Protein 3DPI (pdb70)

Foldseek 3Di:
DVDDDDLLRVLVPLLVVQQQDLDDDLLVLLVVLLVVLLVVCVVVVFAEEEEEQQLALLRLLLLLSRQVSQVVNVVVVHHHFYEYEHEDQPDDDSRVVSCVLSVGPYYYYHHLNVVLVVVLVVVCVVPPHPQDPQQSVLSSLLSSLQSVVVVRVVVCVVRRHWYEDRDESLNVLLCLQAVRDNPDTDHYSRGSHALVSSLVNVVSSPDDPVSNPDDGPNNVSRSHHNGPVGDDDDSVLSRCSNNSHDDDPVSSVVSVVSVVVVVVVVVPD/DVLVVLQVLLVVLQADLDDDLVVLLVVLLVLLLCVCVVVVFAEEEEEQALDLLRLLLLLSNQSSQVVVVVVVHHHFYEYEHEAQPPPDVSSVLSCVLSVGPYYYYHHQNVVLVVVLVVCVVVPDDDPDVVVSVVVSVVSSVVSVVVVRVVVCVVRRHWYEDRDESLCVLAPTDHYSRGSDADVSSVVSSVVSPRDDGHPPHDSVLSCCSSNVPDDDDVSNVVSVVSRVVD

Secondary structure (DSSP, 8-state):
------HHHHHHHHHHHTT--SS--HHHHHHHHHHHHHHHHHHHT--EEEEE--SSHHHHHHHHHHHHHHHHHHHTT---EEEEEE--S---HHHHHHHHHH--SEEEE---HHHHHHHHHHHHHTT-----HHHHHHHHHHHHHHHHHHHHHHHHHHTTEEEB----HHHHHHHHHH-------SB-TTTT--HHHHHHHHHHTT--HHHHT---HHHHGGGS-S--------HHHHHHHHHT-S--HHHHHHHHHHHHHHHHHHH--/-THHHHHHHHHHTT--S---HHHHHHHHHHHHHHHHHHTT--EEEEE--SSHHHHHHHHHHHHHHHHHHHHT---EEEEEE--SS---HHHHHHHHHH--SEEEE---HHHHHHHHHHHHHTT---SSHHHHHHHHHHHHHHHHHHHHHHHHHHTTEEEB----HHHHHH---B-TTTT--HHHHHHHHHHHT-----TT--HHHHHHHHHT----HHHHHHHHHHHHT-

Nearest PDB structures (foldseek):
  3dpi-assembly1_A  TM=1.004E+00  e=3.872E-47  Burkholderia pseudomallei 1710b
  6c8q-assembly4_H  TM=8.684E-01  e=7.681E-24  Enterococcus faecalis V583
  6c8q-assembly4_E  TM=8.797E-01  e=1.449E-23  Enterococcus faecalis V583
  2pzb-assembly1_A  TM=9.388E-01  e=4.061E-22  Bacillus anthracis
  2pzb-assembly1_B  TM=8.799E-01  e=4.514E-22  Bacillus anthracis

Solvent-accessible surface area: 22995 Å² total; per-residue (Å²): 137,194,75,220,79,94,34,56,41,51,20,180,55,8,10,68,93,31,142,11,45,128,111,50,73,14,154,71,17,7,86,138,28,12,13,92,0,2,82,82,0,89,124,57,40,26,110,6,0,0,5,12,2,28,0,1,8,24,8,0,0,0,0,25,0,0,4,48,0,0,76,92,0,79,93,56,60,39,80,4,112,0,1,0,0,25,9,16,58,21,139,121,85,32,0,175,109,0,30,73,21,0,130,23,40,40,63,14,74,0,52,0,80,61,0,0,45,20,0,30,62,12,2,43,93,15,49,20,32,219,42,78,176,45,74,83,58,31,12,27,1,28,1,21,15,25,0,37,21,6,0,10,46,8,0,3,37,18,74,92,13,11,0,2,5,38,44,4,3,0,59,40,1,10,24,29,22,8,112,47,26,56,69,24,24,62,4,60,1,0,46,7,3,0,32,50,23,0,63,32,0,0,108,79,29,54,10,61,74,58,2,6,122,72,83,14,94,26,44,85,14,42,66,63,50,70,110,88,242,66,92,61,18,65,35,94,48,0,1,28,0,6,41,52,92,133,46,79,95,72,20,0,86,11,1,4,140,51,18,30,64,34,109,81,64,81,71,43,122,145,61,65,64,36,39,169,61,12,13,71,122,39,129,11,55,106,110,58,81,19,188,62,24,6,88,134,28,13,16,33,0,8,76,14,0,114,74,38,41,18,86,2,0,0,6,12,4,86,25,34,33,21,9,8,0,0,0,24,0,0,2,44,0,0,69,95,2,73,94,63,71,32,76,0,99,0,0,0,0,47,15,26,45,14,114,145,129,57,78,14,128,122,8,28,77,26,0,133,26,40,48,58,26,58,1,52,0,78,59,0,0,48,20,0,29,62,12,0,61,95,17,46,6,74,42,166,87,158,72,46,66,93,121,3,27,33,58,2,52,52,80,0,71,65,5,0,10,37,7,0,2,8,26,79,41,3,18,0,2,6,41,66,4,3,0,53,72,9,31,88,57,66,1,51,0,0,39,9,3,0,22,61,18,0,90,28,0,1,124,71,30,50,18,120,127,106,81,204,66,10,63,54,109,49,0,2,35,4,2,8,50,96,131,38,90,106,60,31,20,116,42,0,33,174,27,60,99,78,134

Radius of gyration: 23.53 Å; Cα contacts (8 Å, |Δi|>4): 849; chains: 2; bounding box: 63×61×59 Å

Sequence (499 aa):
SMSRPDQAARRRAIAAELHVSPTFDARDEAERRIGFVADYLRTAGLRACVLGISGGIDSSTAGRLAQLAVERLRASGYDARFVAMRLPYGAEADARRALAFVRADETLTVDVKPAADAMLAALAAGGLAYLDHAQQDFVLGNIKARERMIAQYAVAGARNGVVIGTDHAAESVMGFFTKFGDGGADVLPLAGLTKRRVRALARMLGADEPLVLKTPTADLETLRPQRPHAYGITYEQIDDFLEGKPMDDAVAETVLRFYDATRHKRALPDQAARRRAIAAELHVSPTFDARDEAERRIGFVADYLRTAGLRACVLGISGGIDSSTAGRLAQLAVERLRASGYDARFVAMRLPYGAQEADARRALAFVRADETLTVDVKPAADAMLAALAAGGLAYLDHAQQDFVLGNIKARERMIAQYAVAGARNGVVIGTDHAAESVMGADVLPLAGLTKRRVRALARMLGADEPAYGITYEQIDDFLEGKPMDDAVAETVLRFYDAT

InterPro domains:
  IPR003694 NAD(+) synthetase [PTHR23090] (25-250)
  IPR003694 NAD(+) synthetase [TIGR00552] (34-278)
  IPR003694 NAD(+) synthetase [cd00553] (23-270)
  IPR014729 Rossmann-like alpha/beta/alpha sandwich fold [G3DSA:3.40.50.620] (1-266)
  IPR022310 NAD/GMP synthase [PF02540] (30-273)
  IPR022926 NH(3)-dependent NAD(+) synthetase [MF_00193] (24-276)

B-factor: mean 42.93, std 12.7, range [20.0, 80.44]

Organism: Burkholderia pseudomallei (strain 1710b) (NCBI:txid320372)

CATH classification: 3.40.50.620

Structure (mmCIF, N/CA/C/O backbone):
data_3DPI
#
_entry.id   3DPI
#
_cell.length_a   76.315
_cell.length_b   76.315
_cell.length_c   183.772
_cell.angle_alpha   90.000
_cell.angle_beta   90.000
_cell.angle_gamma   90.000
#
_symmetry.space_group_name_H-M   'P 41 21 2'
#
loop_
_entity.id
_entity.type
_entity.pdbx_description
1 polymer 'NAD+ synthetase'
2 non-polymer 'ACETATE ION'
3 water water
#
loop_
_atom_site.group_PDB
_atom_site.id
_atom_site.type_symbol
_atom_site.label_atom_id
_atom_site.label_alt_id
_atom_site.label_comp_id
_atom_site.label_asym_id
_atom_site.label_entity_id
_atom_site.label_seq_id
_atom_site.pdbx_PDB_ins_code
_atom_site.Cartn_x
_atom_site.Cartn_y
_atom_site.Cartn_z
_atom_site.occupancy
_atom_site.B_iso_or_equiv
_atom_site.auth_seq_id
_atom_site.auth_comp_id
_atom_site.auth_asym_id
_atom_site.auth_atom_id
_atom_site.pdbx_PDB_model_num
ATOM 1 N N . SER A 1 1 ? 12.555 -21.609 54.875 1.00 65.98 0 SER A N 1
ATOM 2 C CA . SER A 1 1 ? 13.382 -22.748 54.391 1.00 65.99 0 SER A CA 1
ATOM 3 C C . SER A 1 1 ? 14.024 -23.469 55.548 1.00 65.79 0 SER A C 1
ATOM 4 O O . SER A 1 1 ? 14.636 -24.519 55.371 1.00 66.00 0 SER A O 1
ATOM 7 N N . MET A 1 2 ? 13.939 -22.855 56.722 1.00 65.37 1 MET A N 1
ATOM 8 C CA . MET A 1 2 ? 13.832 -23.621 57.942 1.00 64.78 1 MET A CA 1
ATOM 9 C C . MET A 1 2 ? 12.325 -23.761 58.001 1.00 64.22 1 MET A C 1
ATOM 10 O O . MET A 1 2 ? 11.759 -24.230 58.986 1.00 64.35 1 MET A O 1
ATOM 15 N N . SER A 1 3 ? 11.680 -23.318 56.922 1.00 63.47 2 SER A N 1
ATOM 16 C CA . SER A 1 3 ? 10.231 -23.434 56.795 1.00 63.07 2 SER A CA 1
ATOM 17 C C . SER A 1 3 ? 9.837 -24.484 55.769 1.00 62.61 2 SER A C 1
ATOM 18 O O . SER A 1 3 ? 10.238 -24.402 54.609 1.00 62.93 2 SER A O 1
ATOM 21 N N . ARG A 1 4 ? 9.035 -25.459 56.191 1.00 61.76 3 ARG A N 1
ATOM 22 C CA . ARG A 1 4 ? 8.656 -26.562 55.320 1.00 60.92 3 ARG A CA 1
ATOM 23 C C . ARG A 1 4 ? 7.147 -26.756 55.313 1.00 59.65 3 ARG A C 1
ATOM 24 O O . ARG A 1 4 ? 6.642 -27.731 55.859 1.00 59.56 3 ARG A O 1
ATOM 32 N N . PRO A 1 5 ? 6.421 -25.825 54.674 1.00 58.56 4 PRO A N 1
ATOM 33 C CA . PRO A 1 5 ? 4.962 -25.855 54.623 1.00 57.33 4 PRO A CA 1
ATOM 34 C C . PRO A 1 5 ? 4.401 -27.182 54.113 1.00 55.93 4 PRO A C 1
ATOM 35 O O . PRO A 1 5 ? 4.942 -27.794 53.189 1.00 55.47 4 PRO A O 1
ATOM 39 N N . ASP A 1 6 ? 3.313 -27.612 54.735 1.00 54.35 5 ASP A N 1
ATOM 40 C CA . ASP A 1 6 ? 2.655 -28.846 54.358 1.00 52.86 5 ASP A CA 1
ATOM 41 C C . ASP A 1 6 ? 1.951 -28.681 53.013 1.00 51.29 5 ASP A C 1
ATOM 42 O O . ASP A 1 6 ? 1.436 -27.607 52.702 1.00 50.73 5 ASP A O 1
ATOM 47 N N . GLN A 1 7 ? 1.920 -29.765 52.245 1.00 49.62 6 GLN A N 1
ATOM 48 C CA . GLN A 1 7 ? 1.235 -29.801 50.963 1.00 48.22 6 GLN A CA 1
ATOM 49 C C . GLN A 1 7 ? -0.182 -29.247 51.066 1.00 46.82 6 GLN A C 1
ATOM 50 O O . GLN A 1 7 ? -0.629 -28.485 50.189 1.00 45.95 6 GLN A O 1
ATOM 56 N N . ALA A 1 8 ? -0.878 -29.614 52.143 1.00 45.11 7 ALA A N 1
ATOM 57 C CA . ALA A 1 8 ? -2.234 -29.130 52.370 1.00 44.48 7 ALA A CA 1
ATOM 58 C C . ALA A 1 8 ? -2.214 -27.638 52.548 1.00 44.12 7 ALA A C 1
ATOM 59 O O . ALA A 1 8 ? -3.155 -26.945 52.152 1.00 44.03 7 ALA A O 1
ATOM 61 N N . ALA A 1 9 ? -1.145 -27.156 53.173 1.00 43.86 8 ALA A N 1
ATOM 62 C CA . ALA A 1 9 ? -0.974 -25.725 53.416 1.00 43.97 8 ALA A CA 1
ATOM 63 C C . ALA A 1 9 ? -0.707 -25.039 52.102 1.00 43.47 8 ALA A C 1
ATOM 64 O O . ALA A 1 9 ? -1.317 -24.033 51.790 1.00 42.88 8 ALA A O 1
ATOM 66 N N . ARG A 1 10 ? 0.216 -25.598 51.336 1.00 43.34 9 ARG A N 1
ATOM 67 C CA . ARG A 1 10 ? 0.529 -25.050 50.024 1.00 43.82 9 ARG A CA 1
ATOM 68 C C . ARG A 1 10 ? -0.697 -25.004 49.106 1.00 43.49 9 ARG A C 1
ATOM 69 O O . ARG A 1 10 ? -0.963 -23.985 48.482 1.00 43.25 9 ARG A O 1
ATOM 77 N N . ARG A 1 11 ? -1.465 -26.093 49.051 1.00 43.39 10 ARG A N 1
ATOM 78 C CA . ARG A 1 11 ? -2.759 -26.066 48.350 1.00 42.87 10 ARG A CA 1
ATOM 79 C C . ARG A 1 11 ? -3.705 -24.957 48.820 1.00 43.64 10 ARG A C 1
ATOM 80 O O . ARG A 1 11 ? -4.450 -24.396 47.987 1.00 43.37 10 ARG A O 1
ATOM 88 N N . ARG A 1 12 ? -3.711 -24.652 50.131 1.00 44.59 11 ARG A N 1
ATOM 89 C CA . ARG A 1 12 ? -4.680 -23.667 50.685 1.00 45.45 11 ARG A CA 1
ATOM 90 C C . ARG A 1 12 ? -4.747 -22.379 49.836 1.00 45.54 11 ARG A C 1
ATOM 91 O O . ARG A 1 12 ? -5.730 -21.663 49.844 1.00 45.87 11 ARG A O 1
ATOM 99 N N . ALA A 1 13 ? -3.680 -21.975 49.187 1.00 45.68 12 ALA A N 1
ATOM 100 C CA . ALA A 1 13 ? -2.872 -20.827 49.536 1.00 46.11 12 ALA A CA 1
ATOM 101 C C . ALA A 1 13 ? -2.720 -20.462 48.024 1.00 45.91 12 ALA A C 1
ATOM 102 O O . ALA A 1 13 ? -3.181 -19.420 47.574 1.00 46.22 12 ALA A O 1
ATOM 104 N N . ILE A 1 14 ? -2.174 -21.391 47.235 1.00 45.77 13 ILE A N 1
ATOM 105 C CA . ILE A 1 14 ? -2.427 -21.418 45.796 1.00 45.42 13 ILE A CA 1
ATOM 106 C C . ILE A 1 14 ? -3.911 -21.197 45.470 1.00 45.55 13 ILE A C 1
ATOM 107 O O . ILE A 1 14 ? -4.251 -20.420 44.569 1.00 45.85 13 ILE A O 1
ATOM 112 N N . ALA A 1 15 ? -4.797 -21.891 46.181 1.00 45.09 14 ALA A N 1
ATOM 113 C CA . ALA A 1 15 ? -6.223 -21.781 45.908 1.00 44.53 14 ALA A CA 1
ATOM 114 C C . ALA A 1 15 ? -6.733 -20.349 46.106 1.00 44.82 14 ALA A C 1
ATOM 115 O O . ALA A 1 15 ? -7.595 -19.867 45.362 1.00 44.84 14 ALA A O 1
ATOM 117 N N . ALA A 1 16 ? -6.229 -19.676 47.135 1.00 45.02 15 ALA A N 1
ATOM 118 C CA . ALA A 1 16 ? -6.659 -18.304 47.405 1.00 44.83 15 ALA A CA 1
ATOM 119 C C . ALA A 1 16 ? -6.049 -17.400 46.346 1.00 44.59 15 ALA A C 1
ATOM 120 O O . ALA A 1 16 ? -6.651 -16.426 45.919 1.00 45.05 15 ALA A O 1
ATOM 122 N N . GLU A 1 17 ? -4.844 -17.742 45.925 1.00 44.43 16 GLU A N 1
ATOM 123 C CA . GLU A 1 17 ? -4.149 -16.980 44.912 1.00 44.83 16 GLU A CA 1
ATOM 124 C C . GLU A 1 17 ? -4.967 -16.964 43.633 1.00 44.94 16 GLU A C 1
ATOM 125 O O . GLU A 1 17 ? -4.991 -15.969 42.895 1.00 45.04 16 GLU A O 1
ATOM 131 N N . LEU A 1 18 ? -5.612 -18.084 43.359 1.00 44.12 17 LEU A N 1
ATOM 132 C CA . LEU A 1 18 ? -6.358 -18.254 42.165 1.00 42.73 17 LEU A CA 1
ATOM 133 C C . LEU A 1 18 ? -7.791 -17.967 42.372 1.00 42.04 17 LEU A C 1
ATOM 134 O O . LEU A 1 18 ? -8.546 -18.070 41.482 1.00 41.83 17 LEU A O 1
ATOM 139 N N . HIS A 1 19 ? -8.180 -17.612 43.563 1.00 41.44 18 HIS A N 1
ATOM 140 C CA . HIS A 1 19 ? -9.562 -17.274 43.797 1.00 41.42 18 HIS A CA 1
ATOM 141 C C . HIS A 1 19 ? -10.588 -18.402 43.819 1.00 40.63 18 HIS A C 1
ATOM 142 O O . HIS A 1 19 ? -11.731 -18.190 43.612 1.00 39.33 18 HIS A O 1
ATOM 149 N N . VAL A 1 20 ? -10.146 -19.597 44.115 1.00 40.78 19 VAL A N 1
ATOM 150 C CA . VAL A 1 20 ? -11.019 -20.714 44.392 1.00 40.98 19 VAL A CA 1
ATOM 151 C C . VAL A 1 20 ? -11.529 -20.539 45.794 1.00 41.49 19 VAL A C 1
ATOM 152 O O . VAL A 1 20 ? -10.775 -20.612 46.690 1.00 41.88 19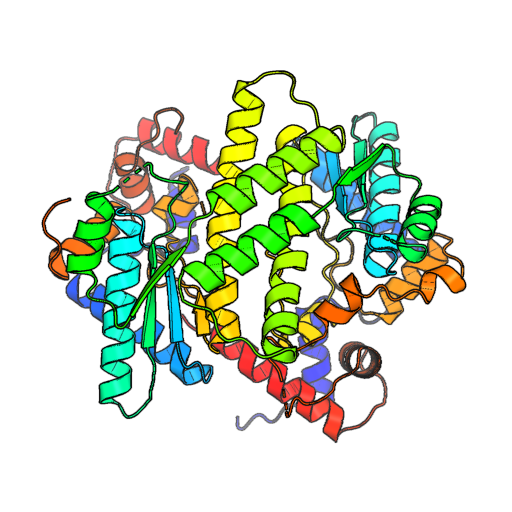 VAL A O 1
ATOM 156 N N . SER A 1 21 ? -12.813 -20.314 45.985 1.00 42.58 20 SER A N 1
ATOM 157 C CA . SER A 1 21 ? -13.347 -20.134 47.326 1.00 44.03 20 SER A CA 1
ATOM 158 C C . SER A 1 21 ? -13.520 -21.444 48.039 1.00 44.87 20 SER A C 1
ATOM 159 O O . SER A 1 21 ? -13.551 -22.451 47.415 1.00 44.65 20 SER A O 1
ATOM 162 N N . PRO A 1 22 ? -13.608 -21.421 49.358 1.00 45.95 21 PRO A N 1
ATOM 163 C CA . PRO A 1 22 ? -13.638 -22.652 50.138 1.00 46.23 21 PRO A CA 1
ATOM 164 C C . PRO A 1 22 ? -14.955 -23.364 49.993 1.00 46.44 21 PRO A C 1
ATOM 165 O O . PRO A 1 22 ? -14.996 -24.561 49.827 1.00 46.22 21 PRO A O 1
ATOM 169 N N . THR A 1 23 ? -16.020 -22.598 50.016 1.00 46.47 22 THR A N 1
ATOM 170 C CA . THR A 1 23 ? -17.302 -23.128 49.685 1.00 46.87 22 THR A CA 1
ATOM 171 C C . THR A 1 23 ? -17.799 -22.584 48.358 1.00 46.93 22 THR A C 1
ATOM 172 O O . THR A 1 23 ? -17.432 -21.524 47.937 1.00 46.61 22 THR A O 1
ATOM 176 N N . PHE A 1 24 ? -18.676 -23.332 47.730 1.00 46.85 23 PHE A N 1
ATOM 177 C CA . PHE A 1 24 ? -19.247 -22.949 46.502 1.00 46.89 23 PHE A CA 1
ATOM 178 C C . PHE A 1 24 ? -20.736 -23.169 46.522 1.00 47.49 23 PHE A C 1
ATOM 179 O O . PHE A 1 24 ? -21.194 -24.216 46.779 1.00 47.44 23 PHE A O 1
ATOM 187 N N . ASP A 1 25 ? -21.492 -22.144 46.240 1.00 48.39 24 ASP A N 1
ATOM 188 C CA . ASP A 1 25 ? -22.889 -22.299 46.025 1.00 49.58 24 ASP A CA 1
ATOM 189 C C . ASP A 1 25 ? -23.140 -21.839 44.624 1.00 50.03 24 ASP A C 1
ATOM 190 O O . ASP A 1 25 ? -22.833 -20.746 44.294 1.00 50.47 24 ASP A O 1
ATOM 195 N N . ALA A 1 26 ? -23.692 -22.695 43.799 1.00 50.92 25 ALA A N 1
ATOM 196 C CA . ALA A 1 26 ? -23.894 -22.414 42.405 1.00 51.66 25 ALA A CA 1
ATOM 197 C C . ALA A 1 26 ? -24.946 -21.396 42.128 1.00 52.50 25 ALA A C 1
ATOM 198 O O . ALA A 1 26 ? -24.838 -20.661 41.174 1.00 52.68 25 ALA A O 1
ATOM 200 N N . ARG A 1 27 ? -25.992 -21.384 42.944 1.00 53.25 26 ARG A N 1
ATOM 201 C CA . ARG A 1 27 ? -27.130 -20.513 42.713 1.00 53.93 26 ARG A CA 1
ATOM 202 C C . ARG A 1 27 ? -26.741 -19.086 42.749 1.00 53.95 26 ARG A C 1
ATOM 203 O O . ARG A 1 27 ? -27.128 -18.325 41.925 1.00 54.33 26 ARG A O 1
ATOM 211 N N . ASP A 1 28 ? -25.922 -18.701 43.683 1.00 54.03 27 ASP A N 1
ATOM 212 C CA . ASP A 1 28 ? -25.549 -17.335 43.671 1.00 54.43 27 ASP A CA 1
ATOM 213 C C . ASP A 1 28 ? -24.199 -16.980 43.120 1.00 54.28 27 ASP A C 1
ATOM 214 O O . ASP A 1 28 ? -23.829 -15.838 43.106 1.00 54.33 27 ASP A O 1
ATOM 219 N N . GLU A 1 29 ? -23.453 -17.957 42.665 1.00 53.98 28 GLU A N 1
ATOM 220 C CA . GLU A 1 29 ? -22.256 -17.638 41.974 1.00 53.63 28 GLU A CA 1
ATOM 221 C C . GLU A 1 29 ? -22.742 -17.256 40.615 1.00 53.59 28 GLU A C 1
ATOM 222 O O . GLU A 1 29 ? -22.189 -16.423 39.963 1.00 53.82 28 GLU A O 1
ATOM 228 N N . ALA A 1 30 ? -23.841 -17.849 40.220 1.00 53.67 29 ALA A N 1
ATOM 229 C CA . ALA A 1 30 ? -24.418 -17.548 38.957 1.00 53.65 29 ALA A CA 1
ATOM 230 C C . ALA A 1 30 ? -24.862 -16.120 38.960 1.00 53.90 29 ALA A C 1
ATOM 231 O O . ALA A 1 30 ? -24.508 -15.363 38.089 1.00 53.69 29 ALA A O 1
ATOM 233 N N . GLU A 1 31 ? -25.655 -15.774 39.961 1.00 53.73 30 GLU A N 1
ATOM 234 C CA . GLU A 1 31 ? -26.210 -14.460 40.103 1.00 53.59 30 GLU A CA 1
ATOM 235 C C . GLU A 1 31 ? -25.133 -13.428 40.087 1.00 52.81 30 GLU A C 1
ATOM 236 O O . GLU A 1 31 ? -25.271 -12.425 39.466 1.00 52.77 30 GLU A O 1
ATOM 242 N N . ARG A 1 32 ? -24.030 -13.687 40.744 1.00 52.06 31 ARG A N 1
ATOM 243 C CA . ARG A 1 32 ? -22.978 -12.724 40.845 1.00 51.63 31 ARG A CA 1
ATOM 244 C C . ARG A 1 32 ? -22.004 -12.623 39.682 1.00 51.22 31 ARG A C 1
ATOM 245 O O . ARG A 1 32 ? -21.216 -11.707 39.611 1.00 50.63 31 ARG A O 1
ATOM 253 N N . ARG A 1 33 ? -22.020 -13.597 38.799 1.00 50.44 32 ARG A N 1
ATOM 254 C CA . ARG A 1 33 ? -21.080 -13.622 37.710 1.00 49.34 32 ARG A CA 1
ATOM 255 C C . ARG A 1 33 ? -21.748 -12.917 36.583 1.00 49.44 32 ARG A C 1
ATOM 256 O O . ARG A 1 33 ? -21.155 -12.166 35.859 1.00 49.51 32 ARG A O 1
ATOM 264 N N . ILE A 1 34 ? -23.026 -13.136 36.481 1.00 49.74 33 ILE A N 1
ATOM 265 C CA . ILE A 1 34 ? -23.847 -12.320 35.660 1.00 50.60 33 ILE A CA 1
ATOM 266 C C . ILE A 1 34 ? -23.634 -10.826 35.946 1.00 51.44 33 ILE A C 1
ATOM 267 O O . ILE A 1 34 ? -23.009 -10.120 35.171 1.00 51.40 33 ILE A O 1
ATOM 272 N N . GLY A 1 35 ? -24.102 -10.355 37.087 1.00 51.42 34 GLY A N 1
ATOM 273 C CA . GLY A 1 35 ? -23.960 -8.964 37.398 1.00 51.47 34 GLY A CA 1
ATOM 274 C C . GLY A 1 35 ? -22.585 -8.446 37.078 1.00 51.97 34 GLY A C 1
ATOM 275 O O . GLY A 1 35 ? -22.454 -7.338 36.635 1.00 51.81 34 GLY A O 1
ATOM 276 N N . PHE A 1 36 ? -21.553 -9.244 37.303 1.00 51.97 35 PHE A N 1
ATOM 277 C CA . PHE A 1 36 ? -20.197 -8.785 37.078 1.00 52.07 35 PHE A CA 1
ATOM 278 C C . PHE A 1 36 ? -19.967 -8.410 35.645 1.00 52.55 35 PHE A C 1
ATOM 279 O O . PHE A 1 36 ? -19.327 -7.436 35.358 1.00 52.62 35 PHE A O 1
ATOM 287 N N . VAL A 1 37 ? -20.498 -9.218 34.752 1.00 52.82 36 VAL A N 1
ATOM 288 C CA . VAL A 1 37 ? -20.316 -9.023 33.342 1.00 53.32 36 VAL A CA 1
ATOM 289 C C . VAL A 1 37 ? -21.023 -7.759 32.967 1.00 53.58 36 VAL A C 1
ATOM 290 O O . VAL A 1 37 ? -20.443 -6.907 32.374 1.00 53.44 36 VAL A O 1
ATOM 294 N N . ALA A 1 38 ? -22.281 -7.651 33.336 1.00 54.06 37 ALA A N 1
ATOM 295 C CA . ALA A 1 38 ? -23.041 -6.430 33.159 1.00 54.89 37 ALA A CA 1
ATOM 296 C C . ALA A 1 38 ? -22.306 -5.194 33.645 1.00 55.14 37 ALA A C 1
ATOM 297 O O . ALA A 1 38 ? -21.979 -4.337 32.886 1.00 55.48 37 ALA A O 1
ATOM 299 N N . ASP A 1 39 ? -22.036 -5.113 34.926 1.00 55.65 38 ASP A N 1
ATOM 300 C CA . ASP A 1 39 ? -21.411 -3.940 35.445 1.00 55.88 38 ASP A CA 1
ATOM 301 C C . ASP A 1 39 ? -20.143 -3.600 34.731 1.00 55.58 38 ASP A C 1
ATOM 302 O O . ASP A 1 39 ? -19.784 -2.467 34.652 1.00 55.28 38 ASP A O 1
ATOM 307 N N . TYR A 1 40 ? -19.442 -4.579 34.201 1.00 55.22 39 TYR A N 1
ATOM 308 C CA . TYR A 1 40 ? -18.213 -4.254 33.517 1.00 54.81 39 TYR A CA 1
ATOM 309 C C . TYR A 1 40 ? -18.492 -3.548 32.219 1.00 54.45 39 TYR A C 1
ATOM 310 O O . TYR A 1 40 ? -17.790 -2.662 31.826 1.00 53.90 39 TYR A O 1
ATOM 319 N N . LEU A 1 41 ? -19.532 -3.976 31.558 1.00 53.92 40 LEU A N 1
ATOM 320 C CA . LEU A 1 41 ? -19.876 -3.402 30.311 1.00 53.88 40 LEU A CA 1
ATOM 321 C C . LEU A 1 41 ? -20.219 -1.925 30.481 1.00 54.31 40 LEU A C 1
ATOM 322 O O . LEU A 1 41 ? -19.527 -1.097 29.932 1.00 54.50 40 LEU A O 1
ATOM 327 N N . ARG A 1 42 ? -21.251 -1.568 31.242 1.00 54.13 41 ARG A N 1
ATOM 328 C CA . ARG A 1 42 ? -21.524 -0.152 31.501 1.00 54.49 41 ARG A CA 1
ATOM 329 C C . ARG A 1 42 ? -20.280 0.584 31.928 1.00 54.08 41 ARG A C 1
ATOM 330 O O . ARG A 1 42 ? -19.854 1.514 31.322 1.00 53.87 41 ARG A O 1
ATOM 338 N N . THR A 1 43 ? -19.705 0.169 33.016 1.00 53.67 42 THR A N 1
ATOM 339 C CA . THR A 1 43 ? -18.552 0.884 33.483 1.00 53.86 42 THR A CA 1
ATOM 340 C C . THR A 1 43 ? -17.513 1.203 32.422 1.00 53.51 42 THR A C 1
ATOM 341 O O . THR A 1 43 ? -16.744 2.123 32.553 1.00 53.65 42 THR A O 1
ATOM 345 N N . ALA A 1 44 ? -17.510 0.454 31.337 1.00 53.04 43 ALA A N 1
ATOM 346 C CA . ALA A 1 44 ? -16.529 0.699 30.305 1.00 52.10 43 ALA A CA 1
ATOM 347 C C . ALA A 1 44 ? -17.093 1.505 29.166 1.00 51.38 43 ALA A C 1
ATOM 348 O O . ALA A 1 44 ? -16.354 2.102 28.436 1.00 50.90 43 ALA A O 1
ATOM 350 N N . GLY A 1 45 ? -18.407 1.521 29.037 1.00 50.31 44 GLY A N 1
ATOM 351 C CA . GLY A 1 45 ? -19.039 2.150 27.910 1.00 49.72 44 GLY A CA 1
ATOM 352 C C . GLY A 1 45 ? -19.440 1.220 26.780 1.00 49.50 44 GLY A C 1
ATOM 353 O O . GLY A 1 45 ? -20.225 1.596 25.935 1.00 49.88 44 GLY A O 1
ATOM 354 N N . LEU A 1 46 ? -18.937 -0.010 26.802 1.00 48.31 45 LEU A N 1
ATOM 355 C CA . LEU A 1 46 ? -19.194 -1.042 25.789 1.00 46.69 45 LEU A CA 1
ATOM 356 C C . LEU A 1 46 ? -20.631 -1.470 25.566 1.00 45.27 45 LEU A C 1
ATOM 357 O O . LEU A 1 46 ? -21.399 -1.484 26.468 1.00 45.36 45 LEU A O 1
ATOM 362 N N . ARG A 1 47 ? -20.969 -1.859 24.349 1.00 43.74 46 ARG A N 1
ATOM 363 C CA . ARG A 1 47 ? -22.317 -2.266 24.012 1.00 41.94 46 ARG A CA 1
ATOM 364 C C . ARG A 1 47 ? -22.489 -3.699 23.527 1.00 40.46 46 ARG A C 1
ATOM 365 O O . ARG A 1 47 ? -23.555 -4.110 23.196 1.00 40.46 46 ARG A O 1
ATOM 373 N N . ALA A 1 48 ? -21.422 -4.454 23.449 1.00 39.39 47 ALA A N 1
ATOM 374 C CA . ALA A 1 48 ? -21.521 -5.797 22.980 1.00 37.75 47 ALA A CA 1
ATOM 375 C C . ALA A 1 48 ? -20.496 -6.657 23.619 1.00 36.87 47 ALA A C 1
ATOM 376 O O . ALA A 1 48 ? -19.470 -6.190 23.989 1.00 37.39 47 ALA A O 1
ATOM 378 N N . CYS A 1 49 ? -20.759 -7.942 23.723 1.00 35.41 48 CYS A N 1
ATOM 379 C CA . CYS A 1 49 ? -19.683 -8.884 24.034 1.00 33.92 48 CYS A CA 1
ATOM 380 C C . CYS A 1 49 ? -19.766 -10.075 23.070 1.00 32.32 48 CYS A C 1
ATOM 381 O O . CYS A 1 49 ? -20.801 -10.321 22.436 1.00 31.32 48 CYS A O 1
ATOM 384 N N . VAL A 1 50 ? -18.660 -10.791 22.956 1.00 30.71 49 VAL A N 1
ATOM 385 C CA . VAL A 1 50 ? -18.524 -11.817 21.935 1.00 29.87 49 VAL A CA 1
ATOM 386 C C . VAL A 1 50 ? -17.895 -13.066 22.528 1.00 29.02 49 VAL A C 1
ATOM 387 O O . VAL A 1 50 ? -17.027 -12.966 23.390 1.00 28.35 49 VAL A O 1
ATOM 391 N N . LEU A 1 51 ? -18.333 -14.238 22.056 1.00 27.88 50 LEU A N 1
ATOM 392 C CA . LEU A 1 51 ? -17.729 -15.511 22.482 1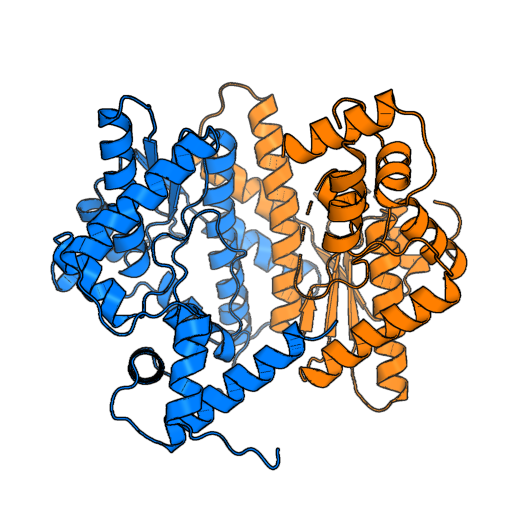.00 26.43 50 LEU A CA 1
ATOM 393 C C . LEU A 1 51 ? -17.863 -16.620 21.429 1.00 25.53 50 LEU A C 1
ATOM 394 O O . LEU A 1 51 ? -18.928 -16.827 20.894 1.00 25.74 50 LEU A O 1
ATOM 399 N N . GLY A 1 52 ? -16.763 -17.319 21.148 1.00 25.55 51 GLY A N 1
ATOM 400 C CA . GLY A 1 52 ? -16.793 -18.559 20.364 1.00 25.20 51 GLY A CA 1
ATOM 401 C C . GLY A 1 52 ? -17.400 -19.701 21.153 1.00 25.08 51 GLY A C 1
ATOM 402 O O . GLY A 1 52 ? -16.976 -19.993 22.277 1.00 24.53 51 GLY A O 1
ATOM 403 N N . ILE A 1 53 ? -18.424 -20.308 20.575 1.00 25.64 52 ILE A N 1
ATOM 404 C CA . ILE A 1 53 ? -19.148 -21.418 21.189 1.00 26.76 52 ILE A CA 1
ATOM 405 C C . ILE A 1 53 ? -18.630 -22.747 20.616 1.00 27.55 52 ILE A C 1
ATOM 406 O O . ILE A 1 53 ? -18.944 -23.103 19.475 1.00 28.62 52 ILE A O 1
ATOM 411 N N . SER A 1 54 ? -17.832 -23.478 21.390 1.00 27.38 53 SER A N 1
ATOM 412 C CA . SER A 1 54 ? -17.139 -24.633 20.818 1.00 27.83 53 SER A CA 1
ATOM 413 C C . SER A 1 54 ? -17.976 -25.921 20.818 1.00 27.80 53 SER A C 1
ATOM 414 O O . SER A 1 54 ? -17.658 -26.856 20.102 1.00 28.11 53 SER A O 1
ATOM 417 N N . GLY A 1 55 ? -19.037 -25.961 21.618 1.00 27.76 54 GLY A N 1
ATOM 418 C CA . GLY A 1 55 ? -19.743 -27.219 21.889 1.00 27.17 54 GLY A CA 1
ATOM 419 C C . GLY A 1 55 ? -19.375 -27.764 23.278 1.00 27.15 54 GLY A C 1
ATOM 420 O O . GLY A 1 55 ? -20.074 -28.646 23.822 1.00 26.76 54 GLY A O 1
ATOM 421 N N . GLY A 1 56 ? -18.267 -27.253 23.831 1.00 26.70 55 GLY A N 1
ATOM 422 C CA . GLY A 1 56 ? -17.708 -27.697 25.133 1.00 26.43 55 GLY A CA 1
ATOM 423 C C . GLY A 1 56 ? -18.232 -26.863 26.297 1.00 26.43 55 GLY A C 1
ATOM 424 O O . GLY A 1 56 ? -18.655 -25.731 26.098 1.00 26.75 55 GLY A O 1
ATOM 425 N N . ILE A 1 57 ? -18.206 -27.415 27.513 1.00 26.18 56 ILE A N 1
ATOM 426 C CA . ILE A 1 57 ? -19.021 -26.881 28.605 1.00 25.29 56 ILE A CA 1
ATOM 427 C C . ILE A 1 57 ? -18.574 -25.488 29.103 1.00 25.35 56 ILE A C 1
ATOM 428 O O . ILE A 1 57 ? -19.394 -24.716 29.538 1.00 25.11 56 ILE A O 1
ATOM 433 N N . ASP A 1 58 ? -17.288 -25.177 29.042 1.00 25.76 57 ASP A N 1
ATOM 434 C CA . ASP A 1 58 ? -16.803 -23.883 29.551 1.00 26.94 57 ASP A CA 1
ATOM 435 C C . ASP A 1 58 ? -17.381 -22.769 28.699 1.00 26.92 57 ASP A C 1
ATOM 436 O O . ASP A 1 58 ? -17.890 -21.784 29.218 1.00 26.71 57 ASP A O 1
ATOM 441 N N . SER A 1 59 ? -17.313 -22.938 27.378 1.00 27.61 58 SER A N 1
ATOM 442 C CA . SER A 1 59 ? -17.910 -21.944 26.465 1.00 27.43 58 SER A CA 1
ATOM 443 C C . SER A 1 59 ? -19.433 -21.925 26.491 1.00 27.62 58 SER A C 1
ATOM 444 O O . SER A 1 59 ? -20.059 -20.870 26.341 1.00 27.85 58 SER A O 1
ATOM 447 N N . SER A 1 60 ? -20.044 -23.082 26.723 1.00 27.59 59 SER A N 1
ATOM 448 C CA . SER A 1 60 ? -21.491 -23.124 26.903 1.00 27.14 59 SER A CA 1
ATOM 449 C C . SER A 1 60 ? -21.920 -22.312 28.115 1.00 27.25 59 SER A C 1
ATOM 450 O O . SER A 1 60 ? -22.948 -21.641 28.093 1.00 27.02 59 SER A O 1
ATOM 453 N N . THR A 1 61 ? -21.125 -22.402 29.177 1.00 27.19 60 THR A N 1
ATOM 454 C CA . THR A 1 61 ? -21.447 -21.775 30.446 1.00 27.83 60 THR A CA 1
ATOM 455 C C . THR A 1 61 ? -21.141 -20.277 30.450 1.00 28.42 60 THR A C 1
ATOM 456 O O . THR A 1 61 ? -21.974 -19.469 30.877 1.00 28.09 60 THR A O 1
ATOM 460 N N . ALA A 1 62 ? -19.945 -19.920 29.989 1.00 28.84 61 ALA A N 1
ATOM 461 C CA . ALA A 1 62 ? -19.549 -18.514 29.876 1.00 30.13 61 ALA A CA 1
ATOM 462 C C . ALA A 1 62 ? -20.502 -17.832 28.918 1.00 30.81 61 ALA A C 1
ATOM 463 O O . ALA A 1 62 ? -20.901 -16.676 29.130 1.00 31.44 61 ALA A O 1
ATOM 465 N N . GLY A 1 63 ? -20.894 -18.577 27.886 1.00 31.64 62 GLY A N 1
ATOM 466 C CA . GLY A 1 63 ? -21.819 -18.094 26.863 1.00 32.75 62 GLY A CA 1
ATOM 467 C C . GLY A 1 63 ? -23.186 -17.741 27.432 1.00 34.26 62 GLY A C 1
ATOM 468 O O . GLY A 1 63 ? -23.670 -16.615 27.275 1.00 34.50 62 GLY A O 1
ATOM 469 N N . ARG A 1 64 ? -23.806 -18.707 28.100 1.00 34.70 63 ARG A N 1
ATOM 470 C CA . ARG A 1 64 ? -25.110 -18.518 28.700 1.00 35.90 63 ARG A CA 1
ATOM 471 C C . ARG A 1 64 ? -25.122 -17.341 29.698 1.00 36.61 63 ARG A C 1
ATOM 472 O O . ARG A 1 64 ? -26.084 -16.576 29.729 1.00 36.46 63 ARG A O 1
ATOM 480 N N . LEU A 1 65 ? -24.067 -17.226 30.497 1.00 36.80 64 LEU A N 1
ATOM 481 C CA . LEU A 1 65 ? -23.865 -16.178 31.458 1.00 38.15 64 LEU A CA 1
ATOM 482 C C . LEU A 1 65 ? -23.804 -14.837 30.800 1.00 39.38 64 LEU A C 1
ATOM 483 O O . LEU A 1 65 ? -24.230 -13.863 31.374 1.00 39.49 64 LEU A O 1
ATOM 488 N N . ALA A 1 66 ? -23.249 -14.792 29.603 1.00 39.74 65 ALA A N 1
ATOM 489 C CA . ALA A 1 66 ? -23.147 -13.560 28.886 1.00 40.09 65 ALA A CA 1
ATOM 490 C C . ALA A 1 66 ? -24.464 -13.158 28.300 1.00 40.22 65 ALA A C 1
ATOM 491 O O . ALA A 1 66 ? -24.774 -12.017 28.264 1.00 40.58 65 ALA A O 1
ATOM 493 N N . GLN A 1 67 ? -25.247 -14.111 27.878 1.00 40.16 66 GLN A N 1
ATOM 494 C CA . GLN A 1 67 ? -26.528 -13.828 27.314 1.00 40.95 66 GLN A CA 1
ATOM 495 C C . GLN A 1 67 ? -27.515 -13.377 28.364 1.00 41.74 66 GLN A C 1
ATOM 496 O O . GLN A 1 67 ? -28.391 -12.614 28.066 1.00 41.56 66 GLN A O 1
ATOM 502 N N . LEU A 1 68 ? -27.357 -13.847 29.587 1.00 42.49 67 LEU A N 1
ATOM 503 C CA . LEU A 1 68 ? -28.186 -13.410 30.682 1.00 43.42 67 LEU A CA 1
ATOM 504 C C . LEU A 1 68 ? -27.751 -12.068 31.189 1.00 43.69 67 LEU A C 1
ATOM 505 O O . LEU A 1 68 ? -28.536 -11.296 31.588 1.00 43.81 67 LEU A O 1
ATOM 510 N N . ALA A 1 69 ? -26.475 -11.805 31.161 1.00 44.47 68 ALA A N 1
ATOM 511 C CA . ALA A 1 69 ? -25.987 -10.505 31.494 1.00 45.66 68 ALA A CA 1
ATOM 512 C C . ALA A 1 69 ? -26.496 -9.368 30.605 1.00 46.71 68 ALA A C 1
ATOM 513 O O . ALA A 1 69 ? -26.866 -8.347 31.114 1.00 47.28 68 ALA A O 1
ATOM 515 N N . VAL A 1 70 ? -26.507 -9.536 29.294 1.00 47.26 69 VAL A N 1
ATOM 516 C CA . VAL A 1 70 ? -27.035 -8.517 28.424 1.00 47.95 69 VAL A CA 1
ATOM 517 C C . VAL A 1 70 ? -28.511 -8.463 28.564 1.00 49.40 69 VAL A C 1
ATOM 518 O O . VAL A 1 70 ? -29.106 -7.432 28.381 1.00 49.31 69 VAL A O 1
ATOM 522 N N . GLU A 1 71 ? -29.131 -9.587 28.841 1.00 50.88 70 GLU A N 1
ATOM 523 C CA . GLU A 1 71 ? -30.567 -9.576 28.941 1.00 52.58 70 GLU A CA 1
ATOM 524 C C . GLU A 1 71 ? -30.943 -8.767 30.169 1.00 53.79 70 GLU A C 1
ATOM 525 O O . GLU A 1 71 ? -32.006 -8.172 30.220 1.00 54.50 70 GLU A O 1
ATOM 531 N N . ARG A 1 72 ? -30.037 -8.728 31.130 1.00 54.49 71 ARG A N 1
ATOM 532 C CA . ARG A 1 72 ? -30.232 -8.016 32.360 1.00 55.47 71 ARG A CA 1
ATOM 533 C C . ARG A 1 72 ? -29.992 -6.564 32.097 1.00 56.15 71 ARG A C 1
ATOM 534 O O . ARG A 1 72 ? -30.768 -5.733 32.488 1.00 56.50 71 ARG A O 1
ATOM 542 N N . LEU A 1 73 ? -28.879 -6.274 31.446 1.00 56.47 72 LEU A N 1
ATOM 543 C CA . LEU A 1 73 ? -28.463 -4.924 31.163 1.00 56.58 72 LEU A CA 1
ATOM 544 C C . LEU A 1 73 ? -29.603 -4.241 30.544 1.00 56.89 72 LEU A C 1
ATOM 545 O O . LEU A 1 73 ? -30.002 -3.178 30.937 1.00 57.06 72 LEU A O 1
ATOM 550 N N . ARG A 1 74 ? -30.160 -4.878 29.558 1.00 57.46 73 ARG A N 1
ATOM 551 C CA . ARG A 1 74 ? -31.256 -4.245 28.947 1.00 57.63 73 ARG A CA 1
ATOM 552 C C . ARG A 1 74 ? -32.198 -3.827 30.056 1.00 58.55 73 ARG A C 1
ATOM 553 O O . ARG A 1 74 ? -32.411 -2.649 30.250 1.00 58.57 73 ARG A O 1
ATOM 561 N N . ALA A 1 75 ? -32.738 -4.765 30.813 1.00 58.52 74 ALA A N 1
ATOM 562 C CA . ALA A 1 75 ? -33.650 -4.410 31.881 1.00 58.70 74 ALA A CA 1
ATOM 563 C C . ALA A 1 75 ? -33.228 -3.173 32.665 1.00 58.71 74 ALA A C 1
ATOM 564 O O . ALA A 1 75 ? -34.041 -2.354 32.967 1.00 58.73 74 ALA A O 1
ATOM 566 N N . SER A 1 76 ? -31.949 -3.052 32.972 1.00 58.74 75 SER A N 1
ATOM 567 C CA . SER A 1 76 ? -31.416 -1.926 33.688 1.00 59.27 75 SER A CA 1
ATOM 568 C C . SER A 1 76 ? -31.553 -0.704 32.799 1.00 59.27 75 SER A C 1
ATOM 569 O O . SER A 1 76 ? -31.246 0.421 33.165 1.00 59.00 75 SER A O 1
ATOM 572 N N . GLY A 1 77 ? -32.037 -0.965 31.603 1.00 59.29 76 GLY A N 1
ATOM 573 C CA . GLY A 1 77 ? -32.230 0.061 30.595 1.00 58.80 76 GLY A CA 1
ATOM 574 C C . GLY A 1 77 ? -31.059 0.155 29.636 1.00 58.26 76 GLY A C 1
ATOM 575 O O . GLY A 1 77 ? -31.223 0.532 28.476 1.00 58.58 76 GLY A O 1
ATOM 576 N N . TYR A 1 78 ? -29.861 -0.249 30.057 1.00 56.87 77 TYR A N 1
ATOM 577 C CA . TYR A 1 78 ? -28.636 -0.046 29.278 1.00 55.55 77 TYR A CA 1
ATOM 578 C C . TYR A 1 78 ? -28.338 -0.994 28.140 1.00 54.84 77 TYR A C 1
ATOM 579 O O . TYR A 1 78 ? -27.822 -2.059 28.364 1.00 54.51 77 TYR A O 1
ATOM 588 N N . ASP A 1 79 ? -28.653 -0.570 26.929 1.00 53.53 78 ASP A N 1
ATOM 589 C CA . ASP A 1 79 ? -28.672 -1.465 25.811 1.00 51.93 78 ASP A CA 1
ATOM 590 C C . ASP A 1 79 ? -27.371 -2.099 25.532 1.00 50.13 78 ASP A C 1
ATOM 591 O O . ASP A 1 79 ? -26.328 -1.509 25.685 1.00 49.55 78 ASP A O 1
ATOM 596 N N . ALA A 1 80 ? -27.464 -3.346 25.127 1.00 48.78 79 ALA A N 1
ATOM 597 C CA . ALA A 1 80 ? -26.280 -4.131 24.821 1.00 46.81 79 ALA A CA 1
ATOM 598 C C . ALA A 1 80 ? -26.720 -5.444 24.232 1.00 45.57 79 ALA A C 1
ATOM 599 O O . ALA A 1 80 ? -27.905 -5.817 24.328 1.00 45.27 79 ALA A O 1
ATOM 601 N N . ARG A 1 81 ? -25.763 -6.127 23.604 1.00 43.07 80 ARG A N 1
ATOM 602 C CA . ARG A 1 81 ? -26.027 -7.378 22.902 1.00 41.11 80 ARG A CA 1
ATOM 603 C C . ARG A 1 81 ? -24.865 -8.377 22.983 1.00 38.65 80 ARG A C 1
ATOM 604 O O . ARG A 1 81 ? -23.717 -8.006 23.209 1.00 37.99 80 ARG A O 1
ATOM 612 N N . PHE A 1 82 ? -25.199 -9.652 22.813 1.00 36.54 81 PHE A N 1
ATOM 613 C CA . PHE A 1 82 ? -24.237 -10.743 22.924 1.00 34.20 81 PHE A CA 1
ATOM 614 C C . PHE A 1 82 ? -24.123 -11.394 21.565 1.00 32.79 81 PHE A C 1
ATOM 615 O O . PHE A 1 82 ? -25.121 -11.777 20.983 1.00 32.37 81 PHE A O 1
ATOM 623 N N . VAL A 1 83 ? -22.913 -11.503 21.044 1.00 31.82 82 VAL A N 1
ATOM 624 C CA . VAL A 1 83 ? -22.737 -12.207 19.769 1.00 30.63 82 VAL A CA 1
ATOM 625 C C . VAL A 1 83 ? -22.028 -13.541 20.015 1.00 29.67 82 VAL A C 1
ATOM 626 O O . VAL A 1 83 ? -20.869 -13.549 20.373 1.00 28.69 82 VAL A O 1
ATOM 630 N N . ALA A 1 84 ? -22.745 -14.654 19.855 1.00 29.46 83 ALA A N 1
ATOM 631 C CA . ALA A 1 84 ? -22.123 -15.983 19.874 1.00 28.57 83 ALA A CA 1
ATOM 632 C C . ALA A 1 84 ? -21.465 -16.255 18.539 1.00 28.58 83 ALA A C 1
ATOM 633 O O . ALA A 1 84 ? -22.019 -15.910 17.489 1.00 28.72 83 ALA A O 1
ATOM 635 N N . MET A 1 85 ? -20.296 -16.890 18.542 1.00 27.65 84 MET A N 1
ATOM 636 C CA . MET A 1 85 ? -19.724 -17.282 17.244 1.00 26.81 84 MET A CA 1
ATOM 637 C C . MET A 1 85 ? -19.517 -18.777 17.149 1.00 26.74 84 MET A C 1
ATOM 638 O O . MET A 1 85 ? -18.960 -19.396 18.053 1.00 25.78 84 MET A O 1
ATOM 643 N N . ARG A 1 86 ? -19.965 -19.344 16.037 1.00 26.89 85 ARG A N 1
ATOM 644 C CA . ARG A 1 86 ? -19.611 -20.697 15.676 1.00 27.65 85 ARG A CA 1
ATOM 645 C C . ARG A 1 86 ? -18.379 -20.630 14.791 1.00 27.07 85 ARG A C 1
ATOM 646 O O . ARG A 1 86 ? -18.370 -19.917 13.798 1.00 27.14 85 ARG A O 1
ATOM 654 N N . LEU A 1 87 ? -17.335 -21.369 15.138 1.00 26.76 86 LEU A N 1
ATOM 655 C CA . LEU A 1 87 ? -16.059 -21.187 14.458 1.00 26.70 86 LEU A CA 1
ATOM 656 C C . LEU A 1 87 ? -15.467 -22.509 13.971 1.00 27.35 86 LEU A C 1
ATOM 657 O O . LEU A 1 87 ? -14.415 -22.939 14.441 1.00 27.66 86 LEU A O 1
ATOM 662 N N . PRO A 1 88 ? -16.118 -23.145 13.033 1.00 28.19 87 PRO A N 1
ATOM 663 C CA . PRO A 1 88 ? -15.664 -24.425 12.534 1.00 28.77 87 PRO A CA 1
ATOM 664 C C . PRO A 1 88 ? -14.325 -24.358 11.803 1.00 29.63 87 PRO A C 1
ATOM 665 O O . PRO A 1 88 ? -13.995 -23.349 11.270 1.00 29.74 87 PRO A O 1
ATOM 669 N N . TYR A 1 89 ? -13.566 -25.428 11.859 1.00 30.60 88 TYR A N 1
ATOM 670 C CA . TYR A 1 89 ? -12.415 -25.620 11.020 1.00 32.40 88 TYR A CA 1
ATOM 671 C C . TYR A 1 89 ? -12.871 -26.524 9.893 1.00 33.85 88 TYR A C 1
ATOM 672 O O . TYR A 1 89 ? -12.823 -27.721 9.989 1.00 33.88 88 TYR A O 1
ATOM 681 N N . GLY A 1 90 ? -13.351 -25.911 8.834 1.00 35.38 89 GLY A N 1
ATOM 682 C CA . GLY A 1 90 ? -13.922 -26.629 7.741 1.00 38.04 89 GLY A CA 1
ATOM 683 C C . GLY A 1 90 ? -15.174 -27.385 8.118 1.00 39.87 89 GLY A C 1
ATOM 684 O O . GLY A 1 90 ? -15.999 -26.880 8.835 1.00 39.95 89 GLY A O 1
ATOM 685 N N . ALA A 1 91 ? -15.274 -28.618 7.628 1.00 41.36 90 ALA A N 1
ATOM 686 C CA . ALA A 1 91 ? -16.498 -29.406 7.661 1.00 42.03 90 ALA A CA 1
ATOM 687 C C . ALA A 1 91 ? -16.479 -30.691 8.446 1.00 42.37 90 ALA A C 1
ATOM 688 O O . ALA A 1 91 ? -17.493 -31.209 8.771 1.00 43.25 90 ALA A O 1
ATOM 690 N N . GLU A 1 95 ? -20.493 -29.669 12.871 1.00 20.00 94 GLU A N 1
ATOM 691 C CA . GLU A 1 95 ? -20.238 -30.310 14.137 1.00 20.00 94 GLU A CA 1
ATOM 692 C C . GLU A 1 95 ? -21.439 -30.233 15.016 1.00 20.00 94 GLU A C 1
ATOM 693 O O . GLU A 1 95 ? -22.019 -29.181 15.239 1.00 20.00 94 GLU A O 1
ATOM 699 N N . ALA A 1 96 ? -21.797 -31.399 15.501 1.00 43.22 95 ALA A N 1
ATOM 700 C CA . ALA A 1 96 ? -22.966 -31.596 16.304 1.00 43.05 95 ALA A CA 1
ATOM 701 C C . ALA A 1 96 ? -22.851 -30.962 17.657 1.00 42.42 95 ALA A C 1
ATOM 702 O O . ALA A 1 96 ? -23.810 -30.432 18.160 1.00 42.75 95 ALA A O 1
ATOM 704 N N . ASP A 1 97 ? -21.680 -31.008 18.250 1.00 41.54 96 ASP A N 1
ATOM 705 C CA . ASP A 1 97 ? -21.543 -30.467 19.589 1.00 41.25 96 ASP A CA 1
ATOM 706 C C . ASP A 1 97 ? -21.878 -28.976 19.613 1.00 40.33 96 ASP A C 1
ATOM 707 O O . ASP A 1 97 ? -22.624 -28.528 20.432 1.00 40.04 96 ASP A O 1
ATOM 712 N N . ALA A 1 98 ? -21.302 -28.212 18.707 1.00 39.46 97 ALA A N 1
ATOM 713 C CA . ALA A 1 98 ? -21.492 -26.777 18.707 1.00 39.34 97 ALA A CA 1
ATOM 714 C C . ALA A 1 98 ? -22.902 -26.293 18.499 1.00 39.01 97 ALA A C 1
ATOM 715 O O . ALA A 1 98 ? -23.311 -25.401 19.149 1.00 38.76 97 ALA A O 1
ATOM 717 N N . ARG A 1 99 ? -23.626 -26.905 17.577 1.00 39.04 98 ARG A N 1
ATOM 718 C CA . ARG A 1 99 ? -25.018 -26.595 17.305 1.00 39.51 98 ARG A CA 1
ATOM 719 C C . ARG A 1 99 ? -25.933 -26.807 18.494 1.00 38.60 98 ARG A C 1
ATOM 720 O O . ARG A 1 99 ? -26.879 -26.099 18.677 1.00 38.76 98 ARG A O 1
ATOM 728 N N . ARG A 1 100 ? -25.616 -27.794 19.301 1.00 38.04 99 ARG A N 1
ATOM 729 C CA . ARG A 1 100 ? -26.381 -28.091 20.477 1.00 37.50 99 ARG A CA 1
ATOM 730 C C . ARG A 1 100 ? -26.095 -27.101 21.560 1.00 36.59 99 ARG A C 1
ATOM 731 O O . ARG A 1 100 ? -26.966 -26.711 22.270 1.00 35.85 99 ARG A O 1
ATOM 739 N N . ALA A 1 101 ? -24.847 -26.718 21.688 1.00 35.33 100 ALA A N 1
ATOM 740 C CA . ALA A 1 101 ? -24.485 -25.718 22.644 1.00 35.05 100 ALA A CA 1
ATOM 741 C C . ALA A 1 101 ? -25.149 -24.411 22.315 1.00 34.89 100 ALA A C 1
ATOM 742 O O . ALA A 1 101 ? -25.582 -23.741 23.169 1.00 35.03 100 ALA A O 1
ATOM 744 N N . LEU A 1 102 ? -25.189 -24.061 21.054 1.00 34.82 101 LEU A N 1
ATOM 745 C CA . LEU A 1 102 ? -25.797 -22.833 20.645 1.00 35.17 101 LEU A CA 1
ATOM 746 C C . LEU A 1 102 ? -27.247 -22.790 21.052 1.00 35.37 101 LEU A C 1
ATOM 747 O O . LEU A 1 102 ? -27.687 -21.813 21.565 1.00 35.67 101 LEU A O 1
ATOM 752 N N . ALA A 1 103 ? -27.947 -23.895 20.871 1.00 35.21 102 ALA A N 1
ATOM 753 C CA . ALA A 1 103 ? -29.336 -24.022 21.252 1.00 35.25 102 ALA A CA 1
ATOM 754 C C . ALA A 1 103 ? -29.601 -23.762 22.719 1.00 34.98 102 ALA A C 1
ATOM 755 O O . ALA A 1 103 ? -30.632 -23.289 23.079 1.00 35.10 102 ALA A O 1
ATOM 757 N N . PHE A 1 104 ? -28.624 -24.054 23.546 1.00 34.56 103 PHE A N 1
ATOM 758 C CA . PHE A 1 104 ? -28.716 -23.829 24.984 1.00 34.07 103 PHE A CA 1
ATOM 759 C C . PHE A 1 104 ? -28.350 -22.388 25.337 1.00 34.50 103 PHE A C 1
ATOM 760 O O . PHE A 1 104 ? -28.879 -21.811 26.286 1.00 34.34 103 PHE A O 1
ATOM 768 N N . VAL A 1 105 ? -27.419 -21.808 24.583 1.00 34.92 104 VAL A N 1
ATOM 769 C CA . VAL A 1 105 ? -26.947 -20.464 24.902 1.00 34.90 104 VAL A CA 1
ATOM 770 C C . VAL A 1 105 ? -28.021 -19.448 24.492 1.00 35.09 104 VAL A C 1
ATOM 771 O O . VAL A 1 105 ? -28.288 -18.492 25.216 1.00 35.50 104 VAL A O 1
ATOM 775 N N . ARG A 1 106 ? -28.649 -19.684 23.344 1.00 35.52 105 ARG A N 1
ATOM 776 C CA . ARG A 1 106 ? -29.706 -18.799 22.847 1.00 36.29 105 ARG A CA 1
ATOM 777 C C . ARG A 1 106 ? -29.213 -17.354 22.780 1.00 35.79 105 ARG A C 1
ATOM 778 O O . ARG A 1 106 ? -29.754 -16.483 23.459 1.00 35.62 105 ARG A O 1
ATOM 786 N N . ALA A 1 107 ? -28.168 -17.122 21.984 1.00 35.34 106 ALA A N 1
ATOM 787 C CA . ALA A 1 107 ? -27.545 -15.813 21.891 1.00 35.48 106 ALA A CA 1
ATOM 788 C C . ALA A 1 107 ? -28.448 -14.837 21.151 1.00 35.29 106 ALA A C 1
ATOM 789 O O . A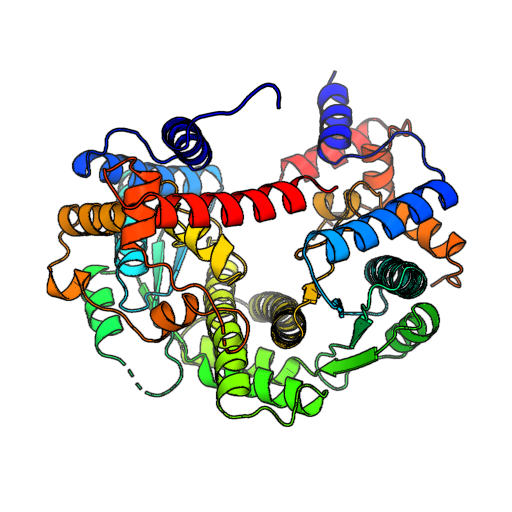LA A 1 107 ? -29.235 -15.240 20.304 1.00 34.97 106 ALA A O 1
ATOM 791 N N . ASP A 1 108 ? -28.337 -13.553 21.478 1.00 36.12 107 ASP A N 1
ATOM 792 C CA . ASP A 1 108 ? -28.958 -12.518 20.634 1.00 36.43 107 ASP A CA 1
ATOM 793 C C . ASP A 1 108 ? -28.628 -12.809 19.180 1.00 36.34 107 ASP A C 1
ATOM 794 O O . ASP A 1 108 ? -29.463 -12.720 18.305 1.00 37.27 107 ASP A O 1
ATOM 799 N N . GLU A 1 109 ? -27.390 -13.182 18.920 1.00 36.66 108 GLU A N 1
ATOM 800 C CA . GLU A 1 109 ? -26.940 -13.247 17.541 1.00 36.08 108 GLU A CA 1
ATOM 801 C C . GLU A 1 109 ? -25.824 -14.263 17.405 1.00 35.84 108 GLU A C 1
ATOM 802 O O . GLU A 1 109 ? -25.001 -14.407 18.315 1.00 35.99 108 GLU A O 1
ATOM 808 N N . THR A 1 110 ? -25.810 -14.965 16.273 1.00 35.72 109 THR A N 1
ATOM 809 C CA . THR A 1 110 ? -24.787 -15.976 15.978 1.00 35.83 109 THR A CA 1
ATOM 810 C C . THR A 1 110 ? -24.126 -15.740 14.629 1.00 34.77 109 THR A C 1
ATOM 811 O O . THR A 1 110 ? -24.799 -15.653 13.611 1.00 34.63 109 THR A O 1
ATOM 815 N N . LEU A 1 111 ? -22.803 -15.675 14.606 1.00 33.76 110 LEU A N 1
ATOM 816 C CA . LEU A 1 111 ? -22.096 -15.649 13.321 1.00 32.68 110 LEU A CA 1
ATOM 817 C C . LEU A 1 111 ? -21.309 -16.933 13.195 1.00 32.01 110 LEU A C 1
ATOM 818 O O . LEU A 1 111 ? -20.693 -17.376 14.164 1.00 31.18 110 LEU A O 1
ATOM 823 N N . THR A 1 112 ? -21.353 -17.533 12.005 1.00 31.35 111 THR A N 1
ATOM 824 C CA . THR A 1 112 ? -20.552 -18.701 11.685 1.00 30.66 111 THR A CA 1
ATOM 825 C C . THR A 1 112 ? -19.419 -18.235 10.802 1.00 30.45 111 THR A C 1
ATOM 826 O O . THR A 1 112 ? -19.654 -17.680 9.724 1.00 30.33 111 THR A O 1
ATOM 830 N N . VAL A 1 113 ? -18.193 -18.439 11.283 1.00 29.43 112 VAL A N 1
ATOM 831 C CA . VAL A 1 113 ? -16.989 -18.030 10.577 1.00 28.77 112 VAL A CA 1
ATOM 832 C C . VAL A 1 113 ? -16.024 -19.219 10.494 1.00 29.16 112 VAL A C 1
ATOM 833 O O . VAL A 1 113 ? -15.635 -19.784 11.524 1.00 28.55 112 VAL A O 1
ATOM 837 N N . ASP A 1 114 ? -15.678 -19.602 9.258 1.00 28.86 113 ASP A N 1
ATOM 838 C CA . ASP A 1 114 ? -14.745 -20.699 8.976 1.00 28.81 113 ASP A CA 1
ATOM 839 C C . ASP A 1 114 ? -13.318 -20.225 9.166 1.00 28.34 113 ASP A C 1
ATOM 840 O O . ASP A 1 114 ? -12.863 -19.312 8.467 1.00 28.48 113 ASP A O 1
ATOM 845 N N . VAL A 1 115 ? -12.607 -20.859 10.092 1.00 27.29 114 VAL A N 1
ATOM 846 C CA . VAL A 1 115 ? -11.208 -20.492 10.380 1.00 26.82 114 VAL A CA 1
ATOM 847 C C . VAL A 1 115 ? -10.207 -21.381 9.635 1.00 26.74 114 VAL A C 1
ATOM 848 O O . VAL A 1 115 ? -9.005 -21.172 9.719 1.00 26.95 114 VAL A O 1
ATOM 852 N N . LYS A 1 116 ? -10.696 -22.384 8.914 1.00 27.31 115 LYS A N 1
ATOM 853 C CA . LYS A 1 116 ? -9.789 -23.279 8.171 1.00 27.17 115 LYS A CA 1
ATOM 854 C C . LYS A 1 116 ? -8.964 -22.544 7.098 1.00 26.73 115 LYS A C 1
ATOM 855 O O . LYS A 1 116 ? -7.768 -22.763 6.991 1.00 26.84 115 LYS A O 1
ATOM 861 N N . PRO A 1 117 ? -9.594 -21.664 6.299 1.00 26.54 116 PRO A N 1
ATOM 862 C CA . PRO A 1 117 ? -8.761 -20.965 5.304 1.00 26.74 116 PRO A CA 1
ATOM 863 C C . PRO A 1 117 ? -7.610 -20.146 5.914 1.00 26.58 116 PRO A C 1
ATOM 864 O O . PRO A 1 117 ? -6.498 -20.095 5.369 1.00 27.60 116 PRO A O 1
ATOM 868 N N . ALA A 1 118 ? -7.872 -19.506 7.033 1.00 25.86 117 ALA A N 1
ATOM 869 C CA . ALA A 1 118 ? -6.880 -18.658 7.633 1.00 25.89 117 ALA A CA 1
ATOM 870 C C . ALA A 1 118 ? -5.821 -19.544 8.275 1.00 25.44 117 ALA A C 1
ATOM 871 O O . ALA A 1 118 ? -4.629 -19.358 8.070 1.00 24.77 117 ALA A O 1
ATOM 873 N N . ALA A 1 119 ? -6.277 -20.511 9.055 1.00 25.11 118 ALA A N 1
ATOM 874 C CA . ALA A 1 119 ? -5.371 -21.464 9.710 1.00 25.29 118 ALA A CA 1
ATOM 875 C C . ALA A 1 119 ? -4.437 -22.115 8.689 1.00 25.10 118 ALA A C 1
ATOM 876 O O . ALA A 1 119 ? -3.226 -22.155 8.875 1.00 25.21 118 ALA A O 1
ATOM 878 N N . ASP A 1 120 ? -5.012 -22.646 7.616 1.00 25.17 119 ASP A N 1
ATOM 879 C CA . ASP A 1 120 ? -4.220 -23.374 6.619 1.00 25.86 119 ASP A CA 1
ATOM 880 C C . ASP A 1 120 ? -3.213 -22.487 5.911 1.00 25.99 119 ASP A C 1
ATOM 881 O O . ASP A 1 120 ? -2.086 -22.921 5.632 1.00 26.13 119 ASP A O 1
ATOM 886 N N . ALA A 1 121 ? -3.617 -21.244 5.663 1.00 26.09 120 ALA A N 1
ATOM 887 C CA . ALA A 1 121 ? -2.747 -20.240 5.062 1.00 27.67 120 ALA A CA 1
ATOM 888 C C . ALA A 1 121 ? -1.576 -19.866 5.953 1.00 28.10 120 ALA A C 1
ATOM 889 O O . ALA A 1 121 ? -0.481 -19.574 5.456 1.00 29.22 120 ALA A O 1
ATOM 891 N N . MET A 1 122 ? -1.808 -19.829 7.266 1.00 27.83 121 MET A N 1
ATOM 892 C CA . MET A 1 122 ? -0.735 -19.507 8.201 1.00 27.32 121 MET A CA 1
ATOM 893 C C . MET A 1 122 ? 0.262 -20.664 8.269 1.00 27.25 121 MET A C 1
ATOM 894 O O . MET A 1 122 ? 1.482 -20.461 8.239 1.00 27.30 121 MET A O 1
ATOM 899 N N . LEU A 1 123 ? -0.254 -21.887 8.386 1.00 28.07 122 LEU A N 1
ATOM 900 C CA . LEU A 1 123 ? 0.612 -23.074 8.395 1.00 28.63 122 LEU A CA 1
ATOM 901 C C . LEU A 1 123 ? 1.498 -23.151 7.121 1.00 28.58 122 LEU A C 1
ATOM 902 O O . LEU A 1 123 ? 2.708 -23.403 7.208 1.00 28.48 122 LEU A O 1
ATOM 907 N N . ALA A 1 124 ? 0.896 -22.918 5.952 1.00 28.61 123 ALA A N 1
ATOM 908 C CA . ALA A 1 124 ? 1.637 -22.969 4.661 1.00 28.75 123 ALA A CA 1
ATOM 909 C C . ALA A 1 124 ? 2.709 -21.908 4.573 1.00 28.79 123 ALA A C 1
ATOM 910 O O . ALA A 1 124 ? 3.842 -22.158 4.103 1.00 28.63 123 ALA A O 1
ATOM 912 N N . ALA A 1 125 ? 2.339 -20.693 4.976 1.00 29.44 124 ALA A N 1
ATOM 913 C CA . ALA A 1 125 ? 3.305 -19.591 4.956 1.00 29.14 124 ALA A CA 1
ATOM 914 C C . ALA A 1 125 ? 4.414 -19.831 5.963 1.00 29.15 124 ALA A C 1
ATOM 915 O O . ALA A 1 125 ? 5.541 -19.404 5.748 1.00 29.15 124 ALA A O 1
ATOM 917 N N . LEU A 1 126 ? 4.104 -20.495 7.071 1.00 29.56 125 LEU A N 1
ATOM 918 C CA . LEU A 1 126 ? 5.156 -20.846 8.035 1.00 29.68 125 LEU A CA 1
ATOM 919 C C . LEU A 1 126 ? 6.120 -21.855 7.428 1.00 30.40 125 LEU A C 1
ATOM 920 O O . LEU A 1 126 ? 7.327 -21.758 7.626 1.00 30.69 125 LEU A O 1
ATOM 925 N N . ALA A 1 127 ? 5.573 -22.831 6.707 1.00 31.14 126 ALA A N 1
ATOM 926 C CA . ALA A 1 127 ? 6.386 -23.830 6.001 1.00 32.37 126 ALA A CA 1
ATOM 927 C C . ALA A 1 127 ? 7.203 -23.177 4.898 1.00 32.91 126 ALA A C 1
ATOM 928 O O . ALA A 1 127 ? 8.386 -23.477 4.724 1.00 33.32 126 ALA A O 1
ATOM 930 N N . ALA A 1 128 ? 6.576 -22.253 4.172 1.00 33.70 127 ALA A N 1
ATOM 931 C CA . ALA A 1 128 ? 7.295 -21.486 3.141 1.00 34.08 127 ALA A CA 1
ATOM 932 C C . ALA A 1 128 ? 8.461 -20.733 3.738 1.00 34.49 127 ALA A C 1
ATOM 933 O O . ALA A 1 128 ? 9.456 -20.498 3.067 1.00 34.80 127 ALA A O 1
ATOM 935 N N . GLY A 1 129 ? 8.335 -20.363 5.013 1.00 35.02 128 GLY A N 1
ATOM 936 C CA . GLY A 1 129 ? 9.306 -19.511 5.667 1.00 35.04 128 GLY A CA 1
ATOM 937 C C . GLY A 1 129 ? 10.355 -20.308 6.391 1.00 35.80 128 GLY A C 1
ATOM 938 O O . GLY A 1 129 ? 11.304 -19.729 6.940 1.00 35.94 128 GLY A O 1
ATOM 939 N N . GLY A 1 130 ? 10.191 -21.634 6.405 1.00 36.10 129 GLY A N 1
ATOM 940 C CA . GLY A 1 130 ? 11.194 -22.518 7.002 1.00 36.35 129 GLY A CA 1
ATOM 941 C C . GLY A 1 130 ? 10.767 -23.386 8.187 1.00 37.37 129 GLY A C 1
ATOM 942 O O . GLY A 1 130 ? 11.562 -24.198 8.663 1.00 37.88 129 GLY A O 1
ATOM 943 N N . LEU A 1 131 ? 9.536 -23.230 8.685 1.00 36.35 130 LEU A N 1
ATOM 944 C CA . LEU A 1 131 ? 9.031 -24.184 9.674 1.00 36.07 130 LEU A CA 1
ATOM 945 C C . LEU A 1 131 ? 8.344 -25.319 8.903 1.00 35.57 130 LEU A C 1
ATOM 946 O O . LEU A 1 131 ? 7.126 -25.334 8.726 1.00 34.69 130 LEU A O 1
ATOM 951 N N . ALA A 1 132 ? 9.153 -26.266 8.450 1.00 35.79 131 ALA A N 1
ATOM 952 C CA . ALA A 1 132 ? 8.776 -27.156 7.365 1.00 35.26 131 ALA A CA 1
ATOM 953 C C . ALA A 1 132 ? 9.294 -28.545 7.658 1.00 35.57 131 ALA A C 1
ATOM 954 O O . ALA A 1 132 ? 9.975 -28.736 8.657 1.00 35.56 131 ALA A O 1
ATOM 956 N N . TYR A 1 133 ? 8.998 -29.494 6.767 1.00 35.40 132 TYR A N 1
ATOM 957 C CA . TYR A 1 133 ? 9.293 -30.916 6.976 1.00 36.19 132 TYR A CA 1
ATOM 958 C C . TYR A 1 133 ? 8.780 -31.377 8.342 1.00 36.85 132 TYR A C 1
ATOM 959 O O . TYR A 1 133 ? 9.494 -32.053 9.092 1.00 37.28 132 TYR A O 1
ATOM 968 N N . LEU A 1 134 ? 7.539 -30.998 8.647 1.00 36.83 133 LEU A N 1
ATOM 969 C CA . LEU A 1 134 ? 6.882 -31.397 9.892 1.00 36.29 133 LEU A CA 1
ATOM 970 C C . LEU A 1 134 ? 6.298 -32.787 9.713 1.00 36.40 133 LEU A C 1
ATOM 971 O O . LEU A 1 134 ? 5.674 -33.080 8.683 1.00 35.27 133 LEU A O 1
ATOM 976 N N . ASP A 1 135 ? 6.525 -33.667 10.685 1.00 37.04 134 ASP A N 1
ATOM 977 C CA . ASP A 1 135 ? 5.898 -34.984 10.597 1.00 37.80 134 ASP A CA 1
ATOM 978 C C . ASP A 1 135 ? 4.433 -34.833 11.017 1.00 37.72 134 ASP A C 1
ATOM 979 O O . ASP A 1 135 ? 4.003 -33.732 11.366 1.00 37.48 134 ASP A O 1
ATOM 984 N N . HIS A 1 136 ? 3.657 -35.907 10.935 1.00 37.79 135 HIS A N 1
ATOM 985 C CA . HIS A 1 136 ? 2.212 -35.798 11.112 1.00 38.46 135 HIS A CA 1
ATOM 986 C C . HIS A 1 136 ? 1.816 -35.219 12.466 1.00 37.88 135 HIS A C 1
ATOM 987 O O . HIS A 1 136 ? 0.805 -34.526 12.580 1.00 37.34 135 HIS A O 1
ATOM 994 N N . ALA A 1 137 ? 2.613 -35.508 13.490 1.00 36.77 136 ALA A N 1
ATOM 995 C CA . ALA A 1 137 ? 2.277 -35.099 14.830 1.00 36.22 136 ALA A CA 1
ATOM 996 C C . ALA A 1 137 ? 2.774 -33.686 15.078 1.00 35.66 136 ALA A C 1
ATOM 997 O O . ALA A 1 137 ? 2.065 -32.888 15.684 1.00 35.15 136 ALA A O 1
ATOM 999 N N . GLN A 1 138 ? 3.972 -33.362 14.583 1.00 35.03 137 GLN A N 1
ATOM 1000 C CA . GLN A 1 138 ? 4.496 -31.991 14.711 1.00 34.82 137 GLN A CA 1
ATOM 1001 C C . GLN A 1 138 ? 3.564 -30.972 14.018 1.00 34.00 137 GLN A C 1
ATOM 1002 O O . GLN A 1 138 ? 3.373 -29.874 14.512 1.00 33.76 137 GLN A O 1
ATOM 1008 N N . GLN A 1 139 ? 3.024 -31.347 12.859 1.00 33.25 138 GLN A N 1
ATOM 1009 C CA . GLN A 1 139 ? 2.099 -30.506 12.092 1.00 33.11 138 GLN A CA 1
ATOM 1010 C C . GLN A 1 139 ? 0.753 -30.368 12.836 1.00 32.54 138 GLN A C 1
ATOM 1011 O O . GLN A 1 139 ? 0.177 -29.283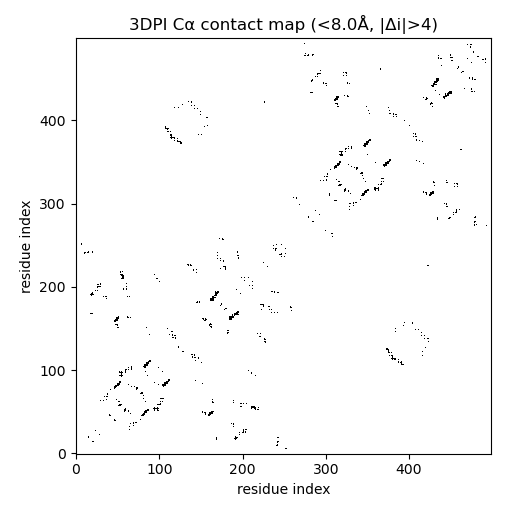 12.941 1.00 32.00 138 GLN A O 1
ATOM 1017 N N . ASP A 1 140 ? 0.243 -31.466 13.341 1.00 32.24 139 ASP A N 1
ATOM 1018 C CA . ASP A 1 140 ? -0.911 -31.504 14.215 1.00 32.72 139 ASP A CA 1
ATOM 1019 C C . ASP A 1 140 ? -0.776 -30.501 15.363 1.00 32.17 139 ASP A C 1
ATOM 1020 O O . ASP A 1 140 ? -1.632 -29.705 15.608 1.00 32.34 139 ASP A O 1
ATOM 1025 N N . PHE A 1 141 ? 0.329 -30.557 16.054 1.00 32.00 140 PHE A N 1
ATOM 1026 C CA . PHE A 1 141 ? 0.539 -29.739 17.207 1.00 32.38 140 PHE A CA 1
ATOM 1027 C C . PHE A 1 141 ? 0.682 -28.288 16.835 1.00 32.04 140 PHE A C 1
ATOM 1028 O O . PHE A 1 141 ? 0.166 -27.442 17.500 1.00 30.87 140 PHE A O 1
ATOM 1036 N N . VAL A 1 142 ? 1.354 -28.014 15.734 1.00 31.38 141 VAL A N 1
ATOM 1037 C CA . VAL A 1 142 ? 1.454 -26.669 15.238 1.00 30.78 141 VAL A CA 1
ATOM 1038 C C . VAL A 1 142 ? 0.109 -26.182 14.792 1.00 30.50 141 VAL A C 1
ATOM 1039 O O . VAL A 1 142 ? -0.259 -25.109 15.081 1.00 31.42 141 VAL A O 1
ATOM 1043 N N . LEU A 1 143 ? -0.624 -26.994 14.084 1.00 30.14 142 LEU A N 1
ATOM 1044 C CA . LEU A 1 143 ? -1.889 -26.585 13.565 1.00 30.04 142 LEU A CA 1
ATOM 1045 C C . LEU A 1 143 ? -2.864 -26.302 14.657 1.00 29.94 142 LEU A C 1
ATOM 1046 O O . LEU A 1 143 ? -3.677 -25.453 14.513 1.00 30.41 142 LEU A O 1
ATOM 1051 N N . GLY A 1 144 ? -2.736 -27.016 15.752 1.00 30.07 143 GLY A N 1
ATOM 1052 C CA . GLY A 1 144 ? -3.566 -26.865 16.908 1.00 29.50 143 GLY A CA 1
ATOM 1053 C C . GLY A 1 144 ? -3.521 -25.513 17.552 1.00 29.73 143 GLY A C 1
ATOM 1054 O O . GLY A 1 144 ? -4.524 -24.947 17.823 1.00 29.35 143 GLY A O 1
ATOM 1055 N N . ASN A 1 145 ? -2.341 -24.999 17.804 1.00 29.97 144 ASN A N 1
ATOM 1056 C CA . ASN A 1 145 ? -2.249 -23.675 18.327 1.00 30.42 144 ASN A CA 1
ATOM 1057 C C . ASN A 1 145 ? -2.765 -22.643 17.390 1.00 29.89 144 ASN A C 1
ATOM 1058 O O . ASN A 1 145 ? -3.457 -21.767 17.794 1.00 30.49 144 ASN A O 1
ATOM 1063 N N . ILE A 1 146 ? -2.445 -22.789 16.125 1.00 28.92 145 ILE A N 1
ATOM 1064 C CA . ILE A 1 146 ? -2.850 -21.794 15.123 1.00 27.78 145 ILE A CA 1
ATOM 1065 C C . ILE A 1 146 ? -4.358 -21.609 15.082 1.00 26.94 145 ILE A C 1
ATOM 1066 O O . ILE A 1 146 ? -4.857 -20.482 15.056 1.00 27.10 145 ILE A O 1
ATOM 1071 N N . LYS A 1 147 ? -5.069 -22.729 15.057 1.00 25.93 146 LYS A N 1
ATOM 1072 C CA . LYS A 1 147 ? -6.523 -22.758 15.037 1.00 25.97 146 LYS A CA 1
ATOM 1073 C C . LYS A 1 147 ? -7.143 -22.072 16.262 1.00 25.56 146 LYS A C 1
ATOM 1074 O O . LYS A 1 147 ? -8.065 -21.269 16.130 1.00 25.86 146 LYS A O 1
ATOM 1080 N N . ALA A 1 148 ? -6.654 -22.412 17.447 1.00 24.52 147 ALA A N 1
ATOM 1081 C CA . ALA A 1 148 ? -7.106 -21.741 18.674 1.00 25.33 147 ALA A CA 1
ATOM 1082 C C . ALA A 1 148 ? -6.889 -20.208 18.585 1.00 24.94 147 ALA A C 1
ATOM 1083 O O . ALA A 1 148 ? -7.704 -19.406 19.046 1.00 24.79 147 ALA A O 1
ATOM 1085 N N . ARG A 1 149 ? -5.777 -19.787 17.999 1.00 25.96 148 ARG A N 1
ATOM 1086 C CA . ARG A 1 149 ? -5.504 -18.347 17.991 1.00 26.31 148 ARG A CA 1
ATOM 1087 C C . ARG A 1 149 ? -6.233 -17.650 16.845 1.00 25.49 148 ARG A C 1
ATOM 1088 O O . ARG A 1 149 ? -6.599 -16.482 16.968 1.00 26.21 148 ARG A O 1
ATOM 1096 N N . GLU A 1 150 ? -6.469 -18.363 15.745 1.00 24.72 149 GLU A N 1
ATOM 1097 C CA . GLU A 1 150 ? -7.285 -17.825 14.666 1.00 24.10 149 GLU A CA 1
ATOM 1098 C C . GLU A 1 150 ? -8.691 -17.634 15.175 1.00 24.63 149 GLU A C 1
ATOM 1099 O O . GLU A 1 150 ? -9.346 -16.684 14.802 1.00 24.29 149 GLU A O 1
ATOM 1105 N N . ARG A 1 151 ? -9.170 -18.548 16.023 1.00 24.98 150 ARG A N 1
ATOM 1106 C CA . ARG A 1 151 ? -10.514 -18.386 16.602 1.00 25.51 150 ARG A CA 1
ATOM 1107 C C . ARG A 1 151 ? -10.583 -17.125 17.464 1.00 25.90 150 ARG A C 1
ATOM 1108 O O . ARG A 1 151 ? -11.580 -16.414 17.460 1.00 26.71 150 ARG A O 1
ATOM 1116 N N . MET A 1 152 ? -9.540 -16.847 18.221 1.00 26.32 151 MET A N 1
ATOM 1117 C CA . MET A 1 152 ? -9.483 -15.630 19.007 1.00 26.69 151 MET A CA 1
ATOM 1118 C C . MET A 1 152 ? -9.478 -14.367 18.161 1.00 26.56 151 MET A C 1
ATOM 1119 O O . MET A 1 152 ? -10.087 -13.404 18.521 1.00 27.38 151 MET A O 1
ATOM 1124 N N . ILE A 1 153 ? -8.795 -14.420 17.028 1.00 26.69 152 ILE A N 1
ATOM 1125 C CA . ILE A 1 153 ? -8.803 -13.329 16.044 1.00 26.46 152 ILE A CA 1
ATOM 1126 C C . ILE A 1 153 ? -10.222 -13.037 15.541 1.00 26.80 152 ILE A C 1
ATOM 1127 O O . ILE A 1 153 ? -10.668 -11.872 15.481 1.00 26.83 152 ILE A O 1
ATOM 1132 N N . ALA A 1 154 ? -10.961 -14.086 15.207 1.00 26.56 153 ALA A N 1
ATOM 1133 C CA . ALA A 1 154 ? -12.333 -13.881 14.727 1.00 27.31 153 ALA A CA 1
ATOM 1134 C C . ALA A 1 154 ? -13.164 -13.123 15.763 1.00 27.25 153 ALA A C 1
ATOM 1135 O O . ALA A 1 154 ? -13.878 -12.180 15.435 1.00 27.88 153 ALA A O 1
ATOM 1137 N N . GLN A 1 155 ? -13.046 -13.511 17.026 1.00 27.19 154 GLN A N 1
ATOM 1138 C CA . GLN A 1 155 ? -13.837 -12.878 18.086 1.00 27.45 154 GLN A CA 1
ATOM 1139 C C . GLN A 1 155 ? -13.416 -11.410 18.314 1.00 27.71 154 GLN A C 1
ATOM 1140 O O . GLN A 1 155 ? -14.245 -10.530 18.438 1.00 27.85 154 GLN A O 1
ATOM 1146 N N . TYR A 1 156 ? -12.119 -11.154 18.347 1.00 28.37 155 TYR A N 1
ATOM 1147 C CA . TYR A 1 156 ? -11.626 -9.780 18.424 1.00 28.69 155 TYR A CA 1
ATOM 1148 C C . TYR A 1 156 ? -12.069 -8.870 17.272 1.00 29.56 155 TYR A C 1
ATOM 1149 O O . TYR A 1 156 ? -12.402 -7.702 17.507 1.00 28.97 155 TYR A O 1
ATOM 1158 N N . ALA A 1 157 ? -12.125 -9.408 16.046 1.00 29.00 156 ALA A N 1
ATOM 1159 C CA . ALA A 1 157 ? -12.584 -8.620 14.909 1.00 29.26 156 ALA A CA 1
ATOM 1160 C C . ALA A 1 157 ? -14.017 -8.185 15.075 1.00 30.10 156 ALA A C 1
ATOM 1161 O O . ALA A 1 157 ? -14.346 -7.031 14.810 1.00 30.04 156 ALA A O 1
ATOM 1163 N N . VAL A 1 158 ? -14.868 -9.098 15.484 1.00 30.44 157 VAL A N 1
ATOM 1164 C CA . VAL A 1 158 ? -16.236 -8.772 15.692 1.00 31.18 157 VAL A CA 1
ATOM 1165 C C . VAL A 1 158 ? -16.350 -7.804 16.816 1.00 32.86 157 VAL A C 1
ATOM 1166 O O . VAL A 1 158 ? -17.154 -6.937 16.777 1.00 33.77 157 VAL A O 1
ATOM 1170 N N . ALA A 1 159 ? -15.543 -7.979 17.838 1.00 33.95 158 ALA A N 1
ATOM 1171 C CA . ALA A 1 159 ? -15.643 -7.166 19.003 1.00 34.46 158 ALA A CA 1
ATOM 1172 C C . ALA A 1 159 ? -15.189 -5.790 18.628 1.00 35.21 158 ALA A C 1
ATOM 1173 O O . ALA A 1 159 ? -15.779 -4.841 19.021 1.00 35.39 158 ALA A O 1
ATOM 1175 N N . GLY A 1 160 ? -14.144 -5.714 17.831 1.00 35.65 159 GLY A N 1
ATOM 1176 C CA . GLY A 1 160 ? -13.671 -4.458 17.323 1.00 35.73 159 GLY A CA 1
ATOM 1177 C C . GLY A 1 160 ? -14.764 -3.768 16.566 1.00 35.98 159 GLY A C 1
ATOM 1178 O O . GLY A 1 160 ? -15.108 -2.673 16.855 1.00 35.96 159 GLY A O 1
ATOM 1179 N N . ALA A 1 161 ? -15.304 -4.453 15.592 1.00 35.99 160 ALA A N 1
ATOM 1180 C CA . ALA A 1 161 ? -16.360 -3.924 14.782 1.00 36.38 160 ALA A CA 1
ATOM 1181 C C . ALA A 1 161 ? -17.550 -3.383 15.537 1.00 36.89 160 ALA A C 1
ATOM 1182 O O . ALA A 1 161 ? -18.211 -2.506 15.077 1.00 37.70 160 ALA A O 1
ATOM 1184 N N . ARG A 1 162 ? -17.833 -3.927 16.687 1.00 37.27 161 ARG A N 1
ATOM 1185 C CA . ARG A 1 162 ? -19.037 -3.591 17.402 1.00 37.12 161 ARG A CA 1
ATOM 1186 C C . ARG A 1 162 ? -18.849 -2.843 18.720 1.00 37.10 161 ARG A C 1
ATOM 1187 O O . ARG A 1 162 ? -19.751 -2.789 19.500 1.00 37.42 161 ARG A O 1
ATOM 1195 N N . ASN A 1 163 ? -17.678 -2.280 18.961 1.00 36.47 162 ASN A N 1
ATOM 1196 C CA . ASN A 1 163 ? -17.406 -1.610 20.221 1.00 37.35 162 ASN A CA 1
ATOM 1197 C C . ASN A 1 163 ? -17.775 -2.519 21.400 1.00 37.32 162 ASN A C 1
ATOM 1198 O O . ASN A 1 163 ? -18.369 -2.086 22.352 1.00 37.53 162 ASN A O 1
ATOM 1203 N N . GLY A 1 164 ? -17.397 -3.792 21.307 1.00 36.88 163 GLY A N 1
ATOM 1204 C CA . GLY A 1 164 ? -17.616 -4.750 22.381 1.00 35.30 163 GLY A CA 1
ATOM 1205 C C . GLY A 1 164 ? -16.324 -5.348 22.919 1.00 35.12 163 GLY A C 1
ATOM 1206 O O . GLY A 1 164 ? -15.218 -4.869 22.618 1.00 34.12 163 GLY A O 1
ATOM 1207 N N . VAL A 1 165 ? -16.469 -6.389 23.736 1.00 33.90 164 VAL A N 1
ATOM 1208 C CA . VAL A 1 165 ? -15.315 -7.069 24.318 1.00 33.53 164 VAL A CA 1
ATOM 1209 C C . VAL A 1 165 ? -15.473 -8.586 24.131 1.00 31.97 164 VAL A C 1
ATOM 1210 O O . VAL A 1 165 ? -16.570 -9.054 23.925 1.00 31.61 164 VAL A O 1
ATOM 1214 N N . VAL A 1 166 ? -14.368 -9.321 24.165 1.00 30.99 165 VAL A N 1
ATOM 1215 C CA . VAL A 1 166 ? -14.368 -10.770 23.988 1.00 31.04 165 VAL A CA 1
ATOM 1216 C C . VAL A 1 166 ? -14.547 -11.420 25.365 1.00 30.97 165 VAL A C 1
ATOM 1217 O O . VAL A 1 166 ? -13.804 -11.137 26.285 1.00 31.44 165 VAL A O 1
ATOM 1221 N N . ILE A 1 167 ? -15.565 -12.223 25.537 1.00 31.92 166 ILE A N 1
ATOM 1222 C CA . ILE A 1 167 ? -15.697 -13.027 26.728 1.00 32.21 166 ILE A CA 1
ATOM 1223 C C . ILE A 1 167 ? -14.703 -14.172 26.694 1.00 32.52 166 ILE A C 1
ATOM 1224 O O . ILE A 1 167 ? -14.544 -14.815 25.708 1.00 33.13 166 ILE A O 1
ATOM 1229 N N . GLY A 1 168 ? -14.013 -14.403 27.779 1.00 32.44 167 GLY A N 1
ATOM 1230 C CA . GLY A 1 168 ? -13.078 -15.501 27.857 1.00 31.91 167 GLY A CA 1
ATOM 1231 C C . GLY A 1 168 ? -13.557 -16.609 28.760 1.00 32.45 167 GLY A C 1
ATOM 1232 O O . GLY A 1 168 ? -14.366 -16.372 29.589 1.00 32.53 167 GLY A O 1
ATOM 1233 N N . THR A 1 169 ? -13.059 -17.821 28.560 1.00 32.90 168 THR A N 1
ATOM 1234 C CA . THR A 1 169 ? -13.435 -19.002 29.320 1.00 32.35 168 THR A CA 1
ATOM 1235 C C . THR A 1 169 ? -12.455 -19.394 30.422 1.00 32.75 168 THR A C 1
ATOM 1236 O O . THR A 1 169 ? -12.659 -20.357 31.077 1.00 32.87 168 THR A O 1
ATOM 1240 N N . ASP A 1 170 ? -11.389 -18.646 30.604 1.00 32.84 169 ASP A N 1
ATOM 1241 C CA . ASP A 1 170 ? -10.397 -18.958 31.602 1.00 33.10 169 ASP A CA 1
ATOM 1242 C C . ASP A 1 170 ? -10.983 -19.232 32.982 1.00 32.67 169 ASP A C 1
ATOM 1243 O O . ASP A 1 170 ? -11.912 -18.614 33.389 1.00 32.84 169 ASP A O 1
ATOM 1248 N N . HIS A 1 171 ? -10.419 -20.196 33.679 1.00 31.86 170 HIS A N 1
ATOM 1249 C CA . HIS A 1 171 ? -10.755 -20.492 35.052 1.00 31.58 170 HIS A CA 1
ATOM 1250 C C . HIS A 1 171 ? -9.542 -20.989 35.789 1.00 31.50 170 HIS A C 1
ATOM 1251 O O . HIS A 1 171 ? -8.527 -21.198 35.205 1.00 31.76 170 HIS A O 1
ATOM 1258 N N . ALA A 1 172 ? -9.646 -21.145 37.086 1.00 31.42 171 ALA A N 1
ATOM 1259 C CA . ALA A 1 172 ? -8.527 -21.585 37.873 1.00 31.48 171 ALA A CA 1
ATOM 1260 C C . ALA A 1 172 ? -7.992 -22.964 37.524 1.00 31.43 171 ALA A C 1
ATOM 1261 O O . ALA A 1 172 ? -6.832 -23.148 37.453 1.00 31.60 171 ALA A O 1
ATOM 1263 N N . ALA A 1 173 ? -8.855 -23.926 37.279 1.00 31.26 172 ALA A N 1
ATOM 1264 C CA . ALA A 1 173 ? -8.396 -25.218 36.853 1.00 31.27 172 ALA A CA 1
ATOM 1265 C C . ALA A 1 173 ? -7.684 -25.177 35.522 1.00 32.26 172 ALA A C 1
ATOM 1266 O O . ALA A 1 173 ? -6.716 -25.847 35.324 1.00 32.78 172 ALA A O 1
ATOM 1268 N N . GLU A 1 174 ? -8.179 -24.362 34.623 1.00 33.27 173 GLU A N 1
ATOM 1269 C CA . GLU A 1 174 ? -7.527 -24.123 33.377 1.00 34.47 173 GLU A CA 1
ATOM 1270 C C . GLU A 1 174 ? -6.169 -23.504 33.552 1.00 33.96 173 GLU A C 1
ATOM 1271 O O . GLU A 1 174 ? -5.277 -23.909 32.916 1.00 33.37 173 GLU A O 1
ATOM 1277 N N . SER A 1 175 ? -6.022 -22.564 34.464 1.00 34.57 174 SER A N 1
ATOM 1278 C CA . SER A 1 175 ? -4.725 -21.976 34.771 1.00 35.38 174 SER A CA 1
ATOM 1279 C C . SER A 1 175 ? -3.719 -23.004 35.178 1.00 35.36 174 SER A C 1
ATOM 1280 O O . SER A 1 175 ? -2.621 -22.961 34.740 1.00 36.26 174 SER A O 1
ATOM 1283 N N . VAL A 1 176 ? -4.108 -23.919 36.042 1.00 35.91 175 VAL A N 1
ATOM 1284 C CA . VAL A 1 176 ? -3.225 -24.979 36.506 1.00 35.90 175 VAL A CA 1
ATOM 1285 C C . VAL A 1 176 ? -2.857 -25.916 35.373 1.00 36.25 175 VAL A C 1
ATOM 1286 O O . VAL A 1 176 ? -1.716 -26.362 35.270 1.00 35.85 175 VAL A O 1
ATOM 1290 N N . MET A 1 177 ? -3.835 -26.214 34.519 1.00 36.83 176 MET A N 1
ATOM 1291 C CA . MET A 1 177 ? -3.581 -27.043 33.339 1.00 37.11 176 MET A CA 1
ATOM 1292 C C . MET A 1 177 ? -2.494 -26.373 32.502 1.00 37.49 176 MET A C 1
ATOM 1293 O O . MET A 1 177 ? -1.572 -27.028 32.018 1.00 37.38 176 MET A O 1
ATOM 1298 N N . GLY A 1 178 ? -2.617 -25.061 32.356 1.00 38.30 177 GLY A N 1
ATOM 1299 C CA . GLY A 1 178 ? -1.636 -24.259 31.629 1.00 39.83 177 GLY A CA 1
ATOM 1300 C C . GLY A 1 178 ? -0.209 -24.374 32.148 1.00 41.07 177 GLY A C 1
ATOM 1301 O O . GLY A 1 178 ? 0.735 -24.174 31.383 1.00 40.65 177 GLY A O 1
ATOM 1302 N N . PHE A 1 179 ? -0.039 -24.690 33.440 1.00 41.98 178 PHE A N 1
ATOM 1303 C CA . PHE A 1 179 ? 1.315 -24.875 33.992 1.00 42.90 178 PHE A CA 1
ATOM 1304 C C . PHE A 1 179 ? 1.909 -26.077 33.303 1.00 43.55 178 PHE A C 1
ATOM 1305 O O . PHE A 1 179 ? 3.110 -26.139 33.056 1.00 43.66 178 PHE A O 1
ATOM 1313 N N . PHE A 1 180 ? 1.066 -27.035 32.979 1.00 44.16 179 PHE A N 1
ATOM 1314 C CA . PHE A 1 180 ? 1.501 -28.255 32.361 1.00 44.61 179 PHE A CA 1
ATOM 1315 C C . PHE A 1 180 ? 1.646 -28.137 30.875 1.00 44.83 179 PHE A C 1
ATOM 1316 O O . PHE A 1 180 ? 2.610 -28.577 30.334 1.00 44.78 179 PHE A O 1
ATOM 1324 N N . THR A 1 181 ? 0.668 -27.548 30.213 1.00 45.20 180 THR A N 1
ATOM 1325 C CA . THR A 1 181 ? 0.615 -27.542 28.765 1.00 45.54 180 THR A CA 1
ATOM 1326 C C . THR A 1 181 ? 1.379 -26.409 28.149 1.00 46.17 180 THR A C 1
ATOM 1327 O O . THR A 1 181 ? 2.069 -26.600 27.195 1.00 46.22 180 THR A O 1
ATOM 1331 N N . LYS A 1 182 ? 1.215 -25.240 28.742 1.00 46.98 181 LYS A N 1
ATOM 1332 C CA . LYS A 1 182 ? 1.705 -23.987 28.235 1.00 48.13 181 LYS A CA 1
ATOM 1333 C C . LYS A 1 182 ? 0.914 -23.506 27.029 1.00 48.28 181 LYS A C 1
ATOM 1334 O O . LYS A 1 182 ? 1.443 -22.791 26.246 1.00 48.65 181 LYS A O 1
ATOM 1340 N N . PHE A 1 183 ? -0.339 -23.914 26.881 1.00 48.73 182 PHE A N 1
ATOM 1341 C CA . PHE A 1 183 ? -1.168 -23.495 25.773 1.00 49.30 182 PHE A CA 1
ATOM 1342 C C . PHE A 1 183 ? -1.596 -22.059 25.942 1.00 49.57 182 PHE A C 1
ATOM 1343 O O . PHE A 1 183 ? -2.191 -21.753 26.925 1.00 49.90 182 PHE A O 1
ATOM 1351 N N . GLY A 1 184 ? -1.307 -21.177 24.993 1.00 49.94 183 GLY A N 1
ATOM 1352 C CA . GLY A 1 184 ? -1.920 -19.876 25.008 1.00 50.47 183 GLY A CA 1
ATOM 1353 C C . GLY A 1 184 ? -2.861 -19.674 23.846 1.00 50.78 183 GLY A C 1
ATOM 1354 O O . GLY A 1 184 ? -2.704 -20.270 22.818 1.00 51.47 183 GLY A O 1
ATOM 1355 N N . ASP A 1 185 ? -3.843 -18.815 24.023 1.00 50.62 184 ASP A N 1
ATOM 1356 C CA . ASP A 1 185 ? -4.611 -18.303 22.922 1.00 50.46 184 ASP A CA 1
ATOM 1357 C C . ASP A 1 185 ? -4.672 -16.795 22.879 1.00 50.16 184 ASP A C 1
ATOM 1358 O O . ASP A 1 185 ? -5.298 -16.207 22.057 1.00 49.42 184 ASP A O 1
ATOM 1363 N N . GLY A 1 186 ? -3.955 -16.153 23.765 1.00 50.24 185 GLY A N 1
ATOM 1364 C CA . GLY A 1 186 ? -3.900 -14.716 23.704 1.00 50.14 185 GLY A CA 1
ATOM 1365 C C . GLY A 1 186 ? -4.760 -13.996 24.715 1.00 50.15 185 GLY A C 1
ATOM 1366 O O . GLY A 1 186 ? -4.450 -12.886 25.103 1.00 50.86 185 GLY A O 1
ATOM 1367 N N . GLY A 1 187 ? -5.823 -14.634 25.155 1.00 48.94 186 GLY A N 1
ATOM 1368 C CA . GLY A 1 187 ? -6.595 -14.124 26.246 1.00 47.16 186 GLY A CA 1
ATOM 1369 C C . GLY A 1 187 ? -7.797 -13.385 25.781 1.00 46.11 186 GLY A C 1
ATOM 1370 O O . GLY A 1 187 ? -7.894 -13.061 24.637 1.00 46.74 186 GLY A O 1
ATOM 1371 N N . ALA A 1 188 ? -8.708 -13.114 26.686 1.00 44.31 187 ALA A N 1
ATOM 1372 C CA . ALA A 1 188 ? -9.882 -12.358 26.381 1.00 43.02 187 ALA A CA 1
ATOM 1373 C C . ALA A 1 188 ? -9.950 -11.135 27.268 1.00 42.54 187 ALA A C 1
ATOM 1374 O O . ALA A 1 188 ? -9.012 -10.815 27.948 1.00 42.33 187 ALA A O 1
ATOM 1376 N N . ASP A 1 189 ? -11.081 -10.463 27.251 1.00 41.75 188 ASP A N 1
ATOM 1377 C CA . ASP A 1 189 ? -11.212 -9.211 27.949 1.00 41.34 188 ASP A CA 1
ATOM 1378 C C . ASP A 1 189 ? -11.864 -9.440 29.332 1.00 40.99 188 ASP A C 1
ATOM 1379 O O . ASP A 1 189 ? -11.336 -9.022 30.352 1.00 41.70 188 ASP A O 1
ATOM 1384 N N . VAL A 1 190 ? -12.980 -10.154 29.352 1.00 40.09 189 VAL A N 1
ATOM 1385 C CA . VAL A 1 190 ? -13.777 -10.356 30.563 1.00 38.89 189 VAL A CA 1
ATOM 1386 C C . VAL A 1 190 ? -13.919 -11.858 30.837 1.00 37.67 189 VAL A C 1
ATOM 1387 O O . VAL A 1 190 ? -14.346 -12.614 29.949 1.00 37.54 189 VAL A O 1
ATOM 1391 N N . LEU A 1 191 ? -13.566 -12.271 32.053 1.00 35.71 190 LEU A N 1
ATOM 1392 C CA . LEU A 1 191 ? -13.507 -13.684 32.433 1.00 34.27 190 LEU A CA 1
ATOM 1393 C C . LEU A 1 191 ? -14.553 -14.054 33.480 1.00 33.32 190 LEU A C 1
ATOM 1394 O O . LEU A 1 191 ? -14.262 -14.083 34.672 1.00 33.23 190 LEU A O 1
ATOM 1399 N N . PRO A 1 192 ? -15.778 -14.338 33.039 1.00 32.42 191 PRO A N 1
ATOM 1400 C CA . PRO A 1 192 ? -16.844 -14.609 33.981 1.00 32.00 191 PRO A CA 1
ATOM 1401 C C . PRO A 1 192 ? -16.699 -15.946 34.757 1.00 32.31 191 PRO A C 1
ATOM 1402 O O . PRO A 1 192 ? -17.391 -16.150 35.748 1.00 31.88 191 PRO A O 1
ATOM 1406 N N . LEU A 1 193 ? -15.776 -16.807 34.347 1.00 31.93 192 LEU A N 1
ATOM 1407 C CA . LEU A 1 193 ? -15.619 -18.117 34.982 1.00 32.56 192 LEU A CA 1
ATOM 1408 C C . LEU A 1 193 ? -14.429 -18.106 35.924 1.00 32.59 192 LEU A C 1
ATOM 1409 O O . LEU A 1 193 ? -14.097 -19.130 36.526 1.00 32.53 192 LEU A O 1
ATOM 1414 N N . ALA A 1 194 ? -13.771 -16.954 36.034 1.00 32.87 193 ALA A N 1
ATOM 1415 C CA . ALA A 1 194 ? -12.565 -16.855 36.857 1.00 33.36 193 ALA A CA 1
ATOM 1416 C C . ALA A 1 194 ? -12.768 -17.403 38.279 1.00 33.27 193 ALA A C 1
ATOM 1417 O O . ALA A 1 194 ? -13.833 -17.244 38.889 1.00 34.06 193 ALA A O 1
ATOM 1419 N N . GLY A 1 195 ? -11.739 -18.042 38.800 1.00 33.37 194 GLY A N 1
ATOM 1420 C CA . GLY A 1 195 ? -11.795 -18.615 40.139 1.00 34.09 194 GLY A CA 1
ATOM 1421 C C . GLY A 1 195 ? -12.404 -20.001 40.194 1.00 34.20 194 GLY A C 1
ATOM 1422 O O . GLY A 1 195 ? -12.274 -20.682 41.200 1.00 34.64 194 GLY A O 1
ATOM 1423 N N . LEU A 1 196 ? -13.075 -20.416 39.118 1.00 34.12 195 LEU A N 1
ATOM 1424 C CA . LEU A 1 196 ? -13.799 -21.694 39.116 1.00 33.48 195 LEU A CA 1
ATOM 1425 C C . LEU A 1 196 ? -12.898 -22.861 38.788 1.00 33.06 195 LEU A C 1
ATOM 1426 O O . LEU A 1 196 ? -11.909 -22.715 38.084 1.00 34.24 195 LEU A O 1
ATOM 1431 N N . THR A 1 197 ? -13.249 -24.029 39.315 1.00 32.13 196 THR A N 1
ATOM 1432 C CA . THR A 1 197 ? -12.588 -25.273 38.962 1.00 30.30 196 THR A CA 1
ATOM 1433 C C . THR A 1 197 ? -13.447 -25.927 37.895 1.00 29.78 196 THR A C 1
ATOM 1434 O O . THR A 1 197 ? -14.549 -25.472 37.613 1.00 29.87 196 THR A O 1
ATOM 1438 N N . LYS A 1 198 ? -12.967 -27.023 37.325 1.00 29.71 197 LYS A N 1
ATOM 1439 C CA . LYS A 1 198 ? -13.700 -27.681 36.242 1.00 28.80 197 LYS A CA 1
ATOM 1440 C C . LYS A 1 198 ? -15.077 -28.202 36.669 1.00 27.92 197 LYS A C 1
ATOM 1441 O O . LYS A 1 198 ? -16.086 -27.925 36.012 1.00 28.15 197 LYS A O 1
ATOM 1447 N N . ARG A 1 199 ? -15.139 -28.924 37.781 1.00 27.39 198 ARG A N 1
ATOM 1448 C CA . ARG A 1 199 ? -16.431 -29.414 38.285 1.00 26.76 198 ARG A CA 1
ATOM 1449 C C . ARG A 1 199 ? -17.369 -28.289 38.707 1.00 26.32 198 ARG A C 1
ATOM 1450 O O . ARG A 1 199 ? -18.575 -28.433 38.629 1.00 25.81 198 ARG A O 1
ATOM 1458 N N . ARG A 1 200 ? -16.812 -27.162 39.143 1.00 26.41 199 ARG A N 1
ATOM 1459 C CA . ARG A 1 200 ? -17.635 -26.000 39.518 1.00 26.40 199 ARG A CA 1
ATOM 1460 C C . ARG A 1 200 ? -18.268 -25.345 38.318 1.00 25.86 199 ARG A C 1
ATOM 1461 O O . ARG A 1 200 ? -19.400 -24.878 38.394 1.00 26.19 199 ARG A O 1
ATOM 1469 N N . VAL A 1 201 ? -17.535 -25.298 37.205 1.00 26.19 200 VAL A N 1
ATOM 1470 C CA . VAL A 1 201 ? -18.127 -24.826 35.937 1.00 26.03 200 VAL A CA 1
ATOM 1471 C C . VAL A 1 201 ? -19.302 -25.737 35.544 1.00 25.74 200 VAL A C 1
ATOM 1472 O O . VAL A 1 201 ? -20.390 -25.256 35.221 1.00 25.33 200 VAL A O 1
ATOM 1476 N N . ARG A 1 202 ? -19.088 -27.058 35.575 1.00 25.60 201 ARG A N 1
ATOM 1477 C CA . ARG A 1 202 ? -20.179 -27.996 35.301 1.00 26.34 201 ARG A CA 1
ATOM 1478 C C . ARG A 1 202 ? -21.390 -27.769 36.218 1.00 26.80 201 ARG A C 1
ATOM 1479 O O . ARG A 1 202 ? -22.530 -27.769 35.762 1.00 27.12 201 ARG A O 1
ATOM 1487 N N . ALA A 1 203 ? -21.143 -27.576 37.510 1.00 27.44 202 ALA A N 1
ATOM 1488 C CA . ALA A 1 203 ? -22.240 -27.302 38.459 1.00 28.41 202 ALA A CA 1
ATOM 1489 C C . ALA A 1 203 ? -22.938 -25.984 38.132 1.00 29.12 202 ALA A C 1
ATOM 1490 O O . ALA A 1 203 ? -24.187 -25.904 38.154 1.00 29.46 202 ALA A O 1
ATOM 1492 N N . LEU A 1 204 ? -22.155 -24.949 37.824 1.00 29.11 203 LEU A N 1
ATOM 1493 C CA . LEU A 1 204 ? -22.774 -23.691 37.369 1.00 30.00 203 LEU A CA 1
ATOM 1494 C C . LEU A 1 204 ? -23.686 -23.916 36.169 1.00 30.06 203 LEU A C 1
ATOM 1495 O O . LEU A 1 204 ? -24.833 -23.472 36.155 1.00 30.42 203 LEU A O 1
ATOM 1500 N N . ALA A 1 205 ? -23.182 -24.619 35.159 1.00 30.78 204 ALA A N 1
ATOM 1501 C CA . ALA A 1 205 ? -23.969 -24.930 33.974 1.00 31.53 204 ALA A CA 1
ATOM 1502 C C . ALA A 1 205 ? -25.274 -25.650 34.281 1.00 33.02 204 ALA A C 1
ATOM 1503 O O . ALA A 1 205 ? -26.286 -25.352 33.667 1.00 33.61 204 ALA A O 1
ATOM 1505 N N . ARG A 1 206 ? -25.240 -26.658 35.155 1.00 33.86 205 ARG A N 1
ATOM 1506 C CA . ARG A 1 206 ? -26.490 -27.354 35.534 1.00 35.03 205 ARG A CA 1
ATOM 1507 C C . ARG A 1 206 ? -27.474 -26.408 36.212 1.00 35.21 205 ARG A C 1
ATOM 1508 O O . ARG A 1 206 ? -28.671 -26.448 35.971 1.00 35.77 205 ARG A O 1
ATOM 1516 N N . MET A 1 207 ? -26.963 -25.557 37.079 1.00 36.56 206 MET A N 1
ATOM 1517 C CA . MET A 1 207 ? -27.792 -24.521 37.675 1.00 37.50 206 MET A CA 1
ATOM 1518 C C . MET A 1 207 ? -28.423 -23.662 36.562 1.00 37.70 206 MET A C 1
ATOM 1519 O O . MET A 1 207 ? -29.605 -23.347 36.621 1.00 38.17 206 MET A O 1
ATOM 1524 N N . LEU A 1 208 ? -27.653 -23.322 35.528 1.00 37.17 207 LEU A N 1
ATOM 1525 C CA . LEU A 1 208 ? -28.192 -22.542 34.407 1.00 36.63 207 LEU A CA 1
ATOM 1526 C C . LEU A 1 208 ? -29.124 -23.332 33.509 1.00 36.40 207 LEU A C 1
ATOM 1527 O O . LEU A 1 208 ? -29.684 -22.787 32.564 1.00 36.38 207 LEU A O 1
ATOM 1532 N N . GLY A 1 209 ? -29.288 -24.623 33.779 1.00 35.97 208 GLY A N 1
ATOM 1533 C CA . GLY A 1 209 ? -30.255 -25.408 33.030 1.00 35.03 208 GLY A CA 1
ATOM 1534 C C . GLY A 1 209 ? -29.648 -26.363 32.018 1.00 35.57 208 GLY A C 1
ATOM 1535 O O . GLY A 1 209 ? -30.379 -27.029 31.271 1.00 34.98 208 GLY A O 1
ATOM 1536 N N . ALA A 1 210 ? -28.320 -26.445 31.968 1.00 34.87 209 ALA A N 1
ATOM 1537 C CA . ALA A 1 210 ? -27.721 -27.402 31.043 1.00 34.99 209 ALA A CA 1
ATOM 1538 C C . ALA A 1 210 ? -28.111 -28.833 31.422 1.00 35.19 209 ALA A C 1
ATOM 1539 O O . ALA A 1 210 ? -28.194 -29.179 32.607 1.00 34.05 209 ALA A O 1
ATOM 1541 N N . ASP A 1 211 ? -28.366 -29.637 30.391 1.00 35.68 210 ASP A N 1
ATOM 1542 C CA . ASP A 1 211 ? -28.628 -31.058 30.546 1.00 36.69 210 ASP A CA 1
ATOM 1543 C C . ASP A 1 211 ? -27.321 -31.817 30.441 1.00 36.95 210 ASP A C 1
ATOM 1544 O O . ASP A 1 211 ? -26.307 -31.304 29.929 1.00 36.28 210 ASP A O 1
ATOM 1549 N N . GLU A 1 212 ? -27.337 -33.016 30.970 1.00 37.29 211 GLU A N 1
ATOM 1550 C CA . GLU A 1 212 ? -26.155 -33.807 31.150 1.00 38.02 211 GLU A CA 1
ATOM 1551 C C . GLU A 1 212 ? -25.431 -34.115 29.858 1.00 37.25 211 GLU A C 1
ATOM 1552 O O . GLU A 1 212 ? -24.252 -34.121 29.810 1.00 37.76 211 GLU A O 1
ATOM 1558 N N . PRO A 1 213 ? -26.158 -34.358 28.805 1.00 37.08 212 PRO A N 1
ATOM 1559 C CA . PRO A 1 213 ? -25.547 -34.585 27.525 1.00 37.00 212 PRO A CA 1
ATOM 1560 C C . PRO A 1 213 ? -24.751 -33.408 27.073 1.00 36.69 212 PRO A C 1
ATOM 1561 O O . PRO A 1 213 ? -23.735 -33.591 26.486 1.00 37.51 212 PRO A O 1
ATOM 1565 N N . LEU A 1 214 ? -25.230 -32.217 27.330 1.00 35.83 213 LEU A N 1
ATOM 1566 C CA . LEU A 1 214 ? -24.502 -31.026 27.011 1.00 35.09 213 LEU A CA 1
ATOM 1567 C C . LEU A 1 214 ? -23.272 -30.894 27.872 1.00 34.70 213 LEU A C 1
ATOM 1568 O O . LEU A 1 214 ? -22.240 -30.573 27.403 1.00 34.87 213 LEU A O 1
ATOM 1573 N N . VAL A 1 215 ? -23.402 -31.170 29.142 1.00 34.00 214 VAL A N 1
ATOM 1574 C CA . VAL A 1 215 ? -22.288 -31.155 30.047 1.00 34.03 214 VAL A CA 1
ATOM 1575 C C . VAL A 1 215 ? -21.136 -32.049 29.599 1.00 33.94 214 VAL A C 1
ATOM 1576 O O . VAL A 1 215 ? -20.018 -31.769 29.834 1.00 34.36 214 VAL A O 1
ATOM 1580 N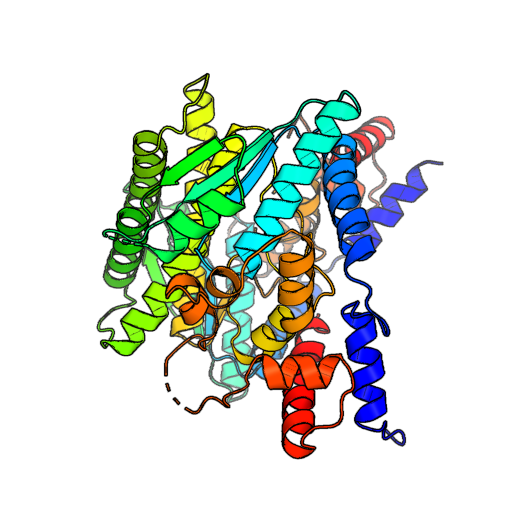 N . LEU A 1 216 ? -21.441 -33.131 28.939 1.00 34.51 215 LEU A N 1
ATOM 1581 C CA . LEU A 1 216 ? -20.466 -34.136 28.619 1.00 34.53 215 LEU A CA 1
ATOM 1582 C C . LEU A 1 216 ? -19.681 -33.954 27.327 1.00 34.77 215 LEU A C 1
ATOM 1583 O O . LEU A 1 216 ? -18.731 -34.639 27.090 1.00 35.02 215 LEU A O 1
ATOM 1588 N N . LYS A 1 217 ? -20.103 -33.025 26.501 1.00 34.75 216 LYS A N 1
ATOM 1589 C CA . LYS A 1 217 ? -19.528 -32.826 25.199 1.00 34.90 216 LYS A CA 1
ATOM 1590 C C . LYS A 1 217 ? -18.111 -32.318 25.218 1.00 34.06 216 LYS A C 1
ATOM 1591 O O . LYS A 1 217 ? -17.806 -31.405 25.908 1.00 33.43 216 LYS A O 1
ATOM 1597 N N . THR A 1 218 ? -17.245 -32.953 24.465 1.00 33.23 217 THR A N 1
ATOM 1598 C CA . THR A 1 218 ? -15.857 -32.520 24.391 1.00 32.98 217 THR A CA 1
ATOM 1599 C C . THR A 1 218 ? -15.431 -32.400 22.933 1.00 32.11 217 THR A C 1
ATOM 1600 O O . THR A 1 218 ? -14.935 -33.359 22.358 1.00 32.75 217 THR A O 1
ATOM 1604 N N . PRO A 1 219 ? -15.625 -31.222 22.329 1.0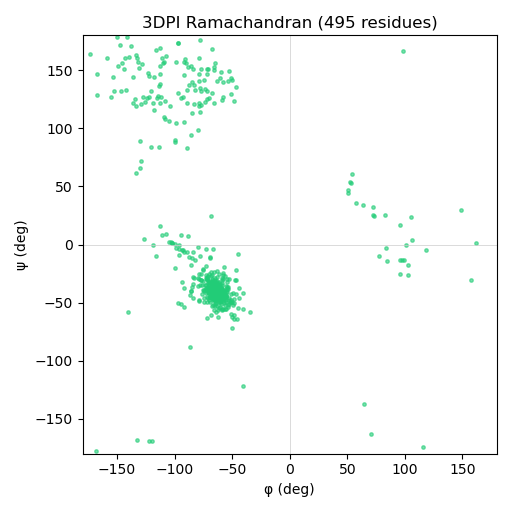0 31.22 218 PRO A N 1
ATOM 1605 C CA . PRO A 1 219 ? -15.160 -31.020 20.953 1.00 30.80 218 PRO A CA 1
ATOM 1606 C C . PRO A 1 219 ? -13.647 -31.069 20.834 1.00 30.10 218 PRO A C 1
ATOM 1607 O O . PRO A 1 219 ? -12.942 -30.734 21.780 1.00 29.64 218 PRO A O 1
ATOM 1611 N N . THR A 1 220 ? -13.171 -31.461 19.659 1.00 30.37 219 THR A N 1
ATOM 1612 C CA . THR A 1 220 ? -11.746 -31.535 19.336 1.00 31.29 219 THR A CA 1
ATOM 1613 C C . THR A 1 220 ? -11.061 -30.201 19.613 1.00 31.89 219 THR A C 1
ATOM 1614 O O . THR A 1 220 ? -9.928 -30.168 20.083 1.00 31.75 219 THR A O 1
ATOM 1618 N N . ALA A 1 221 ? -11.755 -29.098 19.323 1.00 32.83 220 ALA A N 1
ATOM 1619 C CA . ALA A 1 221 ? -11.214 -27.757 19.600 1.00 34.24 220 ALA A CA 1
ATOM 1620 C C . ALA A 1 221 ? -10.889 -27.538 21.097 1.00 34.84 220 ALA A C 1
ATOM 1621 O O . ALA A 1 221 ? -9.979 -26.771 21.426 1.00 36.17 220 ALA A O 1
ATOM 1623 N N . ASP A 1 222 ? -11.629 -28.186 21.997 1.00 34.49 221 ASP A N 1
ATOM 1624 C CA . ASP A 1 222 ? -11.327 -28.075 23.431 1.00 34.54 221 ASP A CA 1
ATOM 1625 C C . ASP A 1 222 ? -10.237 -29.094 23.801 1.00 35.03 221 ASP A C 1
ATOM 1626 O O . ASP A 1 222 ? -9.368 -28.826 24.646 1.00 35.52 221 ASP A O 1
ATOM 1631 N N . LEU A 1 223 ? -10.297 -30.271 23.177 1.00 34.83 222 LEU A N 1
ATOM 1632 C CA . LEU A 1 223 ? -9.368 -31.347 23.503 1.00 34.56 222 LEU A CA 1
ATOM 1633 C C . LEU A 1 223 ? -7.959 -30.975 23.110 1.00 34.96 222 LEU A C 1
ATOM 1634 O O . LEU A 1 223 ? -7.027 -31.235 23.857 1.00 35.27 222 LEU A O 1
ATOM 1639 N N . GLU A 1 224 ? -7.804 -30.349 21.946 1.00 35.76 223 GLU A N 1
ATOM 1640 C CA . GLU A 1 224 ? -6.484 -29.908 21.490 1.00 36.58 223 GLU A CA 1
ATOM 1641 C C . GLU A 1 224 ? -5.812 -28.953 22.477 1.00 37.33 223 GLU A C 1
ATOM 1642 O O . GLU A 1 224 ? -4.594 -28.868 22.509 1.00 37.98 223 GLU A O 1
ATOM 1648 N N . THR A 1 225 ? -6.588 -28.224 23.277 1.00 38.33 224 THR A N 1
ATOM 1649 C CA . THR A 1 225 ? -5.981 -27.220 24.166 1.00 39.07 224 THR A CA 1
ATOM 1650 C C . THR A 1 225 ? -5.352 -27.864 25.407 1.00 39.65 224 THR A C 1
ATOM 1651 O O . THR A 1 225 ? -4.604 -27.214 26.149 1.00 39.47 224 THR A O 1
ATOM 1655 N N . LEU A 1 226 ? -5.623 -29.155 25.602 1.00 39.65 225 LEU A N 1
ATOM 1656 C CA . LEU A 1 226 ? -5.067 -29.863 26.743 1.00 40.21 225 LEU A CA 1
ATOM 1657 C C . LEU A 1 226 ? -3.764 -30.584 26.398 1.00 40.50 225 LEU A C 1
ATOM 1658 O O . LEU A 1 226 ? -3.244 -31.342 27.215 1.00 40.25 225 LEU A O 1
ATOM 1663 N N . ARG A 1 227 ? -3.229 -30.342 25.206 1.00 40.93 226 ARG A N 1
ATOM 1664 C CA . ARG A 1 227 ? -1.969 -30.988 24.821 1.00 41.29 226 ARG A CA 1
ATOM 1665 C C . ARG A 1 227 ? -0.794 -30.040 25.028 1.00 41.82 226 ARG A C 1
ATOM 1666 O O . ARG A 1 227 ? -0.974 -28.816 25.061 1.00 41.56 226 ARG A O 1
ATOM 1674 N N . PRO A 1 228 ? 0.416 -30.607 25.184 1.00 42.55 227 PRO A N 1
ATOM 1675 C CA . PRO A 1 228 ? 1.636 -29.801 25.294 1.00 43.19 227 PRO A CA 1
ATOM 1676 C C . PRO A 1 228 ? 1.935 -29.103 23.978 1.00 43.69 227 PRO A C 1
ATOM 1677 O O . PRO A 1 228 ? 1.337 -29.435 22.958 1.00 43.91 227 PRO A O 1
ATOM 1681 N N . GLN A 1 229 ? 2.851 -28.161 23.997 1.00 44.58 228 GLN A N 1
ATOM 1682 C CA . GLN A 1 229 ? 3.209 -27.409 22.810 1.00 45.35 228 GLN A CA 1
ATOM 1683 C C . GLN A 1 229 ? 3.648 -28.233 21.614 1.00 45.95 228 GLN A C 1
ATOM 1684 O O . GLN A 1 229 ? 3.347 -27.912 20.500 1.00 45.58 228 GLN A O 1
ATOM 1690 N N . ARG A 1 230 ? 4.399 -29.283 21.863 1.00 47.29 229 ARG A N 1
ATOM 1691 C CA . ARG A 1 230 ? 4.848 -30.165 20.811 1.00 48.68 229 ARG A CA 1
ATOM 1692 C C . ARG A 1 230 ? 4.842 -31.570 21.323 1.00 49.12 229 ARG A C 1
ATOM 1693 O O . ARG A 1 230 ? 4.829 -31.776 22.494 1.00 48.91 229 ARG A O 1
ATOM 1701 N N . PRO A 1 231 ? 4.829 -32.529 20.421 1.00 49.62 230 PRO A N 1
ATOM 1702 C CA . PRO A 1 231 ? 4.725 -33.919 20.799 1.00 50.24 230 PRO A CA 1
ATOM 1703 C C . PRO A 1 231 ? 6.044 -34.463 21.267 1.00 50.85 230 PRO A C 1
ATOM 1704 O O . PRO A 1 231 ? 7.069 -33.911 20.976 1.00 52.32 230 PRO A O 1
ATOM 1708 N N . HIS A 1 234 ? 8.496 -37.771 27.959 1.00 68.66 233 HIS A N 1
ATOM 1709 C CA . HIS A 1 234 ? 7.074 -37.754 27.655 1.00 68.08 233 HIS A CA 1
ATOM 1710 C C . HIS A 1 234 ? 6.299 -37.074 28.767 1.00 67.31 233 HIS A C 1
ATOM 1711 O O . HIS A 1 234 ? 6.651 -37.167 29.920 1.00 67.45 233 HIS A O 1
ATOM 1718 N N . ALA A 1 235 ? 5.219 -36.417 28.384 1.00 66.34 234 ALA A N 1
ATOM 1719 C CA . ALA A 1 235 ? 4.497 -35.467 29.218 1.00 65.13 234 ALA A CA 1
ATOM 1720 C C . ALA A 1 235 ? 3.725 -36.082 30.341 1.00 63.97 234 ALA A C 1
ATOM 1721 O O . ALA A 1 235 ? 2.994 -37.011 30.148 1.00 63.95 234 ALA A O 1
ATOM 1723 N N . TYR A 1 236 ? 3.877 -35.525 31.521 1.00 62.44 235 TYR A N 1
ATOM 1724 C CA . TYR A 1 236 ? 3.137 -36.016 32.642 1.00 61.11 235 TYR A CA 1
ATOM 1725 C C . TYR A 1 236 ? 1.655 -35.745 32.422 1.00 59.28 235 TYR A C 1
ATOM 1726 O O . TYR A 1 236 ? 1.266 -34.625 32.258 1.00 58.98 235 TYR A O 1
ATOM 1735 N N . GLY A 1 237 ? 0.840 -36.782 32.431 1.00 57.39 236 GLY A N 1
ATOM 1736 C CA . GLY A 1 237 ? -0.564 -36.634 32.152 1.00 55.32 236 GLY A CA 1
ATOM 1737 C C . GLY A 1 237 ? -1.446 -36.274 33.311 1.00 53.84 236 GLY A C 1
ATOM 1738 O O . GLY A 1 237 ? -1.896 -37.118 34.021 1.00 54.49 236 GLY A O 1
ATOM 1739 N N . ILE A 1 238 ? -1.708 -35.004 33.493 1.00 51.72 237 ILE A N 1
ATOM 1740 C CA . ILE A 1 238 ? -2.628 -34.564 34.518 1.00 49.48 237 ILE A CA 1
ATOM 1741 C C . ILE A 1 238 ? -4.032 -34.456 33.960 1.00 47.84 237 ILE A C 1
ATOM 1742 O O . ILE A 1 238 ? -4.219 -34.111 32.838 1.00 47.86 237 ILE A O 1
ATOM 1747 N N . THR A 1 239 ? -5.016 -34.756 34.771 1.00 46.09 238 THR A N 1
ATOM 1748 C CA . THR A 1 239 ? -6.398 -34.641 34.387 1.00 43.80 238 THR A CA 1
ATOM 1749 C C . THR A 1 239 ? -7.031 -33.520 35.160 1.00 42.79 238 THR A C 1
ATOM 1750 O O . THR A 1 239 ? -6.524 -33.125 36.162 1.00 42.15 238 THR A O 1
ATOM 1754 N N . TYR A 1 240 ? -8.143 -33.017 34.673 1.00 41.21 239 TYR A N 1
ATOM 1755 C CA . TYR A 1 240 ? -8.810 -31.911 35.309 1.00 40.02 239 TYR A CA 1
ATOM 1756 C C . TYR A 1 240 ? -9.367 -32.359 36.625 1.00 39.37 239 TYR A C 1
ATOM 1757 O O . TYR A 1 240 ? -9.514 -31.596 37.504 1.00 39.18 239 TYR A O 1
ATOM 1766 N N . GLU A 1 241 ? -9.674 -33.627 36.738 1.00 38.20 240 GLU A N 1
ATOM 1767 C CA . GLU A 1 241 ? -10.205 -34.170 37.942 1.00 37.88 240 GLU A CA 1
ATOM 1768 C C . GLU A 1 241 ? -9.167 -34.170 39.061 1.00 36.91 240 GLU A C 1
ATOM 1769 O O . GLU A 1 241 ? -9.470 -33.876 40.177 1.00 36.87 240 GLU A O 1
ATOM 1775 N N . GLN A 1 242 ? -7.929 -34.473 38.731 1.00 35.90 241 GLN A N 1
ATOM 1776 C CA . GLN A 1 242 ? -6.844 -34.324 39.666 1.00 35.20 241 GLN A CA 1
ATOM 1777 C C . GLN A 1 242 ? -6.558 -32.876 40.023 1.00 34.50 241 GLN A C 1
ATOM 1778 O O . GLN A 1 242 ? -6.286 -32.586 41.130 1.00 34.89 241 GLN A O 1
ATOM 1784 N N . ILE A 1 243 ? -6.661 -31.971 39.074 1.00 33.33 242 ILE A N 1
ATOM 1785 C CA . ILE A 1 243 ? -6.481 -30.553 39.322 1.00 32.33 242 ILE A CA 1
ATOM 1786 C C . ILE A 1 243 ? -7.564 -29.990 40.229 1.00 31.49 242 ILE A C 1
ATOM 1787 O O . ILE A 1 243 ? -7.290 -29.136 41.086 1.00 31.28 242 ILE A O 1
ATOM 1792 N N . ASP A 1 244 ? -8.788 -30.460 40.035 1.00 30.32 243 ASP A N 1
ATOM 1793 C CA . ASP A 1 244 ? -9.926 -29.957 40.789 1.00 30.19 243 ASP A CA 1
ATOM 1794 C C . ASP A 1 244 ? -9.782 -30.401 42.234 1.00 29.94 243 ASP A C 1
ATOM 1795 O O . ASP A 1 244 ? -10.035 -29.621 43.151 1.00 30.20 243 ASP A O 1
ATOM 1800 N N . ASP A 1 245 ? -9.389 -31.666 42.426 1.00 30.03 244 ASP A N 1
ATOM 1801 C CA . ASP A 1 245 ? -9.228 -32.255 43.760 1.00 29.78 244 ASP A CA 1
ATOM 1802 C C . ASP A 1 245 ? -8.152 -31.464 44.485 1.00 30.02 244 ASP A C 1
ATOM 1803 O O . ASP A 1 245 ? -8.264 -31.157 45.663 1.00 28.95 244 ASP A O 1
ATOM 1808 N N . PHE A 1 246 ? -7.094 -31.168 43.746 1.00 30.21 245 PHE A N 1
ATOM 1809 C CA . PHE A 1 246 ? -5.979 -30.387 44.247 1.00 31.37 245 PHE A CA 1
ATOM 1810 C C . PHE A 1 246 ? -6.391 -29.016 44.801 1.00 31.58 245 PHE A C 1
ATOM 1811 O O . PHE A 1 246 ? -6.103 -28.672 45.957 1.00 32.45 245 PHE A O 1
ATOM 1819 N N . LEU A 1 247 ? -7.067 -28.243 43.961 1.00 31.81 246 LEU A N 1
ATOM 1820 C CA . LEU A 1 247 ? -7.464 -26.869 44.251 1.00 31.39 246 LEU A CA 1
ATOM 1821 C C . LEU A 1 247 ? -8.577 -26.775 45.273 1.00 31.63 246 LEU A C 1
ATOM 1822 O O . LEU A 1 247 ? -8.731 -25.746 45.965 1.00 31.31 246 LEU A O 1
ATOM 1827 N N . GLU A 1 248 ? -9.404 -27.815 45.320 1.00 31.26 247 GLU A N 1
ATOM 1828 C CA . GLU A 1 248 ? -10.544 -27.815 46.220 1.00 31.03 247 GLU A CA 1
ATOM 1829 C C . GLU A 1 248 ? -10.149 -28.406 47.579 1.00 30.67 247 GLU A C 1
ATOM 1830 O O . GLU A 1 248 ? -10.928 -28.385 48.525 1.00 29.86 247 GLU A O 1
ATOM 1836 N N . GLY A 1 249 ? -8.929 -28.926 47.659 1.00 30.47 248 GLY A N 1
ATOM 1837 C CA . GLY A 1 249 ? -8.406 -29.463 48.922 1.00 31.62 248 GLY A CA 1
ATOM 1838 C C . GLY A 1 249 ? -9.051 -30.784 49.330 1.00 32.14 248 GLY A C 1
ATOM 1839 O O . GLY A 1 249 ? -9.209 -31.066 50.515 1.00 32.52 248 GLY A O 1
ATOM 1840 N N . LYS A 1 250 ? -9.430 -31.585 48.347 1.00 32.03 249 LYS A N 1
ATOM 1841 C CA . LYS A 1 250 ? -10.093 -32.861 48.602 1.00 33.09 249 LYS A CA 1
ATOM 1842 C C . LYS A 1 250 ? -9.105 -34.008 48.789 1.00 33.19 249 LYS A C 1
ATOM 1843 O O . LYS A 1 250 ? -7.999 -33.966 48.271 1.00 33.66 249 LYS A O 1
ATOM 1849 N N . PRO A 1 251 ? -9.492 -35.039 49.544 1.00 33.53 250 PRO A N 1
ATOM 1850 C CA . PRO A 1 251 ? -8.517 -36.122 49.682 1.00 34.30 250 PRO A CA 1
ATOM 1851 C C . PRO A 1 251 ? -8.156 -36.666 48.307 1.00 34.80 250 PRO A C 1
ATOM 1852 O O . PRO A 1 251 ? -9.035 -36.814 47.439 1.00 35.03 250 PRO A O 1
ATOM 1856 N N . MET A 1 252 ? -6.877 -36.958 48.113 1.00 35.55 251 MET A N 1
ATOM 1857 C CA . MET A 1 252 ? -6.364 -37.330 46.807 1.00 36.52 251 MET A CA 1
ATOM 1858 C C . MET A 1 252 ? -4.946 -37.891 46.955 1.00 38.19 251 MET A C 1
ATOM 1859 O O . MET A 1 252 ? -4.406 -37.986 48.067 1.00 37.91 251 MET A O 1
ATOM 1864 N N . ASP A 1 253 ? -4.332 -38.226 45.825 1.00 39.77 252 ASP A N 1
ATOM 1865 C CA . ASP A 1 253 ? -3.009 -38.852 45.814 1.00 41.52 252 ASP A CA 1
ATOM 1866 C C . ASP A 1 253 ? -1.879 -37.869 46.071 1.00 42.57 252 ASP A C 1
ATOM 1867 O O . ASP A 1 253 ? -1.796 -36.808 45.444 1.00 42.23 252 ASP A O 1
ATOM 1872 N N . ASP A 1 254 ? -0.986 -38.257 46.975 1.00 44.06 253 ASP A N 1
ATOM 1873 C CA . ASP A 1 254 ? 0.103 -37.397 47.419 1.00 44.80 253 ASP A CA 1
ATOM 1874 C C . ASP A 1 254 ? 1.126 -37.139 46.346 1.00 44.88 253 ASP A C 1
ATOM 1875 O O . ASP A 1 254 ? 1.579 -36.012 46.175 1.00 44.81 253 ASP A O 1
ATOM 1880 N N . ALA A 1 255 ? 1.473 -38.186 45.614 1.00 45.51 254 ALA A N 1
ATOM 1881 C CA . ALA A 1 255 ? 2.425 -38.063 44.529 1.00 45.88 254 ALA A CA 1
ATOM 1882 C C . ALA A 1 255 ? 1.873 -37.076 43.527 1.00 45.95 254 ALA A C 1
ATOM 1883 O O . ALA A 1 255 ? 2.549 -36.127 43.124 1.00 46.34 254 ALA A O 1
ATOM 1885 N N . VAL A 1 256 ? 0.631 -37.307 43.133 1.00 46.29 255 VAL A N 1
ATOM 1886 C CA . VAL A 1 256 ? -0.049 -36.422 42.199 1.00 46.48 255 VAL A CA 1
ATOM 1887 C C . VAL A 1 256 ? 0.035 -34.980 42.668 1.00 46.84 255 VAL A C 1
ATOM 1888 O O . VAL A 1 256 ? 0.399 -34.088 41.898 1.00 47.16 255 VAL A O 1
ATOM 1892 N N . ALA A 1 257 ? -0.300 -34.747 43.932 1.00 47.19 256 ALA A N 1
ATOM 1893 C CA . ALA A 1 257 ? -0.361 -33.379 44.445 1.00 47.56 256 ALA A CA 1
ATOM 1894 C C . ALA A 1 257 ? 1.030 -32.771 44.493 1.00 48.00 256 ALA A C 1
ATOM 1895 O O . ALA A 1 257 ? 1.200 -31.559 44.374 1.00 47.52 256 ALA A O 1
ATOM 1897 N N . GLU A 1 258 ? 2.031 -33.619 44.677 1.00 48.94 257 GLU A N 1
ATOM 1898 C CA . GLU A 1 258 ? 3.406 -33.134 44.707 1.00 50.29 257 GLU A CA 1
ATOM 1899 C C . GLU A 1 258 ? 3.840 -32.691 43.312 1.00 50.16 257 GLU A C 1
ATOM 1900 O O . GLU A 1 258 ? 4.521 -31.672 43.146 1.00 50.13 257 GLU A O 1
ATOM 1906 N N . THR A 1 259 ? 3.439 -33.457 42.308 1.00 50.23 258 THR A N 1
ATOM 1907 C CA . THR A 1 259 ? 3.717 -33.053 40.935 1.00 50.84 258 THR A CA 1
ATOM 1908 C C . THR A 1 259 ? 3.159 -31.655 40.671 1.00 51.20 258 THR A C 1
ATOM 1909 O O . THR A 1 259 ? 3.861 -30.794 40.120 1.00 51.07 258 THR A O 1
ATOM 1913 N N . VAL A 1 260 ? 1.904 -31.431 41.070 1.00 51.16 259 VAL A N 1
ATOM 1914 C CA . VAL A 1 260 ? 1.231 -30.182 40.731 1.00 51.58 259 VAL A CA 1
ATOM 1915 C C . VAL A 1 260 ? 1.953 -29.012 41.384 1.00 52.34 259 VAL A C 1
ATOM 1916 O O . VAL A 1 260 ? 1.980 -27.900 40.849 1.00 52.24 259 VAL A O 1
ATOM 1920 N N . LEU A 1 261 ? 2.538 -29.272 42.546 1.00 53.11 260 LEU A N 1
ATOM 1921 C CA . LEU A 1 261 ? 3.281 -28.246 43.264 1.00 54.03 260 LEU A CA 1
ATOM 1922 C C . LEU A 1 261 ? 4.543 -27.884 42.502 1.00 54.79 260 LEU A C 1
ATOM 1923 O O . LEU A 1 261 ? 4.903 -26.710 42.354 1.00 55.33 260 LEU A O 1
ATOM 1928 N N . ARG A 1 262 ? 5.231 -28.909 42.034 1.00 55.87 261 ARG A N 1
ATOM 1929 C CA . ARG A 1 262 ? 6.433 -28.690 41.269 1.00 56.78 261 ARG A CA 1
ATOM 1930 C C . ARG A 1 262 ? 6.119 -27.756 40.133 1.00 56.88 261 ARG A C 1
ATOM 1931 O O . ARG A 1 262 ? 6.764 -26.723 39.966 1.00 57.31 261 ARG A O 1
ATOM 1939 N N . PHE A 1 263 ? 5.109 -28.122 39.355 1.00 56.95 262 PHE A N 1
ATOM 1940 C CA . PHE A 1 263 ? 4.747 -27.351 38.169 1.00 56.96 262 PHE A CA 1
ATOM 1941 C C . PHE A 1 263 ? 4.353 -25.913 38.484 1.00 57.30 262 PHE A C 1
ATOM 1942 O O . PHE A 1 263 ? 4.738 -24.997 37.766 1.00 57.49 262 PHE A O 1
ATOM 1950 N N . TYR A 1 264 ? 3.595 -25.707 39.554 1.00 57.93 263 TYR A N 1
ATOM 1951 C CA . TYR A 1 264 ? 3.204 -24.360 39.945 1.00 58.48 263 TYR A CA 1
ATOM 1952 C C . TYR A 1 264 ? 4.441 -23.589 40.397 1.00 59.71 263 TYR A C 1
ATOM 1953 O O . TYR A 1 264 ? 4.544 -22.374 40.196 1.00 59.63 263 TYR A O 1
ATOM 1962 N N . ASP A 1 265 ? 5.389 -24.290 41.000 1.00 61.09 264 ASP A N 1
ATOM 1963 C CA . ASP A 1 265 ? 6.597 -23.657 41.482 1.00 62.64 264 ASP A CA 1
ATOM 1964 C C . ASP A 1 265 ? 7.411 -23.095 40.324 1.00 63.64 264 ASP A C 1
ATOM 1965 O O . ASP A 1 265 ? 7.798 -21.943 40.333 1.00 63.54 264 ASP A O 1
ATOM 1970 N N . ALA A 1 266 ? 7.658 -23.937 39.336 1.00 64.91 265 ALA A N 1
ATOM 1971 C CA . ALA A 1 266 ? 8.428 -23.574 38.160 1.00 66.19 265 ALA A CA 1
ATOM 1972 C C . ALA A 1 266 ? 7.850 -22.398 37.420 1.00 67.22 265 ALA A C 1
ATOM 1973 O O . ALA A 1 266 ? 8.516 -21.772 36.630 1.00 67.51 265 ALA A O 1
ATOM 1975 N N . THR A 1 267 ? 6.588 -22.130 37.670 1.00 68.33 266 THR A N 1
ATOM 1976 C CA . THR A 1 267 ? 5.897 -21.085 37.004 1.00 69.32 266 THR A CA 1
ATOM 1977 C C . THR A 1 267 ? 6.002 -19.874 37.866 1.00 70.31 266 THR A C 1
ATOM 1978 O O . THR A 1 267 ? 6.049 -18.766 37.378 1.00 70.44 266 THR A O 1
ATOM 1982 N N . ARG A 1 268 ? 6.037 -20.085 39.171 1.00 71.41 267 ARG A N 1
ATOM 1983 C CA . ARG A 1 268 ? 5.970 -18.970 40.099 1.00 72.43 267 ARG A CA 1
ATOM 1984 C C . ARG A 1 268 ? 7.223 -18.160 39.947 1.00 73.00 267 ARG A C 1
ATOM 1985 O O . ARG A 1 268 ? 7.232 -16.959 40.123 1.00 72.93 267 ARG A O 1
ATOM 1993 N N . HIS A 1 269 ? 8.284 -18.845 39.585 1.00 73.75 268 HIS A N 1
ATOM 1994 C CA . HIS A 1 269 ? 9.531 -18.194 39.433 1.00 74.66 268 HIS A CA 1
ATOM 1995 C C . HIS A 1 269 ? 9.523 -17.332 38.207 1.00 74.84 268 HIS A C 1
ATOM 1996 O O . HIS A 1 269 ? 9.629 -16.136 38.320 1.00 74.89 268 HIS A O 1
ATOM 2003 N N . LYS A 1 270 ? 9.380 -17.927 37.035 1.00 75.06 269 LYS A N 1
ATOM 2004 C CA . LYS A 1 270 ? 9.513 -17.169 35.831 1.00 75.25 269 LYS A CA 1
ATOM 2005 C C . LYS A 1 270 ? 8.752 -15.877 35.852 1.00 75.48 269 LYS A C 1
ATOM 2006 O O . LYS A 1 270 ? 9.172 -14.887 35.283 1.00 75.47 269 LYS A O 1
ATOM 2012 N N . ARG A 1 271 ? 7.653 -15.862 36.574 1.00 75.72 270 ARG A N 1
ATOM 2013 C CA . ARG A 1 271 ? 6.928 -14.638 36.783 1.00 75.90 270 ARG A CA 1
ATOM 2014 C C . ARG A 1 271 ? 7.659 -13.657 37.719 1.00 76.03 270 ARG A C 1
ATOM 2015 O O . ARG A 1 271 ? 7.477 -12.458 37.625 1.00 76.03 270 ARG A O 1
ATOM 2017 N N . ALA A 1 272 ? 8.480 -14.172 38.618 1.00 76.17 271 ALA A N 1
ATOM 2018 C CA . ALA A 1 272 ? 9.294 -13.345 39.505 1.00 76.51 271 ALA A CA 1
ATOM 2019 C C . ALA A 1 272 ? 10.269 -12.472 38.720 1.00 76.71 271 ALA A C 1
ATOM 2020 O O . ALA A 1 272 ? 10.283 -11.263 38.879 1.00 76.61 271 ALA A O 1
ATOM 2022 N N . LEU A 1 273 ? 11.067 -13.106 37.866 1.00 77.02 272 LEU A N 1
ATOM 2023 C CA . LEU A 1 273 ? 11.828 -12.421 36.851 1.00 77.37 272 LEU A CA 1
ATOM 2024 C C . LEU A 1 273 ? 10.810 -11.668 36.011 1.00 77.85 272 LEU A C 1
ATOM 2025 O O . LEU A 1 273 ? 9.845 -12.252 35.550 1.00 77.91 272 LEU A O 1
ATOM 2030 N N . PRO A 1 274 ? 11.004 -10.370 35.825 1.00 78.26 273 PRO A N 1
ATOM 2031 C CA . PRO A 1 274 ? 12.202 -9.673 36.270 1.00 78.62 273 PRO A CA 1
ATOM 2032 C C . PRO A 1 274 ? 12.691 -10.117 37.632 1.00 78.98 273 PRO A C 1
ATOM 2033 O O . PRO A 1 274 ? 12.078 -9.710 38.613 1.00 79.14 273 PRO A O 1
ATOM 2037 N N . ASP B 1 6 ? -1.906 19.757 43.052 1.00 20.00 5 ASP B N 1
ATOM 2038 C CA . ASP B 1 6 ? -1.581 18.589 43.861 1.00 20.00 5 ASP B CA 1
ATOM 2039 C C . ASP B 1 6 ? -1.798 17.298 43.078 1.00 20.00 5 ASP B C 1
ATOM 2040 O O . ASP B 1 6 ? -1.838 16.211 43.654 1.00 20.00 5 ASP B O 1
ATOM 2042 N N . GLN B 1 7 ? -1.938 17.426 41.763 1.00 20.00 6 GLN B N 1
ATOM 2043 C CA . GLN B 1 7 ? -2.151 16.271 40.899 1.00 20.00 6 GLN B CA 1
ATOM 2044 C C . GLN B 1 7 ? -0.853 15.504 40.673 1.00 20.00 6 GLN B C 1
ATOM 2045 O O . GLN B 1 7 ? -0.869 14.305 40.395 1.00 20.00 6 GLN B O 1
ATOM 2047 N N . ALA B 1 8 ? 0.271 16.204 40.793 1.00 74.48 7 ALA B N 1
ATOM 2048 C CA . ALA B 1 8 ? 1.580 15.591 40.602 1.00 74.48 7 ALA B CA 1
ATOM 2049 C C . ALA B 1 8 ? 1.673 14.252 41.327 1.00 74.52 7 ALA B C 1
ATOM 2050 O O . ALA B 1 8 ? 2.642 13.512 41.162 1.00 74.41 7 ALA B O 1
ATOM 2052 N N . ALA B 1 9 ? 0.659 13.948 42.130 1.00 74.53 8 ALA B N 1
ATOM 2053 C CA . ALA B 1 9 ? 0.625 12.699 42.882 1.00 74.53 8 ALA B CA 1
ATOM 2054 C C . ALA B 1 9 ? 0.518 11.497 41.950 1.00 74.47 8 ALA B C 1
ATOM 2055 O O . ALA B 1 9 ? 1.250 10.518 42.097 1.00 74.58 8 ALA B O 1
ATOM 2057 N N . ARG B 1 10 ? -0.398 11.578 40.991 1.00 74.26 9 ARG B N 1
ATOM 2058 C CA . ARG B 1 10 ? -0.603 10.497 40.034 1.00 73.93 9 ARG B CA 1
ATOM 2059 C C . ARG B 1 10 ? 0.631 10.291 39.161 1.00 73.12 9 ARG B C 1
ATOM 2060 O O . ARG B 1 10 ? 1.205 9.203 39.128 1.00 73.20 9 ARG B O 1
ATOM 2062 N N . ARG B 1 11 ? 1.033 11.344 38.456 1.00 72.00 10 ARG B N 1
ATOM 2063 C CA . ARG B 1 11 ? 2.198 11.281 37.582 1.00 70.97 10 ARG B CA 1
ATOM 2064 C C . ARG B 1 11 ? 3.275 10.369 38.161 1.00 70.59 10 ARG B C 1
ATOM 2065 O O . ARG B 1 11 ? 3.684 9.395 37.528 1.00 70.34 10 ARG B O 1
ATOM 2073 N N . ARG B 1 12 ? 3.730 10.691 39.367 1.00 69.97 11 ARG B N 1
ATOM 2074 C CA . ARG B 1 12 ? 4.760 9.903 40.033 1.00 69.43 11 ARG B CA 1
ATOM 2075 C C . ARG B 1 12 ? 4.262 8.498 40.353 1.00 69.10 11 ARG B C 1
ATOM 2076 O O . ARG B 1 12 ? 5.040 7.545 40.382 1.00 69.06 11 ARG B O 1
ATOM 2084 N N . ALA B 1 13 ? 2.960 8.377 40.592 1.00 68.41 12 ALA B N 1
ATOM 2085 C CA . ALA B 1 13 ? 2.356 7.089 40.912 1.00 67.95 12 ALA B CA 1
ATOM 2086 C C . ALA B 1 13 ? 2.326 6.175 39.692 1.00 67.64 12 ALA B C 1
ATOM 2087 O O . ALA B 1 13 ? 2.445 4.955 39.816 1.00 67.39 12 ALA B O 1
ATOM 2089 N N . ILE B 1 14 ? 2.168 6.771 38.515 1.00 67.23 13 ILE B N 1
ATOM 2090 C CA . ILE B 1 14 ? 2.120 6.011 37.272 1.00 66.78 13 ILE B CA 1
ATOM 2091 C C . ILE B 1 14 ? 3.513 5.555 36.849 1.00 66.49 13 ILE B C 1
ATOM 2092 O O . ILE B 1 14 ? 3.698 4.418 36.416 1.00 66.56 13 ILE B O 1
ATOM 2097 N N . ALA B 1 15 ? 4.488 6.448 36.979 1.00 66.09 14 ALA B N 1
ATOM 2098 C CA . ALA B 1 15 ? 5.864 6.140 36.609 1.00 65.78 14 ALA B CA 1
ATOM 2099 C C . ALA B 1 15 ? 6.385 4.951 37.409 1.00 65.53 14 ALA B C 1
ATOM 2100 O O . ALA B 1 15 ? 7.044 4.065 36.864 1.00 65.38 14 ALA B O 1
ATOM 2102 N N . ALA B 1 16 ? 6.086 4.939 38.704 1.00 65.42 15 ALA B N 1
ATOM 2103 C CA . ALA B 1 16 ? 6.512 3.854 39.578 1.00 65.32 15 ALA B CA 1
ATOM 2104 C C . ALA B 1 16 ? 5.808 2.552 39.209 1.00 65.16 15 ALA B C 1
ATOM 2105 O O . ALA B 1 16 ? 6.440 1.502 39.100 1.00 65.05 15 ALA B O 1
ATOM 2107 N N . GLU B 1 17 ? 4.495 2.630 39.016 1.00 65.14 16 GLU B N 1
ATOM 2108 C CA . GLU B 1 17 ? 3.705 1.463 38.645 1.00 65.24 16 GLU B CA 1
ATOM 2109 C C . GLU B 1 17 ? 4.165 0.903 37.303 1.00 64.80 16 GLU B C 1
ATOM 2110 O O . GLU B 1 17 ? 4.112 -0.305 37.072 1.00 65.06 16 GLU B O 1
ATOM 2116 N N . LEU B 1 18 ? 4.618 1.790 36.423 1.00 64.22 17 LEU B N 1
ATOM 2117 C CA . LEU B 1 18 ? 5.103 1.385 35.101 1.00 63.63 17 LEU B CA 1
ATOM 2118 C C . LEU B 1 18 ? 6.605 1.130 35.130 1.00 63.79 17 LEU B C 1
ATOM 2119 O O . LEU B 1 18 ? 7.186 0.686 34.138 1.00 63.58 17 LEU B O 1
ATOM 2124 N N . HIS B 1 19 ? 7.226 1.434 36.268 1.00 63.88 18 HIS B N 1
ATOM 2125 C CA . HIS B 1 19 ? 8.616 1.058 36.531 1.00 63.98 18 HIS B CA 1
ATOM 2126 C C . HIS B 1 19 ? 9.676 1.971 35.949 1.00 63.57 18 HIS B C 1
ATOM 2127 O O . HIS B 1 19 ? 10.793 1.518 35.710 1.00 63.56 18 HIS B O 1
ATOM 2134 N N . VAL B 1 20 ? 9.345 3.239 35.730 1.00 63.08 19 VAL B N 1
ATOM 2135 C CA . VAL B 1 20 ? 10.313 4.178 35.173 1.00 62.98 19 VAL B CA 1
ATOM 2136 C C . VAL B 1 20 ? 11.220 4.811 36.252 1.00 63.21 19 VAL B C 1
ATOM 2137 O O . VAL B 1 20 ? 10.756 5.575 37.109 1.00 63.12 19 VAL B O 1
ATOM 2141 N N . SER B 1 21 ? 12.513 4.483 36.198 1.00 63.22 20 SER B N 1
ATOM 2142 C CA . SER B 1 21 ? 13.518 5.089 37.072 1.00 63.27 20 SER B CA 1
ATOM 2143 C C . SER B 1 21 ? 13.868 6.517 36.656 1.00 63.44 20 SER B C 1
ATOM 2144 O O . SER B 1 21 ? 13.968 6.834 35.463 1.00 63.82 20 SER B O 1
ATOM 2147 N N . PRO B 1 22 ? 14.075 7.390 37.646 1.00 63.24 21 PRO B N 1
ATOM 2148 C CA . PRO B 1 22 ? 14.281 8.803 37.353 1.00 62.82 21 PRO B CA 1
ATOM 2149 C C . PRO B 1 22 ? 15.647 9.089 36.741 1.00 62.19 21 PRO B C 1
ATOM 2150 O O . PRO B 1 22 ? 15.838 10.148 36.127 1.00 61.95 21 PRO B O 1
ATOM 2154 N N . THR B 1 23 ? 16.586 8.160 36.903 1.00 61.57 22 THR B N 1
ATOM 2155 C CA . THR B 1 23 ? 17.852 8.228 36.156 1.00 61.01 22 THR B CA 1
ATOM 2156 C C . THR B 1 23 ? 18.020 7.048 35.198 1.00 60.31 22 THR B C 1
ATOM 2157 O O . THR B 1 23 ? 17.287 6.064 35.269 1.00 60.22 22 THR B O 1
ATOM 2161 N N . PHE B 1 24 ? 19.001 7.158 34.306 1.00 59.35 23 PHE B N 1
ATOM 2162 C CA . PHE B 1 24 ? 19.204 6.179 33.254 1.00 58.12 23 PHE B CA 1
ATOM 2163 C C . PHE B 1 24 ? 20.658 6.184 32.775 1.00 57.35 23 PHE B C 1
ATOM 2164 O O . PHE B 1 24 ? 21.192 7.227 32.421 1.00 56.85 23 PHE B O 1
ATOM 2172 N N . ASP B 1 25 ? 21.288 5.013 32.781 1.00 56.52 24 ASP B N 1
ATOM 2173 C CA . ASP B 1 25 ? 22.566 4.812 32.097 1.00 56.08 24 ASP B CA 1
ATOM 2174 C C . ASP B 1 25 ? 22.435 3.634 31.135 1.00 55.27 24 ASP B C 1
ATOM 2175 O O . ASP B 1 25 ? 22.112 2.515 31.547 1.00 55.30 24 ASP B O 1
ATOM 2180 N N . ALA B 1 26 ? 22.706 3.890 29.862 1.00 54.43 25 ALA B N 1
ATOM 2181 C CA . ALA B 1 26 ? 22.465 2.909 28.811 1.00 53.96 25 ALA B CA 1
ATOM 2182 C C . ALA B 1 26 ? 23.268 1.642 29.037 1.00 53.49 25 ALA B C 1
ATOM 2183 O O . ALA B 1 26 ? 22.696 0.560 29.054 1.00 53.50 25 ALA B O 1
ATOM 2185 N N . ARG B 1 27 ? 24.587 1.778 29.201 1.00 52.82 26 ARG B N 1
ATOM 2186 C CA . ARG B 1 27 ? 25.464 0.628 29.477 1.00 52.50 26 ARG B CA 1
ATOM 2187 C C . ARG B 1 27 ? 24.874 -0.218 30.595 1.00 51.89 26 ARG B C 1
ATOM 2188 O O . ARG B 1 27 ? 24.801 -1.446 30.507 1.00 51.73 26 ARG B O 1
ATOM 2196 N N . ASP B 1 28 ? 24.455 0.455 31.658 1.00 51.31 27 ASP B N 1
ATOM 2197 C CA . ASP B 1 28 ? 23.950 -0.229 32.840 1.00 50.70 27 ASP B CA 1
ATOM 2198 C C . ASP B 1 28 ? 22.679 -0.999 32.465 1.00 49.87 27 ASP B C 1
ATOM 2199 O O . ASP B 1 28 ? 22.522 -2.171 32.799 1.00 48.93 27 ASP B O 1
ATOM 2204 N N . GLU B 1 29 ? 21.803 -0.343 31.716 1.00 49.34 28 GLU B N 1
ATOM 2205 C CA . GLU B 1 29 ? 20.537 -0.947 31.343 1.00 49.19 28 GLU B CA 1
ATOM 2206 C C . GLU B 1 29 ? 20.728 -2.128 30.388 1.00 48.47 28 GLU B C 1
ATOM 2207 O O . GLU B 1 29 ? 20.159 -3.205 30.591 1.00 47.84 28 GLU B O 1
ATOM 2213 N N . ALA B 1 30 ? 21.556 -1.949 29.387 1.00 47.89 29 ALA B N 1
ATOM 2214 C CA . ALA B 1 30 ? 21.846 -3.013 28.459 1.00 47.87 29 ALA B CA 1
ATOM 2215 C C . ALA B 1 30 ? 22.281 -4.252 29.172 1.00 47.80 29 ALA B C 1
ATOM 2216 O O . ALA B 1 30 ? 21.820 -5.323 28.890 1.00 47.57 29 ALA B O 1
ATOM 2218 N N . GLU B 1 31 ? 23.200 -4.084 30.100 1.00 47.61 30 GLU B N 1
ATOM 2219 C CA . GLU B 1 31 ? 23.740 -5.171 30.829 1.00 47.48 30 GLU B CA 1
ATOM 2220 C C . GLU B 1 31 ? 22.682 -5.872 31.613 1.00 47.24 30 GLU B C 1
ATOM 2221 O O . GLU B 1 31 ? 22.603 -7.068 31.622 1.00 46.66 30 GLU B O 1
ATOM 2227 N N . ARG B 1 32 ? 21.866 -5.101 32.289 1.00 47.30 31 ARG B N 1
ATOM 2228 C CA . ARG B 1 32 ? 20.769 -5.591 33.075 1.00 47.33 31 ARG B CA 1
ATOM 2229 C C . ARG B 1 32 ? 19.747 -6.343 32.252 1.00 46.79 31 ARG B C 1
ATOM 2230 O O . ARG B 1 32 ? 19.257 -7.341 32.655 1.00 47.03 31 ARG B O 1
ATOM 2238 N N . ARG B 1 33 ? 19.390 -5.815 31.103 1.00 45.96 32 ARG B N 1
ATOM 2239 C CA . ARG B 1 33 ? 18.392 -6.452 30.280 1.00 44.88 32 ARG B CA 1
ATOM 2240 C C . ARG B 1 33 ? 18.859 -7.658 29.501 1.00 44.05 32 ARG B C 1
ATOM 2241 O O . ARG B 1 33 ? 18.113 -8.554 29.297 1.00 43.97 32 ARG B O 1
ATOM 2249 N N . ILE B 1 34 ? 20.114 -7.687 29.113 1.00 43.26 33 ILE B N 1
ATOM 2250 C CA . ILE B 1 34 ? 20.706 -8.881 28.523 1.00 42.60 33 ILE B CA 1
ATOM 2251 C C . ILE B 1 34 ? 20.677 -10.025 29.537 1.00 42.43 33 ILE B C 1
ATOM 2252 O O . ILE B 1 34 ? 20.418 -11.181 29.199 1.00 41.66 33 ILE B O 1
ATOM 2257 N N . GLY B 1 35 ? 20.928 -9.705 30.781 1.00 42.73 34 GLY B N 1
ATOM 2258 C CA . GLY B 1 35 ? 20.890 -10.689 31.828 1.00 42.95 34 GLY B CA 1
ATOM 2259 C C . GLY B 1 35 ? 19.497 -11.150 32.138 1.00 42.79 34 GLY B C 1
ATOM 2260 O O . GLY B 1 35 ? 19.272 -12.290 32.341 1.00 43.00 34 GLY B O 1
ATOM 2261 N N . PHE B 1 36 ? 18.548 -10.250 32.159 1.00 42.85 35 PHE B N 1
ATOM 2262 C CA . PHE B 1 36 ? 17.194 -10.678 32.344 1.00 43.43 35 PHE B CA 1
ATOM 2263 C C . PHE B 1 36 ? 16.863 -11.788 31.365 1.00 43.67 35 PHE B C 1
ATOM 2264 O O . PHE B 1 36 ? 16.539 -12.863 31.752 1.00 43.97 35 PHE B O 1
ATOM 2272 N N . VAL B 1 37 ? 16.970 -11.506 30.087 1.00 43.97 36 VAL B N 1
ATOM 2273 C CA . VAL B 1 37 ? 16.691 -12.466 29.061 1.00 43.87 36 VAL B CA 1
ATOM 2274 C C . VAL B 1 37 ? 17.446 -13.758 29.249 1.00 44.31 36 VAL B C 1
ATOM 2275 O O . VAL B 1 37 ? 16.886 -14.813 29.138 1.00 44.00 36 VAL B O 1
ATOM 2279 N N . ALA B 1 38 ? 18.728 -13.676 29.531 1.00 44.66 37 ALA B N 1
ATOM 2280 C CA . ALA B 1 38 ? 19.506 -14.871 29.748 1.00 45.38 37 ALA B CA 1
ATOM 2281 C C . ALA B 1 38 ? 18.992 -15.737 30.903 1.00 45.97 37 ALA B C 1
ATOM 2282 O O . ALA B 1 38 ? 18.685 -16.881 30.719 1.00 45.29 37 ALA B O 1
ATOM 2284 N N . ASP B 1 39 ? 18.872 -15.161 32.085 1.00 47.13 38 ASP B N 1
ATOM 2285 C CA . ASP B 1 39 ? 18.305 -15.863 33.224 1.00 48.03 38 ASP B CA 1
ATOM 2286 C C . ASP B 1 39 ? 16.969 -16.500 32.879 1.00 48.10 38 ASP B C 1
ATOM 2287 O O . ASP B 1 39 ? 16.750 -17.625 33.163 1.00 47.81 38 ASP B O 1
ATOM 2292 N N . TYR B 1 40 ? 16.084 -15.753 32.257 1.00 48.51 39 TYR B N 1
ATOM 2293 C CA . TYR B 1 40 ? 14.775 -16.248 31.910 1.00 49.47 39 TYR B CA 1
ATOM 2294 C C . TYR B 1 40 ? 14.761 -17.532 31.125 1.00 49.82 39 TYR B C 1
ATOM 2295 O O . TYR B 1 40 ? 14.103 -18.466 31.472 1.00 50.13 39 TYR B O 1
ATOM 2304 N N . LEU B 1 41 ? 15.493 -17.568 30.051 1.00 50.22 40 LEU B N 1
ATOM 2305 C CA . LEU B 1 41 ? 15.508 -18.753 29.209 1.00 50.89 40 LEU B CA 1
ATOM 2306 C C . LEU B 1 41 ? 16.138 -19.932 29.953 1.00 51.59 40 LEU B C 1
ATOM 2307 O O . LEU B 1 41 ? 15.744 -21.092 29.782 1.00 51.48 40 LEU B O 1
ATOM 2312 N N . ARG B 1 42 ? 17.117 -19.649 30.789 1.00 52.46 41 ARG B N 1
ATOM 2313 C CA . ARG B 1 42 ? 17.841 -20.670 31.525 1.00 53.36 41 ARG B CA 1
ATOM 2314 C C . ARG B 1 42 ? 16.988 -21.245 32.602 1.00 53.24 41 ARG B C 1
ATOM 2315 O O . ARG B 1 42 ? 16.867 -22.424 32.746 1.00 53.48 41 ARG B O 1
ATOM 2323 N N . THR B 1 43 ? 16.401 -20.368 33.370 1.00 53.25 42 THR B N 1
ATOM 2324 C CA . THR B 1 43 ? 15.586 -20.787 34.496 1.00 53.39 42 THR B CA 1
ATOM 2325 C C . THR B 1 43 ? 14.402 -21.621 34.073 1.00 52.90 42 THR B C 1
ATOM 2326 O O . THR B 1 43 ? 13.861 -22.385 34.864 1.00 53.02 42 THR B O 1
ATOM 2330 N N . ALA B 1 44 ? 13.958 -21.430 32.840 1.00 52.34 43 ALA B N 1
ATOM 2331 C CA . ALA B 1 44 ? 12.730 -22.061 32.400 1.00 51.37 43 ALA B CA 1
ATOM 2332 C C . ALA B 1 44 ? 13.036 -23.254 31.513 1.00 50.68 43 ALA B C 1
ATOM 2333 O O . ALA B 1 44 ? 12.131 -23.907 31.005 1.00 50.95 43 ALA B O 1
ATOM 2335 N N . GLY B 1 45 ? 14.320 -23.542 31.335 1.00 49.88 44 GLY B N 1
ATOM 2336 C CA . GLY B 1 45 ? 14.743 -24.636 30.468 1.00 48.73 44 GLY B CA 1
ATOM 2337 C C . GL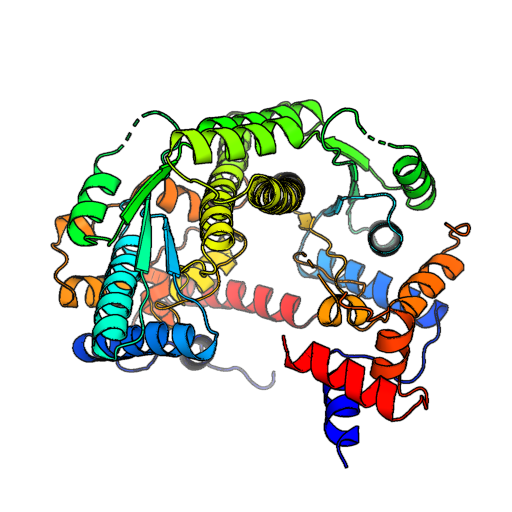Y B 1 45 ? 14.373 -24.449 28.999 1.00 48.30 44 GLY B C 1
ATOM 2338 O O . GLY B 1 45 ? 14.082 -25.424 28.293 1.00 48.22 44 GLY B O 1
ATOM 2339 N N . LEU B 1 46 ? 14.389 -23.198 28.531 1.00 47.42 45 LEU B N 1
ATOM 2340 C CA . LEU B 1 46 ? 14.027 -22.884 27.151 1.00 45.91 45 LEU B CA 1
ATOM 2341 C C . LEU B 1 46 ? 15.258 -22.936 26.239 1.00 45.43 45 LEU B C 1
ATOM 2342 O O . LEU B 1 46 ? 16.396 -22.804 26.707 1.00 44.84 45 LEU B O 1
ATOM 2347 N N . ARG B 1 47 ? 15.025 -23.156 24.946 1.00 44.47 46 ARG B N 1
ATOM 2348 C CA . ARG B 1 47 ? 16.112 -23.302 23.976 1.00 44.02 46 ARG B CA 1
ATOM 2349 C C . ARG B 1 47 ? 16.131 -22.198 22.921 1.00 42.41 46 ARG B C 1
ATOM 2350 O O . ARG B 1 47 ? 17.061 -22.101 22.149 1.00 41.80 46 ARG B O 1
ATOM 2358 N N . ALA B 1 48 ? 15.098 -21.369 22.867 1.00 41.04 47 ALA B N 1
ATOM 2359 C CA . ALA B 1 48 ? 15.093 -20.342 21.847 1.00 39.87 47 ALA B CA 1
ATOM 2360 C C . ALA B 1 48 ? 14.181 -19.222 22.241 1.00 38.40 47 ALA B C 1
ATOM 2361 O O . ALA B 1 48 ? 13.327 -19.398 23.097 1.00 38.51 47 ALA B O 1
ATOM 2363 N N . CYS B 1 49 ? 14.374 -18.059 21.626 1.00 36.66 48 CYS B N 1
ATOM 2364 C CA . CYS B 1 49 ? 13.399 -16.977 21.759 1.00 34.86 48 CYS B CA 1
ATOM 2365 C C . CYS B 1 49 ? 13.116 -16.405 20.377 1.00 33.70 48 CYS B C 1
ATOM 2366 O O . CYS B 1 49 ? 13.890 -16.625 19.450 1.00 33.23 48 CYS B O 1
ATOM 2369 N N . VAL B 1 50 ? 12.018 -15.667 20.253 1.00 32.11 49 VAL B N 1
ATOM 2370 C CA . VAL B 1 50 ? 11.474 -15.314 18.938 1.00 31.32 49 VAL B CA 1
ATOM 2371 C C . VAL B 1 50 ? 10.920 -13.880 18.924 1.00 30.45 49 VAL B C 1
ATOM 2372 O O . VAL B 1 50 ? 10.184 -13.471 19.839 1.00 30.09 49 VAL B O 1
ATOM 2376 N N . LEU B 1 51 ? 11.287 -13.126 17.891 1.00 28.82 50 LEU B N 1
ATOM 2377 C CA . LEU B 1 51 ? 10.785 -11.763 17.722 1.00 28.83 50 LEU B CA 1
ATOM 2378 C C . LEU B 1 51 ? 10.622 -11.379 16.261 1.00 28.39 50 LEU B C 1
ATOM 2379 O O . LEU B 1 51 ? 11.519 -11.591 15.461 1.00 27.83 50 LEU B O 1
ATOM 2384 N N . GLY B 1 52 ? 9.469 -10.813 15.935 1.00 28.89 51 GLY B N 1
ATOM 2385 C CA . GLY B 1 52 ? 9.257 -10.151 14.655 1.00 29.54 51 GLY B CA 1
ATOM 2386 C C . GLY B 1 52 ? 10.050 -8.864 14.572 1.00 30.29 51 GLY B C 1
ATOM 2387 O O . GLY B 1 52 ? 9.961 -8.012 15.451 1.00 30.32 51 GLY B O 1
ATOM 2388 N N . ILE B 1 53 ? 10.844 -8.741 13.513 1.00 31.32 52 ILE B N 1
ATOM 2389 C CA . ILE B 1 53 ? 11.681 -7.572 13.265 1.00 31.81 52 ILE B CA 1
ATOM 2390 C C . ILE B 1 53 ? 11.054 -6.717 12.157 1.00 32.71 52 ILE B C 1
ATOM 2391 O O . ILE B 1 53 ? 11.096 -7.086 10.986 1.00 32.97 52 ILE B O 1
ATOM 2396 N N . SER B 1 54 ? 10.478 -5.581 12.531 1.00 33.42 53 SER B N 1
ATOM 2397 C CA . SER B 1 54 ? 9.712 -4.749 11.612 1.00 34.79 53 SER B CA 1
ATOM 2398 C C . SER B 1 54 ? 10.513 -3.589 10.990 1.00 35.35 53 SER B C 1
ATOM 2399 O O . SER B 1 54 ? 10.039 -2.892 10.101 1.00 35.80 53 SER B O 1
ATOM 2402 N N . GLY B 1 55 ? 11.718 -3.345 11.466 1.00 35.92 54 GLY B N 1
ATOM 2403 C CA . GLY B 1 55 ? 12.415 -2.152 11.007 1.00 36.06 54 GLY B CA 1
ATOM 2404 C C . GLY B 1 55 ? 12.214 -1.015 11.988 1.00 36.04 54 GLY B C 1
ATOM 2405 O O . GLY B 1 55 ? 12.906 -0.013 11.920 1.00 36.32 54 GLY B O 1
ATOM 2406 N N . GLY B 1 56 ? 11.261 -1.163 12.904 1.00 35.98 55 GLY B N 1
ATOM 2407 C CA . GLY B 1 56 ? 11.050 -0.154 13.959 1.00 35.77 55 GLY B CA 1
ATOM 2408 C C . GLY B 1 56 ? 12.080 -0.232 15.084 1.00 35.35 55 GLY B C 1
ATOM 2409 O O . GLY B 1 56 ? 12.633 -1.297 15.382 1.00 35.50 55 GLY B O 1
ATOM 2410 N N . ILE B 1 57 ? 12.355 0.898 15.717 1.00 35.07 56 ILE B N 1
ATOM 2411 C CA . ILE B 1 57 ? 13.433 0.932 16.705 1.00 34.24 56 ILE B CA 1
ATOM 2412 C C . ILE B 1 57 ? 13.158 0.000 17.889 1.00 34.30 56 ILE B C 1
ATOM 2413 O O . ILE B 1 57 ? 14.087 -0.566 18.467 1.00 34.04 56 ILE B O 1
ATOM 2418 N N . ASP B 1 58 ? 11.891 -0.158 18.263 1.00 34.69 57 ASP B N 1
ATOM 2419 C CA . ASP B 1 58 ? 11.579 -0.966 19.439 1.00 34.87 57 ASP B CA 1
ATOM 2420 C C . ASP B 1 58 ? 11.949 -2.430 19.241 1.00 34.54 57 ASP B C 1
ATOM 2421 O O . ASP B 1 58 ? 12.582 -3.036 20.108 1.00 34.54 57 ASP B O 1
ATOM 2426 N N . SER B 1 59 ? 11.543 -3.013 18.115 1.00 34.22 58 SER B N 1
ATOM 2427 C CA . SER B 1 59 ? 11.893 -4.418 17.851 1.00 33.81 58 SER B CA 1
ATOM 2428 C C . SER B 1 59 ? 13.388 -4.596 17.487 1.00 33.91 58 SER B C 1
ATOM 2429 O O . SER B 1 59 ? 13.979 -5.645 17.755 1.00 33.99 58 SER B O 1
ATOM 2432 N N . SER B 1 60 ? 14.005 -3.581 16.894 1.00 33.72 59 SER B N 1
ATOM 2433 C CA . SER B 1 60 ? 15.461 -3.620 16.682 1.00 33.92 59 SER B CA 1
ATOM 2434 C C . SER B 1 60 ? 16.179 -3.744 18.008 1.00 33.81 59 SER B C 1
ATOM 2435 O O . SER B 1 60 ? 17.110 -4.535 18.176 1.00 33.31 59 SER B O 1
ATOM 2438 N N . THR B 1 61 ? 15.746 -2.924 18.952 1.00 34.05 60 THR B N 1
ATOM 2439 C CA . THR B 1 61 ? 16.383 -2.905 20.264 1.00 33.99 60 THR B CA 1
ATOM 2440 C C . THR B 1 61 ? 16.142 -4.187 21.030 1.00 33.57 60 THR B C 1
ATOM 2441 O O . THR B 1 61 ? 17.089 -4.810 21.494 1.00 33.45 60 THR B O 1
ATOM 2445 N N . ALA B 1 62 ? 14.876 -4.582 21.155 1.00 34.04 61 ALA B N 1
ATOM 2446 C CA . ALA B 1 62 ? 14.529 -5.807 21.882 1.00 33.86 61 ALA B CA 1
ATOM 2447 C C . ALA B 1 62 ? 15.275 -6.984 21.307 1.00 33.83 61 ALA B C 1
ATOM 2448 O O . ALA B 1 62 ? 15.769 -7.829 22.042 1.00 34.51 61 ALA B O 1
ATOM 2450 N N . GLY B 1 63 ? 15.368 -7.029 19.985 1.00 34.16 62 GLY B N 1
ATOM 2451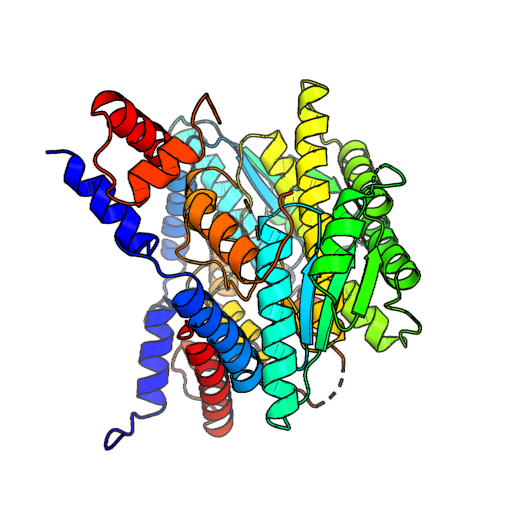 C CA . GLY B 1 63 ? 15.988 -8.169 19.292 1.00 34.77 62 GLY B CA 1
ATOM 2452 C C . GLY B 1 63 ? 17.491 -8.270 19.463 1.00 34.96 62 GLY B C 1
ATOM 2453 O O . GLY B 1 63 ? 18.041 -9.369 19.610 1.00 34.96 62 GLY B O 1
ATOM 2454 N N . ARG B 1 64 ? 18.163 -7.122 19.461 1.00 34.80 63 ARG B N 1
ATOM 2455 C CA . ARG B 1 64 ? 19.609 -7.108 19.660 1.00 34.93 63 ARG B CA 1
ATOM 2456 C C . ARG B 1 64 ? 19.948 -7.541 21.098 1.00 35.15 63 ARG B C 1
ATOM 2457 O O . ARG B 1 64 ? 20.892 -8.300 21.323 1.00 34.81 63 ARG B O 1
ATOM 2465 N N . LEU B 1 65 ? 19.176 -7.054 22.065 1.00 35.19 64 LEU B N 1
ATOM 2466 C CA . LEU B 1 65 ? 19.317 -7.528 23.447 1.00 35.64 64 LEU B CA 1
ATOM 2467 C C . LEU B 1 65 ? 19.169 -9.059 23.504 1.00 35.57 64 LEU B C 1
ATOM 2468 O O . LEU B 1 65 ? 19.943 -9.741 24.172 1.00 35.51 64 LEU B O 1
ATOM 2473 N N . ALA B 1 66 ? 18.173 -9.593 22.801 1.00 35.66 65 ALA B N 1
ATOM 2474 C CA . ALA B 1 66 ? 17.930 -11.047 22.811 1.00 35.66 65 ALA B CA 1
ATOM 2475 C C . ALA B 1 66 ? 19.045 -11.856 22.126 1.00 35.67 65 ALA B C 1
ATOM 2476 O O . ALA B 1 66 ? 19.415 -12.921 22.611 1.00 36.07 65 ALA B O 1
ATOM 2478 N N . GLN B 1 67 ? 19.562 -11.355 21.004 1.00 35.32 66 GLN B N 1
ATOM 2479 C CA . GLN B 1 67 ? 20.722 -11.958 20.376 1.00 35.41 66 GLN B CA 1
ATOM 2480 C C . GLN B 1 67 ? 21.904 -11.968 21.377 1.00 35.77 66 GLN B C 1
ATOM 2481 O O . GLN B 1 67 ? 22.552 -12.995 21.583 1.00 35.84 66 GLN B O 1
ATOM 2487 N N . LEU B 1 68 ? 22.166 -10.832 22.008 1.00 35.48 67 LEU B N 1
ATOM 2488 C CA . LEU B 1 68 ? 23.255 -10.757 22.982 1.00 35.86 67 LEU B CA 1
ATOM 2489 C C . LEU B 1 68 ? 23.037 -11.674 24.157 1.00 36.29 67 LEU B C 1
ATOM 2490 O O . LEU B 1 68 ? 23.993 -12.264 24.657 1.00 36.76 67 LEU B O 1
ATOM 2495 N N . ALA B 1 69 ? 21.781 -11.806 24.589 1.00 36.39 68 ALA B N 1
ATOM 2496 C CA . ALA B 1 69 ? 21.418 -12.770 25.629 1.00 37.11 68 ALA B CA 1
ATOM 2497 C C . ALA B 1 69 ? 21.737 -14.230 25.280 1.00 37.55 68 ALA B C 1
ATOM 2498 O O . ALA B 1 69 ? 22.284 -14.961 26.114 1.00 37.65 68 ALA B O 1
ATOM 2500 N N . VAL B 1 70 ? 21.390 -14.662 24.067 1.00 37.68 69 VAL B N 1
ATOM 2501 C CA . VAL B 1 70 ? 21.623 -16.066 23.689 1.00 38.64 69 VAL B CA 1
ATOM 2502 C C . VAL B 1 70 ? 23.126 -16.324 23.458 1.00 39.56 69 VAL B C 1
ATOM 2503 O O . VAL B 1 70 ? 23.615 -17.447 23.625 1.00 39.27 69 VAL B O 1
ATOM 2507 N N . GLU B 1 71 ? 23.847 -15.265 23.101 1.00 40.44 70 GLU B N 1
ATOM 2508 C CA . GLU B 1 71 ? 25.287 -15.353 22.936 1.00 42.00 70 GLU B CA 1
ATOM 2509 C C . GLU B 1 71 ? 25.948 -15.464 24.295 1.00 42.76 70 GLU B C 1
ATOM 2510 O O . GLU B 1 71 ? 26.931 -16.186 24.454 1.00 43.74 70 GLU B O 1
ATOM 2516 N N . ARG B 1 72 ? 25.419 -14.739 25.274 1.00 43.70 71 ARG B N 1
ATOM 2517 C CA . ARG B 1 72 ? 25.953 -14.821 26.640 1.00 44.38 71 ARG B CA 1
ATOM 2518 C C . ARG B 1 72 ? 25.684 -16.202 27.242 1.00 44.91 71 ARG B C 1
ATOM 2519 O O . ARG B 1 72 ? 26.475 -16.707 28.031 1.00 45.17 71 ARG B O 1
ATOM 2527 N N . LEU B 1 73 ? 24.572 -16.823 26.859 1.00 45.54 72 LEU B N 1
ATOM 2528 C CA . LEU B 1 73 ? 24.245 -18.151 27.369 1.00 45.75 72 LEU B CA 1
ATOM 2529 C C . LEU B 1 73 ? 25.169 -19.174 26.747 1.00 46.88 72 LEU B C 1
ATOM 2530 O O . LEU B 1 73 ? 25.686 -20.048 27.434 1.00 47.27 72 LEU B O 1
ATOM 2535 N N . ARG B 1 74 ? 25.372 -19.085 25.437 1.00 47.95 73 ARG B N 1
ATOM 2536 C CA . ARG B 1 74 ? 26.195 -20.076 24.763 1.00 48.58 73 ARG B CA 1
ATOM 2537 C C . ARG B 1 74 ? 27.619 -20.015 25.293 1.00 49.57 73 ARG B C 1
ATOM 2538 O O . ARG B 1 74 ? 28.345 -21.017 25.295 1.00 49.90 73 ARG B O 1
ATOM 2546 N N . ALA B 1 75 ? 28.028 -18.843 25.754 1.00 50.10 74 ALA B N 1
ATOM 2547 C CA . ALA B 1 75 ? 29.356 -18.724 26.314 1.00 50.61 74 ALA B CA 1
ATOM 2548 C C . ALA B 1 75 ? 29.340 -19.491 27.625 1.00 51.18 74 ALA B C 1
ATOM 2549 O O . ALA B 1 75 ? 30.367 -19.979 28.079 1.00 51.42 74 ALA B O 1
ATOM 2551 N N . SER B 1 76 ? 28.149 -19.606 28.209 1.00 52.07 75 SER B N 1
ATOM 2552 C CA . SER B 1 76 ? 27.945 -20.281 29.502 1.00 52.54 75 SER B CA 1
ATOM 2553 C C . SER B 1 76 ? 28.004 -21.798 29.362 1.00 52.63 75 SER B C 1
ATOM 2554 O O . SER B 1 76 ? 28.251 -22.500 30.334 1.00 52.93 75 SER B O 1
ATOM 2557 N N . GLY B 1 77 ? 27.766 -22.296 28.153 1.00 52.57 76 GLY B N 1
ATOM 2558 C CA . GLY B 1 77 ? 27.665 -23.728 27.930 1.00 52.33 76 GLY B CA 1
ATOM 2559 C C . GLY B 1 77 ? 26.205 -24.127 27.834 1.00 52.56 76 GLY B C 1
ATOM 2560 O O . GLY B 1 77 ? 25.878 -25.304 27.656 1.00 52.71 76 GLY B O 1
ATOM 2561 N N . TYR B 1 78 ? 25.321 -23.139 27.972 1.00 52.11 77 TYR B N 1
ATOM 2562 C CA . TYR B 1 78 ? 23.895 -23.375 27.846 1.00 51.75 77 TYR B CA 1
ATOM 2563 C C . TYR B 1 78 ? 23.477 -23.086 26.406 1.00 51.68 77 TYR B C 1
ATOM 2564 O O . TYR B 1 78 ? 23.751 -22.014 25.869 1.00 51.72 77 TYR B O 1
ATOM 2573 N N . ASP B 1 79 ? 22.826 -24.034 25.753 1.00 51.08 78 ASP B N 1
ATOM 2574 C CA . ASP B 1 79 ? 22.493 -23.792 24.355 1.00 50.60 78 ASP B CA 1
ATOM 2575 C C . ASP B 1 79 ? 21.158 -23.068 24.197 1.00 49.55 78 ASP B C 1
ATOM 2576 O O . ASP B 1 79 ? 20.164 -23.372 24.881 1.00 49.38 78 ASP B O 1
ATOM 2581 N N . ALA B 1 80 ? 21.161 -22.102 23.284 1.00 48.28 79 ALA B N 1
ATOM 2582 C CA . ALA B 1 80 ? 20.013 -21.232 23.019 1.00 46.37 79 ALA B CA 1
ATOM 2583 C C . ALA B 1 80 ? 20.257 -20.461 21.718 1.00 45.10 79 ALA B C 1
ATOM 2584 O O . ALA B 1 80 ? 21.400 -20.121 21.389 1.00 44.88 79 ALA B O 1
ATOM 2586 N N . ARG B 1 81 ? 19.177 -20.194 20.990 1.00 43.53 80 ARG B N 1
ATOM 2587 C CA . ARG B 1 81 ? 19.223 -19.484 19.714 1.00 41.73 80 ARG B CA 1
ATOM 2588 C C . ARG B 1 81 ? 18.187 -18.362 19.683 1.00 40.42 80 ARG B C 1
ATOM 2589 O O . ARG B 1 81 ? 17.162 -18.434 20.347 1.00 40.41 80 ARG B O 1
ATOM 2597 N N . PHE B 1 82 ? 18.454 -17.318 18.912 1.00 38.58 81 PHE B N 1
ATOM 2598 C CA . PHE B 1 82 ? 17.460 -16.287 18.720 1.00 37.14 81 PHE B CA 1
ATOM 2599 C C . PHE B 1 82 ? 16.996 -16.347 17.275 1.00 36.54 81 PHE B C 1
ATOM 2600 O O . PHE B 1 82 ? 17.825 -16.318 16.362 1.00 36.86 81 PHE B O 1
ATOM 2608 N N . VAL B 1 83 ? 15.680 -16.438 17.084 1.00 35.29 82 VAL B N 1
ATOM 2609 C CA . VAL B 1 83 ? 15.052 -16.494 15.772 1.00 34.06 82 VAL B CA 1
ATOM 2610 C C . VAL B 1 83 ? 14.323 -15.185 15.449 1.00 33.62 82 VAL B C 1
ATOM 2611 O O . VAL B 1 83 ? 13.279 -14.877 16.023 1.00 32.74 82 VAL B O 1
ATOM 2615 N N . ALA B 1 84 ? 14.903 -14.426 14.523 1.00 33.05 83 ALA B N 1
ATOM 2616 C CA . ALA B 1 84 ? 14.332 -13.191 14.030 1.00 32.80 83 ALA B CA 1
ATOM 2617 C C . ALA B 1 84 ? 13.354 -13.514 12.913 1.00 32.77 83 ALA B C 1
ATOM 2618 O O . ALA B 1 84 ? 13.607 -14.404 12.079 1.00 33.03 83 ALA B O 1
ATOM 2620 N N . MET B 1 85 ? 12.231 -12.804 12.891 1.00 32.51 84 MET B N 1
ATOM 2621 C CA . MET B 1 85 ? 11.211 -13.048 11.879 1.00 32.26 84 MET B CA 1
ATOM 2622 C C . MET B 1 85 ? 10.871 -11.768 11.096 1.00 32.43 84 MET B C 1
ATOM 2623 O O . MET B 1 85 ? 10.573 -10.718 11.677 1.00 32.25 84 MET B O 1
ATOM 2628 N N . ARG B 1 86 ? 10.961 -11.851 9.771 1.00 32.74 85 ARG B N 1
ATOM 2629 C CA . ARG B 1 86 ? 10.364 -10.840 8.906 1.00 33.38 85 ARG B CA 1
ATOM 2630 C C . ARG B 1 86 ? 8.948 -11.289 8.636 1.00 32.60 85 ARG B C 1
ATOM 2631 O O . ARG B 1 86 ? 8.723 -12.448 8.319 1.00 32.04 85 ARG B O 1
ATOM 2639 N N . LEU B 1 87 ? 8.003 -10.399 8.772 1.00 32.60 86 LEU B N 1
ATOM 2640 C CA . LEU B 1 87 ? 6.611 -10.739 8.719 1.00 32.99 86 LEU B CA 1
ATOM 2641 C C . LEU B 1 87 ? 5.832 -9.819 7.848 1.00 33.70 86 LEU B C 1
ATOM 2642 O O . LEU B 1 87 ? 4.946 -9.150 8.300 1.00 34.38 86 LEU B O 1
ATOM 2647 N N . PRO B 1 88 ? 6.169 -9.788 6.582 1.00 33.98 87 PRO B N 1
ATOM 2648 C CA . PRO B 1 88 ? 5.491 -8.889 5.686 1.00 34.18 87 PRO B CA 1
ATOM 2649 C C . PRO B 1 88 ? 4.015 -9.180 5.480 1.00 34.53 87 PRO B C 1
ATOM 2650 O O . PRO B 1 88 ? 3.572 -10.279 5.679 1.00 34.00 87 PRO B O 1
ATOM 2654 N N . TYR B 1 89 ? 3.281 -8.151 5.097 1.00 34.75 88 TYR B N 1
ATOM 2655 C CA . TYR B 1 89 ? 1.966 -8.261 4.515 1.00 35.73 88 TYR B CA 1
ATOM 2656 C C . TYR B 1 89 ? 2.147 -8.120 3.012 1.00 37.62 88 TYR B C 1
ATOM 2657 O O . TYR B 1 89 ? 2.099 -7.058 2.475 1.00 36.64 88 TYR B O 1
ATOM 2666 N N . GLY B 1 90 ? 2.387 -9.232 2.353 1.00 40.08 89 GLY B N 1
ATOM 2667 C CA . GLY B 1 90 ? 2.604 -9.264 0.924 1.00 44.13 89 GLY B CA 1
ATOM 2668 C C . GLY B 1 90 ? 3.916 -8.656 0.475 1.00 47.12 89 GLY B C 1
ATOM 2669 O O . GLY B 1 90 ? 4.817 -8.478 1.247 1.00 46.71 89 GLY B O 1
ATOM 2670 N N . ALA B 1 91 ? 3.999 -8.347 -0.807 1.00 50.54 90 ALA B N 1
ATOM 2671 C CA . ALA B 1 91 ? 5.156 -7.659 -1.359 1.00 53.78 90 ALA B CA 1
ATOM 2672 C C . ALA B 1 91 ? 4.783 -6.223 -1.279 1.00 55.81 90 ALA B C 1
ATOM 2673 O O . ALA B 1 91 ? 3.967 -5.733 -2.023 1.00 56.13 90 ALA B O 1
ATOM 2675 N N . GLN B 1 92 ? 5.391 -5.567 -0.318 1.00 58.39 91 GLN B N 1
ATOM 2676 C CA . GLN B 1 92 ? 4.983 -4.269 0.136 1.00 60.49 91 GLN B CA 1
ATOM 2677 C C . GLN B 1 92 ? 5.586 -3.157 -0.665 1.00 61.97 91 GLN B C 1
ATOM 2678 O O . GLN B 1 92 ? 5.013 -2.762 -1.656 1.00 62.27 91 GLN B O 1
ATOM 2684 N N . GLU B 1 95 ? 10.673 -2.278 2.228 1.00 65.30 94 GLU B N 1
ATOM 2685 C CA . GLU B 1 95 ? 11.265 -3.448 2.877 1.00 64.48 94 GLU B CA 1
ATOM 2686 C C . GLU B 1 95 ? 12.755 -3.344 3.240 1.00 63.26 94 GLU B C 1
ATOM 2687 O O . GLU B 1 95 ? 13.346 -4.261 3.761 1.00 63.14 94 GLU B O 1
ATOM 2693 N N . ALA B 1 96 ? 13.367 -2.219 2.967 1.00 61.69 95 ALA B N 1
ATOM 2694 C CA . ALA B 1 96 ? 14.773 -2.098 3.245 1.00 60.25 95 ALA B CA 1
ATOM 2695 C C . ALA B 1 96 ? 15.051 -1.686 4.676 1.00 59.14 95 ALA B C 1
ATOM 2696 O O . ALA B 1 96 ? 16.157 -1.736 5.124 1.00 58.77 95 ALA B O 1
ATOM 2698 N N . ASP B 1 97 ? 14.018 -1.277 5.378 1.00 57.80 96 ASP B N 1
ATOM 2699 C CA . ASP B 1 97 ? 14.140 -0.842 6.748 1.00 56.59 96 ASP B CA 1
ATOM 2700 C C . ASP B 1 97 ? 14.310 -2.031 7.651 1.00 55.36 96 ASP B C 1
ATOM 2701 O O . ASP B 1 97 ? 14.935 -1.965 8.664 1.00 54.84 96 ASP B O 1
ATOM 2706 N N . ALA B 1 98 ? 13.722 -3.132 7.270 1.00 54.10 97 ALA B N 1
ATOM 2707 C CA . ALA B 1 98 ? 13.793 -4.270 8.105 1.00 53.14 97 ALA B CA 1
ATOM 2708 C C . ALA B 1 98 ? 15.061 -4.947 7.805 1.00 52.53 97 ALA B C 1
ATOM 2709 O O . ALA B 1 98 ? 15.615 -5.600 8.630 1.00 52.32 97 ALA B O 1
ATOM 2711 N N . ARG B 1 99 ? 15.537 -4.793 6.598 1.00 51.88 98 ARG B N 1
ATOM 2712 C CA . ARG B 1 99 ? 16.769 -5.417 6.256 1.00 51.24 98 ARG B CA 1
ATOM 2713 C C . ARG B 1 99 ? 17.865 -4.699 6.946 1.00 50.14 98 ARG B C 1
ATOM 2714 O O . ARG B 1 99 ? 18.858 -5.256 7.288 1.00 49.78 98 ARG B O 1
ATOM 2722 N N . ARG B 1 100 ? 17.651 -3.428 7.161 1.00 49.23 99 ARG B N 1
ATOM 2723 C CA . ARG B 1 100 ? 18.617 -2.609 7.825 1.00 48.54 99 ARG B CA 1
ATOM 2724 C C . ARG B 1 100 ? 18.622 -2.958 9.290 1.00 47.38 99 ARG B C 1
ATOM 2725 O O . ARG B 1 100 ? 19.654 -3.016 9.918 1.00 47.62 99 ARG B O 1
ATOM 2733 N N . ALA B 1 101 ? 17.451 -3.234 9.820 1.00 45.53 100 ALA B N 1
ATOM 2734 C CA . ALA B 1 101 ? 17.333 -3.626 11.191 1.00 44.44 100 ALA B CA 1
ATOM 2735 C C . ALA B 1 101 ? 17.980 -4.977 11.401 1.00 43.68 100 ALA B C 1
ATOM 2736 O O . ALA B 1 101 ? 18.638 -5.193 12.363 1.00 43.18 100 ALA B O 1
ATOM 2738 N N . LEU B 1 102 ? 17.769 -5.875 10.462 1.00 43.10 101 LEU B N 1
ATOM 2739 C CA . LEU B 1 102 ? 18.353 -7.183 10.493 1.00 42.68 101 LEU B CA 1
ATOM 2740 C C . LEU B 1 102 ? 19.862 -7.139 10.528 1.00 42.41 101 LEU B C 1
ATOM 2741 O O . LEU B 1 102 ? 20.487 -7.845 11.281 1.00 42.25 101 LEU B O 1
ATOM 2746 N N . ALA B 1 103 ? 20.438 -6.294 9.704 1.00 41.51 102 ALA B N 1
ATOM 2747 C CA . ALA B 1 103 ? 21.885 -6.149 9.628 1.00 41.03 102 ALA B CA 1
ATOM 2748 C C . ALA B 1 103 ? 22.458 -5.635 10.951 1.00 40.13 102 ALA B C 1
ATOM 2749 O O . ALA B 1 103 ? 23.633 -5.826 11.240 1.00 40.10 102 ALA B O 1
ATOM 2751 N N . PHE B 1 104 ? 21.620 -4.979 11.748 1.00 39.18 103 PHE B N 1
ATOM 2752 C CA . PHE B 1 104 ? 22.015 -4.533 13.084 1.00 38.20 103 PHE B CA 1
ATOM 2753 C C . PHE B 1 104 ? 21.826 -5.608 14.148 1.00 38.19 103 PHE B C 1
ATOM 2754 O O . PHE B 1 104 ? 22.661 -5.769 15.038 1.00 38.53 103 PHE B O 1
ATOM 2762 N N . VAL B 1 105 ? 20.728 -6.343 14.062 1.00 38.19 104 VAL B N 1
ATOM 2763 C CA . VAL B 1 105 ? 20.412 -7.352 15.081 1.00 38.09 104 VAL B CA 1
ATOM 2764 C C . VAL B 1 105 ? 21.372 -8.525 15.017 1.00 38.47 104 VAL B C 1
ATOM 2765 O O . VAL B 1 105 ? 21.771 -9.060 16.055 1.00 38.56 104 VAL B O 1
ATOM 2769 N N . ARG B 1 106 ? 21.752 -8.907 13.795 1.00 38.83 105 ARG B N 1
ATOM 2770 C CA . ARG B 1 106 ? 22.655 -10.042 13.559 1.00 39.07 105 ARG B CA 1
ATOM 2771 C C . ARG B 1 106 ? 22.205 -11.336 14.245 1.00 38.83 105 ARG B C 1
ATOM 2772 O O . ARG B 1 106 ? 22.969 -11.973 14.968 1.00 39.41 105 ARG B O 1
ATOM 2780 N N . ALA B 1 107 ? 20.967 -11.726 13.981 1.00 38.51 106 ALA B N 1
ATOM 2781 C CA . ALA B 1 107 ? 20.332 -12.856 14.639 1.00 38.62 106 ALA B CA 1
ATOM 2782 C C . ALA B 1 107 ? 20.925 -14.180 14.199 1.00 39.03 106 ALA B C 1
ATOM 2783 O O . ALA B 1 107 ? 21.394 -14.322 13.051 1.00 39.17 106 ALA B O 1
ATOM 2785 N N . ASP B 1 108 ? 20.875 -15.154 15.107 1.00 39.02 107 ASP B N 1
ATOM 2786 C CA . ASP B 1 108 ? 21.254 -16.533 14.806 1.00 38.95 107 ASP B CA 1
ATOM 2787 C C . ASP B 1 108 ? 20.528 -17.000 13.561 1.00 39.03 107 ASP B C 1
ATOM 2788 O O . ASP B 1 108 ? 21.109 -17.653 12.699 1.00 39.11 107 ASP B O 1
ATOM 2793 N N . GLU B 1 109 ? 19.246 -16.663 13.487 1.00 38.72 108 GLU B N 1
ATOM 2794 C CA . GLU B 1 109 ? 18.383 -17.124 12.400 1.00 39.13 108 GLU B CA 1
ATOM 2795 C C . GLU B 1 109 ? 17.390 -16.056 12.016 1.00 38.38 108 GLU B C 1
ATOM 2796 O O . GLU B 1 109 ? 16.996 -15.248 12.848 1.00 37.87 108 GLU B O 1
ATOM 2802 N N . THR B 1 110 ? 16.989 -16.076 10.748 1.00 38.31 109 THR B N 1
ATOM 2803 C CA . THR B 1 110 ? 15.955 -15.191 10.232 1.00 38.07 109 THR B CA 1
ATOM 2804 C C . THR B 1 110 ? 15.000 -15.983 9.350 1.00 37.80 109 THR B C 1
ATOM 2805 O O . THR B 1 110 ? 15.413 -16.593 8.368 1.00 38.54 109 THR B O 1
ATOM 2809 N N . LEU B 1 111 ? 13.727 -15.978 9.708 1.00 37.06 110 LEU B N 1
ATOM 2810 C CA . LEU B 1 111 ? 12.691 -16.558 8.869 1.00 36.82 110 LEU B CA 1
ATOM 2811 C C . LEU B 1 111 ? 11.811 -15.431 8.362 1.00 36.13 110 LEU B C 1
ATOM 2812 O O . LEU B 1 111 ? 11.587 -14.430 9.051 1.00 36.13 110 LEU B O 1
ATOM 2817 N N . THR B 1 112 ? 11.308 -15.604 7.152 1.00 35.04 111 THR B N 1
ATOM 2818 C CA . THR B 1 112 ? 10.383 -14.649 6.581 1.00 33.89 111 THR B CA 1
ATOM 2819 C C . THR B 1 112 ? 9.054 -15.382 6.429 1.00 33.20 111 THR B C 1
ATOM 2820 O O . THR B 1 112 ? 9.016 -16.478 5.865 1.00 32.79 111 THR B O 1
ATOM 2824 N N . VAL B 1 113 ? 7.982 -14.786 6.956 1.00 31.45 112 VAL B N 1
ATOM 2825 C CA . VAL B 1 113 ? 6.656 -15.373 6.885 1.00 30.57 112 VAL B CA 1
ATOM 2826 C C . VAL B 1 113 ? 5.649 -14.301 6.441 1.00 30.44 112 VAL B C 1
ATOM 2827 O O . VAL B 1 113 ? 5.484 -13.265 7.093 1.00 29.58 112 VAL B O 1
ATOM 2831 N N . ASP B 1 114 ? 5.010 -14.563 5.305 1.00 30.03 113 ASP B N 1
ATOM 2832 C CA . ASP B 1 114 ? 4.023 -13.658 4.712 1.00 30.38 113 ASP B CA 1
ATOM 2833 C C . ASP B 1 114 ? 2.663 -13.888 5.380 1.00 29.84 113 ASP B C 1
ATOM 2834 O O . ASP B 1 114 ? 2.126 -15.011 5.344 1.00 30.22 113 ASP B O 1
ATOM 2839 N N . VAL B 1 115 ? 2.119 -12.836 5.994 1.00 28.83 114 VAL B N 1
ATOM 2840 C CA . VAL B 1 115 ? 0.894 -12.943 6.803 1.00 28.49 114 VAL B CA 1
ATOM 2841 C C . VAL B 1 115 ? -0.370 -12.523 6.060 1.00 28.36 114 VAL B C 1
ATOM 2842 O O . VAL B 1 115 ? -1.484 -12.595 6.599 1.00 29.09 114 VAL B O 1
ATOM 2846 N N . LYS B 1 116 ? -0.196 -12.065 4.826 1.00 27.78 115 LYS B N 1
ATOM 2847 C CA . LYS B 1 116 ? -1.304 -11.560 4.043 1.00 26.65 115 LYS B CA 1
ATOM 2848 C C . LYS B 1 116 ? -2.285 -12.691 3.731 1.00 26.34 115 LYS B C 1
ATOM 2849 O O . LYS B 1 116 ? -3.505 -12.519 3.834 1.00 26.43 115 LYS B O 1
ATOM 2855 N N . PRO B 1 117 ? -1.767 -13.861 3.325 1.00 26.36 116 PRO B N 1
ATOM 2856 C CA . PRO B 1 117 ? -2.764 -14.883 2.973 1.00 26.71 116 PRO B CA 1
ATOM 2857 C C . PRO B 1 117 ? -3.661 -15.256 4.152 1.00 26.67 116 PRO B C 1
ATOM 2858 O O . PRO B 1 117 ? -4.871 -15.366 3.991 1.00 26.94 116 PRO B O 1
ATOM 2862 N N . ALA B 1 118 ? -3.067 -15.462 5.325 1.00 26.92 117 ALA B N 1
ATOM 2863 C CA . ALA B 1 118 ? -3.856 -15.772 6.521 1.00 26.75 117 ALA B CA 1
ATOM 2864 C C . ALA B 1 118 ? -4.794 -14.623 6.885 1.00 26.36 117 ALA B C 1
ATOM 2865 O O . ALA B 1 118 ? -5.972 -14.843 7.167 1.00 26.30 117 ALA B O 1
ATOM 2867 N N . ALA B 1 119 ? -4.260 -13.402 6.863 1.00 26.78 118 ALA B N 1
ATOM 2868 C CA . ALA B 1 119 ? -5.045 -12.207 7.200 1.00 27.06 118 ALA B CA 1
ATOM 2869 C C . ALA B 1 119 ? -6.205 -11.991 6.235 1.00 27.68 118 ALA B C 1
ATOM 2870 O O . ALA B 1 119 ? -7.320 -11.669 6.660 1.00 27.77 118 ALA B O 1
ATOM 2872 N N . ASP B 1 120 ? -5.953 -12.165 4.929 1.00 28.45 119 ASP B N 1
ATOM 2873 C CA . ASP B 1 120 ? -7.018 -11.962 3.923 1.00 28.49 119 ASP B CA 1
ATOM 2874 C C . ASP B 1 120 ? -8.058 -13.071 4.009 1.00 27.99 119 ASP B C 1
ATOM 2875 O O . ASP B 1 120 ? -9.271 -12.828 3.807 1.00 28.62 119 ASP B O 1
ATOM 2880 N N . ALA B 1 121 ? -7.593 -14.290 4.287 1.00 27.15 120 ALA B N 1
ATOM 2881 C CA . ALA B 1 121 ? -8.506 -15.433 4.488 1.00 27.32 120 ALA B CA 1
ATOM 2882 C C . ALA B 1 121 ? -9.412 -15.277 5.722 1.00 27.06 120 ALA B C 1
ATOM 2883 O O . ALA B 1 121 ? -10.547 -15.733 5.741 1.00 27.44 120 ALA B O 1
ATOM 2885 N N . MET B 1 122 ? -8.893 -14.656 6.767 1.00 27.65 121 MET B N 1
ATOM 2886 C CA . MET B 1 122 ? -9.707 -14.345 7.950 1.00 27.71 121 MET B CA 1
ATOM 2887 C C . MET B 1 122 ? -10.739 -13.256 7.632 1.00 28.10 121 MET B C 1
ATOM 2888 O O . MET B 1 122 ? -11.915 -13.385 7.948 1.00 28.26 121 MET B O 1
ATOM 2893 N N . LEU B 1 123 ? -10.287 -12.163 7.026 1.00 29.52 122 LEU B N 1
ATOM 2894 C CA . LEU B 1 123 ? -11.198 -11.087 6.630 1.00 30.17 122 LEU B CA 1
ATOM 2895 C C . LEU B 1 123 ? -12.295 -11.637 5.749 1.00 30.42 122 LEU B C 1
ATOM 2896 O O . LEU B 1 123 ? -13.473 -11.315 5.932 1.00 31.36 122 LEU B O 1
ATOM 2901 N N . ALA B 1 124 ? -11.921 -12.499 4.806 1.00 30.71 123 ALA B N 1
ATOM 2902 C CA . ALA B 1 124 ? -12.888 -13.031 3.846 1.00 30.35 123 ALA B CA 1
ATOM 2903 C C . ALA B 1 124 ? -13.919 -13.912 4.527 1.00 30.40 123 ALA B C 1
ATOM 2904 O O . ALA B 1 124 ? -15.080 -13.952 4.144 1.00 29.70 123 ALA B O 1
ATOM 2906 N N . ALA B 1 125 ? -13.489 -14.635 5.549 1.00 30.65 124 ALA B N 1
ATOM 2907 C CA . ALA B 1 125 ? -14.375 -15.606 6.181 1.00 30.43 124 ALA B CA 1
ATOM 2908 C C . ALA B 1 125 ? -15.346 -14.862 7.069 1.00 30.91 124 ALA B C 1
ATOM 2909 O O . ALA B 1 125 ? -16.479 -15.305 7.280 1.00 31.12 124 ALA B O 1
ATOM 2911 N N . LEU B 1 126 ? -14.876 -13.741 7.604 1.00 31.26 125 LEU B N 1
ATOM 2912 C CA . LEU B 1 126 ? -15.695 -12.891 8.463 1.00 31.53 125 LEU B CA 1
ATOM 2913 C C . LEU B 1 126 ? -16.855 -12.340 7.651 1.00 31.85 125 LEU B C 1
ATOM 2914 O O . LEU B 1 126 ? -18.020 -12.441 8.058 1.00 31.17 125 LEU B O 1
ATOM 2919 N N . ALA B 1 127 ? -16.514 -11.779 6.487 1.00 32.60 126 ALA B N 1
ATOM 2920 C CA . ALA B 1 127 ? -17.491 -11.248 5.540 1.00 33.66 126 ALA B CA 1
ATOM 2921 C C . ALA B 1 127 ? -18.494 -12.329 5.183 1.00 34.42 126 ALA B C 1
ATOM 2922 O O . ALA B 1 127 ? -19.696 -12.147 5.385 1.00 35.20 126 ALA B O 1
ATOM 2924 N N . ALA B 1 128 ? -17.999 -13.473 4.706 1.00 35.38 127 ALA B N 1
ATOM 2925 C CA . ALA B 1 128 ? -18.879 -14.573 4.267 1.00 36.04 127 ALA B CA 1
ATOM 2926 C C . ALA B 1 128 ? -19.762 -14.995 5.406 1.00 36.67 127 ALA B C 1
ATOM 2927 O O . ALA B 1 128 ? -20.854 -15.535 5.195 1.00 37.40 127 ALA B O 1
ATOM 2929 N N . GLY B 1 129 ? -19.293 -14.733 6.618 1.00 36.90 128 GLY B N 1
ATOM 2930 C CA . GLY B 1 129 ? -20.050 -15.064 7.823 1.00 37.71 128 GLY B CA 1
ATOM 2931 C C . GLY B 1 129 ? -21.073 -14.009 8.222 1.00 38.16 128 GLY B C 1
ATOM 2932 O O . GLY B 1 129 ? -21.844 -14.212 9.160 1.00 39.03 128 GLY B O 1
ATOM 2933 N N . GLY B 1 130 ? -21.075 -12.875 7.530 1.00 38.22 129 GLY B N 1
ATOM 2934 C CA . GLY B 1 130 ? -22.080 -11.845 7.770 1.00 38.09 129 GLY B CA 1
ATOM 2935 C C . GLY B 1 130 ? -21.625 -10.753 8.713 1.00 37.71 129 GLY B C 1
ATOM 2936 O O . GLY B 1 130 ? -22.443 -10.014 9.248 1.00 38.55 129 GLY B O 1
ATOM 2937 N N . LEU B 1 131 ? -20.323 -10.645 8.943 1.00 37.64 130 LEU B N 1
ATOM 2938 C CA . LEU B 1 131 ? -19.812 -9.480 9.666 1.00 37.54 130 LEU B CA 1
ATOM 2939 C C . LEU B 1 131 ? -19.782 -8.295 8.705 1.00 37.54 130 LEU B C 1
ATOM 2940 O O . LEU B 1 131 ? -19.119 -8.355 7.677 1.00 37.75 130 LEU B O 1
ATOM 2945 N N . ALA B 1 132 ? -20.509 -7.238 9.044 1.00 37.72 131 ALA B N 1
ATOM 2946 C CA . ALA B 1 132 ? -20.664 -6.076 8.175 1.00 38.33 131 ALA B CA 1
ATOM 2947 C C . ALA B 1 132 ? -20.198 -4.787 8.837 1.00 38.07 131 ALA B C 1
ATOM 2948 O O . ALA B 1 132 ? -20.369 -4.603 10.033 1.00 38.00 131 ALA B O 1
ATOM 2950 N N . TYR B 1 133 ? -19.624 -3.891 8.038 1.00 37.90 132 TYR B N 1
ATOM 2951 C CA . TYR B 1 133 ? -19.093 -2.635 8.531 1.00 37.69 132 TYR B CA 1
ATOM 2952 C C . TYR B 1 133 ? -19.943 -1.480 7.991 1.00 37.69 132 TYR B C 1
ATOM 2953 O O . TYR B 1 133 ? -20.320 -1.504 6.829 1.00 37.92 132 TYR B O 1
ATOM 2962 N N . LEU B 1 134 ? -20.255 -0.480 8.821 1.00 37.54 133 LEU B N 1
ATOM 2963 C CA . LEU B 1 134 ? -20.916 0.718 8.312 1.00 37.52 133 LEU B CA 1
ATOM 2964 C C . LEU B 1 134 ? -20.100 1.449 7.273 1.00 36.83 133 LEU B C 1
ATOM 2965 O O . LEU B 1 134 ? -20.648 1.926 6.275 1.00 36.03 133 LEU B O 1
ATOM 2970 N N . ASP B 1 135 ? -18.794 1.503 7.476 1.00 35.87 134 ASP B N 1
ATOM 2971 C CA . ASP B 1 135 ? -17.894 2.166 6.558 1.00 35.18 134 ASP B CA 1
ATOM 2972 C C . ASP B 1 135 ? -16.731 1.271 6.150 1.00 33.79 134 ASP B C 1
ATOM 2973 O O . ASP B 1 135 ? -16.341 0.380 6.865 1.00 32.05 134 ASP B O 1
ATOM 2978 N N . HIS B 1 136 ? -16.160 1.547 4.995 1.00 32.44 135 HIS B N 1
ATOM 2979 C CA . HIS B 1 136 ? -14.991 0.834 4.533 1.00 31.09 135 HIS B CA 1
ATOM 2980 C C . HIS B 1 136 ? -13.771 1.085 5.395 1.00 30.36 135 HIS B C 1
ATOM 2981 O O . HIS B 1 136 ? -13.008 0.224 5.613 1.00 28.92 135 HIS B O 1
ATOM 2988 N N . ALA B 1 137 ? -13.640 2.292 5.898 1.00 30.11 136 ALA B N 1
ATOM 2989 C CA . ALA B 1 137 ? -12.574 2.660 6.805 1.00 31.07 136 ALA B CA 1
ATOM 2990 C C . ALA B 1 137 ? -12.530 1.763 8.021 1.00 31.76 136 ALA B C 1
ATOM 2991 O O . ALA B 1 137 ? -11.519 1.431 8.546 1.00 31.74 136 ALA B O 1
ATOM 2993 N N . GLN B 1 138 ? -13.691 1.381 8.449 1.00 20.00 137 GLN B N 1
ATOM 2994 C CA . GLN B 1 138 ? -13.852 0.478 9.521 1.00 20.00 137 GLN B CA 1
ATOM 2995 C C . GLN B 1 138 ? -13.343 -0.929 9.204 1.00 20.00 137 GLN B C 1
ATOM 2996 O O . GLN B 1 138 ? -12.761 -1.574 10.039 1.00 32.87 137 GLN B O 1
ATOM 3002 N N . GLN B 1 139 ? -13.540 -1.375 7.982 1.00 32.45 138 GLN B N 1
ATOM 3003 C CA . GLN B 1 139 ? -12.966 -2.621 7.539 1.00 32.28 138 GLN B CA 1
ATOM 3004 C C . GLN B 1 139 ? -11.449 -2.582 7.534 1.00 31.31 138 GLN B C 1
ATOM 3005 O O . GLN B 1 139 ? -10.839 -3.530 7.881 1.00 31.27 138 GLN B O 1
ATOM 3011 N N . ASP B 1 140 ? -10.867 -1.462 7.162 1.00 30.27 139 ASP B N 1
ATOM 3012 C CA . ASP B 1 140 ? -9.434 -1.299 7.182 1.00 30.78 139 ASP B CA 1
ATOM 3013 C C . ASP B 1 140 ? -8.880 -1.373 8.580 1.00 30.27 139 ASP B C 1
ATOM 3014 O O . ASP B 1 140 ? -7.819 -1.878 8.780 1.00 30.23 139 ASP B O 1
ATOM 3019 N N . PHE B 1 141 ? -9.607 -0.805 9.529 1.00 29.80 140 PHE B N 1
ATOM 3020 C CA . PHE B 1 141 ? -9.192 -0.837 10.924 1.00 29.31 140 PHE B CA 1
ATOM 3021 C C . PHE B 1 141 ? -9.208 -2.297 11.416 1.00 28.05 140 PHE B C 1
ATOM 3022 O O . PHE B 1 141 ? -8.260 -2.777 12.033 1.00 27.57 140 PHE B O 1
ATOM 3030 N N . VAL B 1 142 ? -10.293 -2.991 11.123 1.00 28.25 141 VAL B N 1
ATOM 3031 C CA . VAL B 1 142 ? -10.438 -4.417 11.475 1.00 28.67 141 VAL B CA 1
ATOM 3032 C C . VAL B 1 142 ? -9.306 -5.235 10.844 1.00 28.54 141 VAL B C 1
ATOM 3033 O O . VAL B 1 142 ? -8.666 -6.043 11.500 1.00 28.58 141 VAL B O 1
ATOM 3037 N N . LEU B 1 143 ? -9.014 -4.984 9.577 1.00 28.55 142 LEU B N 1
ATOM 3038 C CA . LEU B 1 143 ? -7.905 -5.686 8.943 1.00 28.62 142 LEU B CA 1
ATOM 3039 C C . LEU B 1 143 ? -6.543 -5.352 9.577 1.00 28.56 142 LEU B C 1
ATOM 3040 O O . LEU B 1 143 ? -5.702 -6.238 9.764 1.00 28.70 142 LEU B O 1
ATOM 3045 N N . GLY B 1 144 ? -6.309 -4.085 9.919 1.00 28.80 143 GLY B N 1
ATOM 3046 C CA . GLY B 1 144 ? -5.050 -3.723 10.601 1.00 28.08 143 GLY B CA 1
ATOM 3047 C C . GLY B 1 144 ? -4.774 -4.537 11.856 1.00 28.29 143 GLY B C 1
ATOM 3048 O O . GLY B 1 144 ? -3.633 -4.879 12.175 1.00 28.02 143 GLY B O 1
ATOM 3049 N N . ASN B 1 145 ? -5.836 -4.848 12.581 1.00 28.64 144 ASN B N 1
ATOM 3050 C CA . ASN B 1 145 ? -5.715 -5.583 13.822 1.00 29.16 144 ASN B CA 1
ATOM 3051 C C . ASN B 1 145 ? -5.555 -7.062 13.544 1.00 28.59 144 ASN B C 1
ATOM 3052 O O . ASN B 1 145 ? -4.806 -7.760 14.242 1.00 28.08 144 ASN B O 1
ATOM 3057 N N . ILE B 1 146 ? -6.238 -7.537 12.505 1.00 27.93 145 ILE B N 1
ATOM 3058 C CA . ILE B 1 146 ? -6.039 -8.931 12.080 1.00 27.18 145 ILE B CA 1
ATOM 3059 C C . ILE B 1 146 ? -4.579 -9.139 11.731 1.00 27.50 145 ILE B C 1
ATOM 3060 O O . ILE B 1 146 ? -3.958 -10.107 12.187 1.00 27.47 145 ILE B O 1
ATOM 3065 N N . LYS B 1 147 ? -4.015 -8.204 10.956 1.00 27.45 146 LYS B N 1
ATOM 3066 C CA . LYS B 1 147 ? -2.608 -8.280 10.541 1.00 27.69 146 LYS B CA 1
ATOM 3067 C C . LYS B 1 147 ? -1.672 -8.361 11.735 1.00 27.75 146 LYS B C 1
ATOM 3068 O O . LYS B 1 147 ? -0.725 -9.165 11.753 1.00 28.67 146 LYS B O 1
ATOM 3074 N N . ALA B 1 148 ? -1.919 -7.519 12.733 1.00 27.07 147 ALA B N 1
ATOM 3075 C CA . ALA B 1 148 ? -1.048 -7.479 13.900 1.00 27.32 147 ALA B CA 1
ATOM 3076 C C . ALA B 1 148 ? -1.122 -8.806 14.658 1.00 27.29 147 ALA B C 1
ATOM 3077 O O . ALA B 1 148 ? -0.126 -9.307 15.139 1.00 28.18 147 ALA B O 1
ATOM 3079 N N . ARG B 1 149 ? -2.302 -9.365 14.768 1.00 27.18 148 ARG B N 1
ATOM 3080 C CA . ARG B 1 149 ? -2.509 -10.636 15.424 1.00 27.39 148 ARG B CA 1
ATOM 3081 C C . ARG B 1 149 ? -1.971 -11.873 14.697 1.00 26.06 148 ARG B C 1
ATOM 3082 O O . ARG B 1 149 ? -1.477 -12.769 15.299 1.00 25.91 148 ARG B O 1
ATOM 3090 N N . GLU B 1 150 ? -2.038 -11.853 13.383 1.00 26.52 149 GLU B N 1
ATOM 3091 C CA . GLU B 1 150 ? -1.499 -12.910 12.541 1.00 26.08 149 GLU B CA 1
ATOM 3092 C C . GLU B 1 150 ? -0.016 -12.923 12.749 1.00 26.63 149 GLU B C 1
ATOM 3093 O O . GLU B 1 150 ? 0.594 -13.986 12.809 1.00 26.13 149 GLU B O 1
ATOM 3099 N N . ARG B 1 151 ? 0.563 -11.728 12.895 1.00 27.08 150 ARG B N 1
ATOM 3100 C CA . ARG B 1 151 ? 1.992 -11.613 13.120 1.00 27.46 150 ARG B CA 1
ATOM 3101 C C . ARG B 1 151 ? 2.369 -12.252 14.452 1.00 28.37 150 ARG B C 1
ATOM 3102 O O . ARG B 1 151 ? 3.455 -12.801 14.583 1.00 28.63 150 ARG B O 1
ATOM 3110 N N . MET B 1 152 ? 1.473 -12.186 15.439 1.00 28.89 151 MET B N 1
ATOM 3111 C CA . MET B 1 152 ? 1.751 -12.782 16.752 1.00 28.96 151 MET B CA 1
ATOM 3112 C C . MET B 1 152 ? 1.646 -14.303 16.663 1.00 28.72 151 MET B C 1
ATOM 3113 O O . MET B 1 152 ? 2.416 -15.020 17.275 1.00 28.59 151 MET B O 1
ATOM 3118 N N . ILE B 1 153 ? 0.668 -14.787 15.910 1.00 28.75 152 ILE B N 1
ATOM 3119 C CA . ILE B 1 153 ? 0.508 -16.229 15.707 1.00 28.82 152 ILE B CA 1
ATOM 3120 C C . ILE B 1 153 ? 1.762 -16.870 15.094 1.00 28.21 152 ILE B C 1
ATOM 3121 O O . ILE B 1 153 ? 2.203 -17.922 15.516 1.00 27.83 152 ILE B O 1
ATOM 3126 N N . ALA B 1 154 ? 2.326 -16.225 14.085 1.00 28.42 153 ALA B N 1
ATOM 3127 C CA . ALA B 1 154 ? 3.521 -16.758 13.408 1.00 28.50 153 ALA B CA 1
ATOM 3128 C C . ALA B 1 154 ? 4.663 -16.950 14.410 1.00 28.57 153 ALA B C 1
ATOM 3129 O O . ALA B 1 154 ? 5.394 -17.962 14.381 1.00 28.06 153 ALA B O 1
ATOM 3131 N N . GLN B 1 155 ? 4.813 -15.956 15.286 1.00 28.37 154 GLN B N 1
ATOM 3132 C CA . GLN B 1 155 ? 5.831 -15.966 16.339 1.00 28.66 154 GLN B CA 1
ATOM 3133 C C . GLN B 1 155 ? 5.593 -17.068 17.376 1.00 28.86 154 GLN B C 1
ATOM 3134 O O . GLN B 1 155 ? 6.526 -17.811 17.729 1.00 28.65 154 GLN B O 1
ATOM 3140 N N . TYR B 1 156 ? 4.353 -17.192 17.853 1.00 28.66 155 TYR B N 1
ATOM 3141 C CA . TYR B 1 156 ? 4.032 -18.296 18.764 1.00 29.44 155 TYR B CA 1
ATOM 3142 C C . TYR B 1 156 ? 4.222 -19.663 18.110 1.00 29.65 155 TYR B C 1
ATOM 3143 O O . TYR B 1 156 ? 4.691 -20.607 18.741 1.00 29.28 155 TYR B O 1
ATOM 3152 N N . ALA B 1 157 ? 3.851 -19.766 16.838 1.00 30.02 156 ALA B N 1
ATOM 3153 C CA . ALA B 1 157 ? 3.983 -21.033 16.124 1.00 30.31 156 ALA B CA 1
ATOM 3154 C C . ALA B 1 157 ? 5.422 -21.507 16.158 1.00 30.47 156 ALA B C 1
ATOM 3155 O O . ALA B 1 157 ? 5.693 -22.657 16.499 1.00 31.26 156 ALA B O 1
ATOM 3157 N N . VAL B 1 158 ? 6.347 -20.628 15.791 1.00 30.55 157 VAL B N 1
ATOM 3158 C CA . VAL B 1 158 ? 7.774 -20.929 15.888 1.00 31.02 157 VAL B CA 1
ATOM 3159 C C . VAL B 1 158 ? 8.284 -21.125 17.324 1.00 32.19 157 VAL B C 1
ATOM 3160 O O . VAL B 1 158 ? 9.114 -21.986 17.571 1.00 32.71 157 VAL B O 1
ATOM 3164 N N . ALA B 1 159 ? 7.864 -20.286 18.265 1.00 32.68 158 ALA B N 1
ATOM 3165 C CA . ALA B 1 159 ? 8.323 -20.469 19.649 1.00 33.75 158 ALA B CA 1
ATOM 3166 C C . ALA B 1 159 ? 7.900 -21.858 20.168 1.00 34.35 158 ALA B C 1
ATOM 3167 O O . ALA B 1 159 ? 8.678 -22.562 20.806 1.00 34.57 158 ALA B O 1
ATOM 3169 N N . GLY B 1 160 ? 6.670 -22.253 19.878 1.00 35.00 159 GLY B N 1
ATOM 3170 C CA . GLY B 1 160 ? 6.178 -23.531 20.360 1.00 36.38 159 GLY B CA 1
ATOM 3171 C C . GLY B 1 160 ? 6.840 -24.719 19.689 1.00 37.31 159 GLY B C 1
ATOM 3172 O O . GLY B 1 160 ? 7.157 -25.708 20.337 1.00 37.85 159 GLY B O 1
ATOM 3173 N N . ALA B 1 161 ? 7.039 -24.652 18.380 1.00 38.08 160 ALA B N 1
ATOM 3174 C CA . ALA B 1 161 ? 7.657 -25.766 17.700 1.00 38.60 160 ALA B CA 1
ATOM 3175 C C . ALA B 1 161 ? 9.081 -25.913 18.174 1.00 39.83 160 ALA B C 1
ATOM 3176 O O . ALA B 1 161 ? 9.650 -26.985 18.083 1.00 40.44 160 ALA B O 1
ATOM 3178 N N . ARG B 1 162 ? 9.671 -24.837 18.680 1.00 40.62 161 ARG B N 1
ATOM 3179 C CA . ARG B 1 162 ? 11.102 -24.853 19.011 1.00 41.62 161 ARG B CA 1
ATOM 3180 C C . ARG B 1 162 ? 11.431 -24.876 20.499 1.00 41.75 161 ARG B C 1
ATOM 3181 O O . ARG B 1 162 ? 12.588 -24.717 20.871 1.00 41.88 161 ARG B O 1
ATOM 3189 N N . ASN B 1 163 ? 10.425 -25.064 21.344 1.00 42.30 162 ASN B N 1
ATOM 3190 C CA . ASN B 1 163 ? 10.599 -24.933 22.793 1.00 42.64 162 ASN B CA 1
ATOM 3191 C C . ASN B 1 163 ? 11.214 -23.588 23.172 1.00 42.20 162 ASN B C 1
ATOM 3192 O O . ASN B 1 163 ? 12.213 -23.503 23.899 1.00 41.56 162 ASN B O 1
ATOM 3197 N N . GLY B 1 164 ? 10.590 -22.526 22.683 1.00 41.70 163 GLY B N 1
ATOM 3198 C CA . GLY B 1 164 ? 11.126 -21.217 22.902 1.00 40.97 163 GLY B CA 1
ATOM 3199 C C . GLY B 1 164 ? 10.008 -20.346 23.365 1.00 40.35 163 GLY B C 1
ATOM 3200 O O . GLY B 1 164 ? 8.930 -20.833 23.673 1.00 40.49 163 GLY B O 1
ATOM 3201 N N . VAL B 1 165 ? 10.267 -19.049 23.381 1.00 39.72 164 VAL B N 1
ATOM 3202 C CA . VAL B 1 165 ? 9.297 -18.082 23.851 1.00 39.09 164 VAL B CA 1
ATOM 3203 C C . VAL B 1 165 ? 9.313 -16.848 22.964 1.00 37.58 164 VAL B C 1
ATOM 3204 O O . VAL B 1 165 ? 10.275 -16.601 22.247 1.00 37.65 164 VAL B O 1
ATOM 3208 N N . VAL B 1 166 ? 8.250 -16.067 23.039 1.00 36.50 165 VAL B N 1
ATOM 3209 C CA . VAL B 1 166 ? 8.146 -14.861 22.244 1.00 35.94 165 VAL B CA 1
ATOM 3210 C C . VAL B 1 166 ? 8.570 -13.617 23.043 1.00 35.67 165 VAL B C 1
ATOM 3211 O O . VAL B 1 166 ? 8.123 -13.405 24.168 1.00 35.30 165 VAL B O 1
ATOM 3215 N N . ILE B 1 167 ? 9.443 -12.812 22.465 1.00 35.10 166 ILE B N 1
ATOM 3216 C CA . ILE B 1 167 ? 9.893 -11.559 23.022 1.00 34.40 166 ILE B CA 1
ATOM 3217 C C . ILE B 1 167 ? 8.888 -10.531 22.666 1.00 33.89 166 ILE B C 1
ATOM 3218 O O . ILE B 1 167 ? 8.459 -10.484 21.569 1.00 33.34 166 ILE B O 1
ATOM 3223 N N . GLY B 1 168 ? 8.551 -9.686 23.611 1.00 33.87 167 GLY B N 1
ATOM 3224 C CA . GLY B 1 168 ? 7.685 -8.557 23.393 1.00 34.97 167 GLY B CA 1
ATOM 3225 C C . GLY B 1 168 ? 8.414 -7.242 23.412 1.00 36.06 167 GLY B C 1
ATOM 3226 O O . GLY B 1 168 ? 9.490 -7.159 23.875 1.00 36.11 167 GLY B O 1
ATOM 3227 N N . THR B 1 169 ? 7.818 -6.206 22.887 1.00 37.28 168 THR B N 1
ATOM 3228 C CA . THR B 1 169 ? 8.509 -4.947 22.797 1.00 38.92 168 THR B CA 1
ATOM 3229 C C . THR B 1 169 ? 7.949 -3.890 23.720 1.00 39.53 168 THR B C 1
ATOM 3230 O O . THR B 1 169 ? 8.349 -2.769 23.689 1.00 39.06 168 THR B O 1
ATOM 3234 N N . ASP B 1 170 ? 7.040 -4.312 24.572 1.00 41.02 169 ASP B N 1
ATOM 3235 C CA . ASP B 1 170 ? 6.399 -3.465 25.553 1.00 42.48 169 ASP B CA 1
ATOM 3236 C C . ASP B 1 170 ? 7.336 -2.601 26.322 1.00 42.36 169 ASP B C 1
ATOM 3237 O O . ASP B 1 170 ? 8.355 -3.036 26.744 1.00 42.26 169 ASP B O 1
ATOM 3242 N N . HIS B 1 171 ? 6.969 -1.355 26.482 1.00 42.81 170 HIS B N 1
ATOM 3243 C CA . HIS B 1 171 ? 7.628 -0.505 27.426 1.00 43.20 170 HIS B CA 1
ATOM 3244 C C . HIS B 1 171 ? 6.648 0.499 27.932 1.00 44.16 170 HIS B C 1
ATOM 3245 O O . HIS B 1 171 ? 5.530 0.513 27.502 1.00 43.49 170 HIS B O 1
ATOM 3252 N N . ALA B 1 172 ? 7.097 1.344 28.843 1.00 44.82 171 ALA B N 1
ATOM 3253 C CA . ALA B 1 172 ? 6.236 2.269 29.524 1.00 45.74 171 ALA B CA 1
ATOM 3254 C C . ALA B 1 172 ? 5.708 3.365 28.653 1.00 46.59 171 ALA B C 1
ATOM 3255 O O . ALA B 1 172 ? 4.551 3.646 28.667 1.00 46.92 171 ALA B O 1
ATOM 3257 N N . ALA B 1 173 ? 6.543 3.969 27.852 1.00 47.52 172 ALA B N 1
ATOM 3258 C CA . ALA B 1 173 ? 6.019 4.913 26.914 1.00 49.15 172 ALA B CA 1
ATOM 3259 C C . ALA B 1 173 ? 4.956 4.260 26.035 1.00 50.29 172 ALA B C 1
ATOM 3260 O O . ALA B 1 173 ? 3.898 4.797 25.858 1.00 50.09 172 ALA B O 1
ATOM 3262 N N . GLU B 1 174 ? 5.244 3.083 25.517 1.00 51.42 173 GLU B N 1
ATOM 3263 C CA . GLU B 1 174 ? 4.272 2.316 24.774 1.00 53.04 173 GLU B CA 1
ATOM 3264 C C . GLU B 1 174 ? 2.968 1.998 25.486 1.00 53.53 173 GLU B C 1
ATOM 3265 O O . GLU B 1 174 ? 1.935 2.239 24.957 1.00 53.58 173 GLU B O 1
ATOM 3271 N N . SER B 1 175 ? 3.008 1.445 26.675 1.00 54.42 174 SER B N 1
ATOM 3272 C CA . SER B 1 175 ? 1.791 1.225 27.420 1.00 55.27 174 SER B CA 1
ATOM 3273 C C . SER B 1 175 ? 0.927 2.461 27.447 1.00 56.22 174 SER B C 1
ATOM 3274 O O . SER B 1 175 ? -0.252 2.435 27.173 1.00 56.47 174 SER B O 1
ATOM 3277 N N . VAL B 1 176 ? 1.527 3.567 27.806 1.00 57.20 175 VAL B N 1
ATOM 3278 C CA . VAL B 1 176 ? 0.787 4.788 27.897 1.00 57.90 175 VAL B CA 1
ATOM 3279 C C . VAL B 1 176 ? 0.190 5.173 26.577 1.00 58.50 175 VAL B C 1
ATOM 3280 O O . VAL B 1 176 ? -0.945 5.557 26.509 1.00 58.63 175 VAL B O 1
ATOM 3284 N N . MET B 1 177 ? 0.960 5.086 25.514 1.00 59.30 176 MET B N 1
ATOM 3285 C CA . MET B 1 177 ? 0.525 5.682 24.268 1.00 60.21 176 MET B CA 1
ATOM 3286 C C . MET B 1 177 ? -0.235 4.772 23.358 1.00 61.17 176 MET B C 1
ATOM 3287 O O . MET B 1 177 ? -1.292 5.106 22.906 1.00 61.13 176 MET B O 1
ATOM 3292 N N . GLY B 1 178 ? 0.343 3.631 23.045 1.00 62.24 177 GLY B N 1
ATOM 3293 C CA . GLY B 1 178 ? -0.355 2.633 22.228 1.00 63.68 177 GLY B CA 1
ATOM 3294 C C . GLY B 1 178 ? -1.825 2.492 22.588 1.00 64.63 177 GLY B C 1
ATOM 3295 O O . GLY B 1 178 ? -2.691 2.441 21.703 1.00 64.99 177 GLY B O 1
ATOM 3296 N N . ALA B 1 188 ? 3.283 -10.587 24.546 1.00 48.97 187 ALA B N 1
ATOM 3297 C CA . ALA B 1 188 ? 4.300 -11.602 24.540 1.00 49.34 187 ALA B CA 1
ATOM 3298 C C . ALA B 1 188 ? 4.661 -12.160 25.900 1.00 49.50 187 ALA B C 1
ATOM 3299 O O . ALA B 1 188 ? 4.053 -11.861 26.883 1.00 50.44 187 ALA B O 1
ATOM 3301 N N . ASP B 1 189 ? 5.658 -13.007 25.944 1.00 20.00 188 ASP B N 1
ATOM 3302 C CA . ASP B 1 189 ? 5.998 -13.684 27.160 1.00 20.00 188 ASP B CA 1
ATOM 3303 C C . ASP B 1 189 ? 7.112 -12.903 27.901 1.00 20.00 188 ASP B C 1
ATOM 3304 O O . ASP B 1 189 ? 6.981 -12.599 29.058 1.00 47.70 188 ASP B O 1
ATOM 3309 N N . VAL B 1 190 ? 8.197 -12.580 27.205 1.00 46.10 189 VAL B N 1
ATOM 3310 C CA . VAL B 1 190 ? 9.389 -11.960 27.776 1.00 44.46 189 VAL B CA 1
ATOM 3311 C C . VAL B 1 190 ? 9.620 -10.540 27.305 1.00 43.44 189 VAL B C 1
ATOM 3312 O O . VAL B 1 190 ? 9.780 -10.309 26.143 1.00 43.19 189 VAL B O 1
ATOM 3316 N N . LEU B 1 191 ? 9.682 -9.603 28.233 1.00 42.22 190 LEU B N 1
ATOM 3317 C CA . LEU B 1 191 ? 9.682 -8.191 27.937 1.00 41.17 190 LEU B CA 1
ATOM 3318 C C . LEU B 1 191 ? 10.896 -7.400 28.410 1.00 40.83 190 LEU B C 1
ATOM 3319 O O . LEU B 1 191 ? 10.854 -6.756 29.431 1.00 40.09 190 LEU B O 1
ATOM 3324 N N . PRO B 1 192 ? 11.958 -7.403 27.623 1.00 40.57 191 PRO B N 1
ATOM 3325 C CA . PRO B 1 192 ? 13.236 -6.851 28.051 1.00 40.18 191 PRO B CA 1
ATOM 3326 C C . PRO B 1 192 ? 13.284 -5.325 27.944 1.00 40.19 191 PRO B C 1
ATOM 3327 O O . PRO B 1 192 ? 14.291 -4.719 28.309 1.00 40.92 191 PRO B O 1
ATOM 3331 N N . LEU B 1 193 ? 12.211 -4.714 27.450 1.00 39.50 192 LEU B N 1
ATOM 3332 C CA . LEU B 1 193 ? 12.134 -3.253 27.332 1.00 39.19 192 LEU B CA 1
ATOM 3333 C C . LEU B 1 193 ? 11.234 -2.643 28.410 1.00 39.47 192 LEU B C 1
ATOM 3334 O O . LEU B 1 193 ? 11.022 -1.437 28.440 1.00 39.60 192 LEU B O 1
ATOM 3339 N N . ALA B 1 194 ? 10.705 -3.482 29.285 1.00 39.96 193 ALA B N 1
ATOM 3340 C CA . ALA B 1 194 ? 9.881 -3.024 30.404 1.00 41.13 193 ALA B CA 1
ATOM 3341 C C . ALA B 1 194 ? 10.533 -1.906 31.220 1.00 41.60 193 ALA B C 1
ATOM 3342 O O . ALA B 1 194 ? 11.682 -2.018 31.642 1.00 41.30 193 ALA B O 1
ATOM 3344 N N . GLY B 1 195 ? 9.787 -0.829 31.441 1.00 42.57 194 GLY B N 1
ATOM 3345 C CA . GLY B 1 195 ? 10.222 0.234 32.352 1.00 42.95 194 GLY B CA 1
ATOM 3346 C C . GLY B 1 195 ? 10.819 1.392 31.594 1.00 43.38 194 GLY B C 1
ATOM 3347 O O . GLY B 1 195 ? 11.012 2.483 32.141 1.00 43.71 194 GLY B O 1
ATOM 3348 N N . LEU B 1 196 ? 11.098 1.166 30.316 1.00 43.22 195 LEU B N 1
ATOM 3349 C CA . LEU B 1 196 ? 11.762 2.181 29.520 1.00 42.77 195 LEU B CA 1
ATOM 3350 C C . LEU B 1 196 ? 10.816 3.202 28.887 1.00 42.93 195 LEU B C 1
ATOM 3351 O O . LEU B 1 196 ? 9.636 2.927 28.605 1.00 43.15 195 LEU B O 1
ATOM 3356 N N . THR B 1 197 ? 11.356 4.370 28.646 1.00 42.32 196 THR B N 1
ATOM 3357 C CA . THR B 1 197 ? 10.655 5.351 27.891 1.00 41.78 196 THR B CA 1
ATOM 3358 C C . THR B 1 197 ? 11.126 5.267 26.460 1.00 41.55 196 THR B C 1
ATOM 3359 O O . THR B 1 197 ? 12.034 4.553 26.164 1.00 41.64 196 THR B O 1
ATOM 3363 N N . LYS B 1 198 ? 10.487 6.011 25.584 1.00 41.36 197 LYS B N 1
ATOM 3364 C CA . LYS B 1 198 ? 10.829 5.996 24.196 1.00 41.85 197 LYS B CA 1
ATOM 3365 C C . LYS B 1 198 ? 12.229 6.508 23.875 1.00 42.12 197 LYS B C 1
ATOM 3366 O O . LYS B 1 198 ? 12.947 5.867 23.134 1.00 41.79 197 LYS B O 1
ATOM 3372 N N . ARG B 1 199 ? 12.602 7.641 24.426 1.00 42.11 198 ARG B N 1
ATOM 3373 C CA . ARG B 1 199 ? 13.926 8.121 24.197 1.00 42.29 198 ARG B CA 1
ATOM 3374 C C . ARG B 1 199 ? 14.945 7.259 24.847 1.00 42.33 198 ARG B C 1
ATOM 3375 O O . ARG B 1 199 ? 16.029 7.207 24.392 1.00 42.68 198 ARG B O 1
ATOM 3383 N N . ARG B 1 200 ? 14.578 6.531 25.878 1.00 42.78 199 ARG B N 1
ATOM 3384 C CA . ARG B 1 200 ? 15.519 5.630 26.442 1.00 43.19 199 ARG B CA 1
ATOM 3385 C C . ARG B 1 200 ? 15.668 4.366 25.666 1.00 43.36 199 ARG B C 1
ATOM 3386 O O . ARG B 1 200 ? 16.697 3.771 25.723 1.00 43.72 199 ARG B O 1
ATOM 3394 N N . VAL B 1 201 ? 14.649 3.975 24.919 1.00 43.53 200 VAL B N 1
ATOM 3395 C CA . VAL B 1 201 ? 14.802 2.848 24.004 1.00 42.88 200 VAL B CA 1
ATOM 3396 C C . VAL B 1 201 ? 15.787 3.306 22.930 1.00 43.31 200 VAL B C 1
ATOM 3397 O O . VAL B 1 201 ? 16.741 2.605 22.616 1.00 43.20 200 VAL B O 1
ATOM 3401 N N . ARG B 1 202 ? 15.573 4.502 22.388 1.00 44.01 201 ARG B N 1
ATOM 3402 C CA . ARG B 1 202 ? 16.450 5.000 21.320 1.00 44.83 201 ARG B CA 1
ATOM 3403 C C . ARG B 1 202 ? 17.911 5.074 21.751 1.00 44.62 201 ARG B C 1
ATOM 3404 O O . ARG B 1 202 ? 18.812 4.736 20.972 1.00 44.08 201 ARG B O 1
ATOM 3412 N N . ALA B 1 203 ? 18.129 5.508 22.993 1.00 44.66 202 ALA B N 1
ATOM 3413 C CA . ALA B 1 203 ? 19.477 5.653 23.545 1.00 44.83 202 ALA B CA 1
ATOM 3414 C C . ALA B 1 203 ? 20.134 4.304 23.841 1.00 44.83 202 ALA B C 1
ATOM 3415 O O . ALA B 1 203 ? 21.361 4.182 23.800 1.00 45.66 202 ALA B O 1
ATOM 3417 N N . LEU B 1 204 ? 19.326 3.301 24.156 1.00 43.96 203 LEU B N 1
ATOM 3418 C CA . LEU B 1 204 ? 19.856 1.981 24.434 1.00 43.27 203 LEU B CA 1
ATOM 3419 C C . LEU B 1 204 ? 20.352 1.378 23.122 1.00 43.59 203 LEU B C 1
ATOM 3420 O O . LEU B 1 204 ? 21.413 0.736 23.054 1.00 43.44 203 LEU B O 1
ATOM 3425 N N . ALA B 1 205 ? 19.579 1.601 22.064 1.00 43.91 204 ALA B N 1
ATOM 3426 C CA . ALA B 1 205 ? 19.976 1.157 20.736 1.00 44.66 204 ALA B CA 1
ATOM 3427 C C . ALA B 1 205 ? 21.253 1.872 20.259 1.00 45.35 204 ALA B C 1
ATOM 3428 O O . ALA B 1 205 ? 22.153 1.248 19.691 1.00 45.31 204 ALA B O 1
ATOM 3430 N N . ARG B 1 206 ? 21.325 3.180 20.477 1.00 46.10 205 ARG B N 1
ATOM 3431 C CA . ARG B 1 206 ? 22.486 3.936 20.026 1.00 47.55 205 ARG B CA 1
ATOM 3432 C C . ARG B 1 206 ? 23.731 3.347 20.644 1.00 48.08 205 ARG B C 1
ATOM 3433 O O . ARG B 1 206 ? 24.760 3.208 19.984 1.00 48.70 205 ARG B O 1
ATOM 3441 N N . MET B 1 207 ? 23.635 2.977 21.915 1.00 48.97 206 MET B N 1
ATOM 3442 C CA . MET B 1 207 ? 24.807 2.515 22.632 1.00 49.60 206 MET B CA 1
ATOM 3443 C C . MET B 1 207 ? 25.124 1.058 22.296 1.00 49.31 206 MET B C 1
ATOM 3444 O O . MET B 1 207 ? 26.283 0.651 22.300 1.00 48.90 206 MET B O 1
ATOM 3449 N N . LEU B 1 208 ? 24.118 0.283 21.951 1.00 49.11 207 LEU B N 1
ATOM 3450 C CA . LEU B 1 208 ? 24.334 -1.029 21.383 1.00 48.74 207 LEU B CA 1
ATOM 3451 C C . LEU B 1 208 ? 24.935 -0.929 19.975 1.00 48.72 207 LEU B C 1
ATOM 3452 O O . LEU B 1 208 ? 25.391 -1.892 19.420 1.00 47.51 207 LEU B O 1
ATOM 3457 N N . GLY B 1 209 ? 24.935 0.263 19.414 1.00 49.50 208 GLY B N 1
ATOM 3458 C CA . GLY B 1 209 ? 25.592 0.508 18.150 1.00 51.18 208 GLY B CA 1
ATOM 3459 C C . GLY B 1 209 ? 24.722 0.676 16.931 1.00 52.50 208 GLY B C 1
ATOM 3460 O O . GLY B 1 209 ? 25.156 0.470 15.835 1.00 52.79 208 GLY B O 1
ATOM 3461 N N . ALA B 1 210 ? 23.483 1.057 17.119 1.00 53.63 209 ALA B N 1
ATOM 3462 C CA . ALA B 1 210 ? 22.612 1.284 15.996 1.00 55.05 209 ALA B CA 1
ATOM 3463 C C . ALA B 1 210 ? 22.842 2.627 15.322 1.00 55.94 209 ALA B C 1
ATOM 3464 O O . ALA B 1 210 ? 23.174 3.597 15.935 1.00 56.27 209 ALA B O 1
ATOM 3466 N N . ASP B 1 211 ? 22.653 2.655 14.027 1.00 57.28 210 ASP B N 1
ATOM 3467 C CA . ASP B 1 211 ? 23.102 3.758 13.217 1.00 58.45 210 ASP B CA 1
ATOM 3468 C C . ASP B 1 211 ? 22.469 5.106 13.429 1.00 58.84 210 ASP B C 1
ATOM 3469 O O . ASP B 1 211 ? 23.134 6.084 13.653 1.00 59.77 210 ASP B O 1
ATOM 3474 N N . GLU B 1 212 ? 21.175 5.187 13.306 1.00 20.00 211 GLU B N 1
ATOM 3475 C CA . GLU B 1 212 ? 20.535 6.461 13.465 1.00 20.00 211 GLU B CA 1
ATOM 3476 C C . GLU B 1 212 ? 19.323 6.497 12.592 1.00 20.00 211 GLU B C 1
ATOM 3477 O O . GLU B 1 212 ? 18.912 7.525 12.127 1.00 20.00 211 GLU B O 1
ATOM 3483 N N . PRO B 1 213 ? 18.748 5.331 12.375 1.00 20.00 212 PRO B N 1
ATOM 3484 C CA . PRO B 1 213 ? 17.364 5.193 11.971 1.00 20.00 212 PRO B CA 1
ATOM 3485 C C . PRO B 1 213 ? 16.750 4.410 13.114 1.00 20.00 212 PRO B C 1
ATOM 3486 O O . PRO B 1 213 ? 17.413 4.350 14.151 1.00 20.00 212 PRO B O 1
ATOM 3490 N N . ALA B 1 235 ? -3.051 9.203 18.443 1.00 61.82 234 ALA B N 1
ATOM 3491 C CA . ALA B 1 235 ? -2.306 9.983 19.429 1.00 61.61 234 ALA B CA 1
ATOM 3492 C C . ALA B 1 235 ? -3.129 11.151 19.994 1.00 61.45 234 ALA B C 1
ATOM 3493 O O . ALA B 1 235 ? -2.947 11.537 21.151 1.00 62.00 234 ALA B O 1
ATOM 3495 N N . TYR B 1 236 ? -4.039 11.700 19.189 1.00 60.67 235 TYR B N 1
ATOM 3496 C CA . TYR B 1 236 ? -4.796 12.888 19.585 1.00 59.64 235 TYR B CA 1
ATOM 3497 C C . TYR B 1 236 ? -3.840 14.021 19.916 1.00 59.21 235 TYR B C 1
ATOM 3498 O O . TYR B 1 236 ? -4.095 14.803 20.832 1.00 59.18 235 TYR B O 1
ATOM 3507 N N . GLY B 1 237 ? -2.732 14.094 19.187 1.00 58.64 236 GLY B N 1
ATOM 3508 C CA . GLY B 1 237 ? -1.757 15.168 19.374 1.00 57.53 236 GLY B CA 1
ATOM 3509 C C . GLY B 1 237 ? -0.776 14.912 20.505 1.00 56.97 236 GLY B C 1
ATOM 3510 O O . GLY B 1 237 ? 0.127 15.708 20.743 1.00 57.07 236 GLY B O 1
ATOM 3511 N N . ILE B 1 238 ? -0.947 13.803 21.215 1.00 56.43 237 ILE B N 1
ATOM 3512 C CA . ILE B 1 238 ? 0.021 13.426 22.245 1.00 55.74 237 ILE B CA 1
ATOM 3513 C C . ILE B 1 238 ? 1.269 12.814 21.597 1.00 55.52 237 ILE B C 1
ATOM 3514 O O . ILE B 1 238 ? 1.169 11.980 20.682 1.00 55.23 237 ILE B O 1
ATOM 3519 N N . THR B 1 239 ? 2.437 13.246 22.069 1.00 54.75 238 THR B N 1
ATOM 3520 C CA . THR B 1 239 ? 3.701 12.818 21.492 1.00 54.06 238 THR B CA 1
ATOM 3521 C C . THR B 1 239 ? 4.499 11.946 22.447 1.00 53.52 238 THR B C 1
ATOM 3522 O O . THR B 1 239 ? 4.169 11.818 23.625 1.00 53.60 238 THR B O 1
ATOM 3526 N N . TYR B 1 240 ? 5.556 11.336 21.935 1.00 52.76 239 TYR B N 1
ATOM 3527 C CA . TYR B 1 240 ? 6.404 10.518 22.790 1.00 52.18 239 TYR B CA 1
ATOM 3528 C C . TYR B 1 240 ? 7.272 11.389 23.713 1.00 51.84 239 TYR B C 1
ATOM 3529 O O . TYR B 1 240 ? 7.544 11.022 24.862 1.00 51.24 239 TYR B O 1
ATOM 3538 N N . GLU B 1 241 ? 7.696 12.544 23.210 1.00 51.79 240 GLU B N 1
ATOM 3539 C CA . GLU B 1 241 ? 8.437 13.485 24.037 1.00 52.21 240 GLU B CA 1
ATOM 3540 C C . GLU B 1 241 ? 7.624 13.853 25.269 1.00 51.86 240 GLU B C 1
ATOM 3541 O O . GLU B 1 241 ? 8.158 13.920 26.387 1.00 51.98 240 GLU B O 1
ATOM 3547 N N . GLN B 1 242 ? 6.335 14.100 25.057 1.00 51.22 241 GLN B N 1
ATOM 3548 C CA . GLN B 1 242 ? 5.458 14.542 26.138 1.00 50.82 241 GLN B CA 1
ATOM 3549 C C . GLN B 1 242 ? 5.232 13.409 27.124 1.00 50.64 241 GLN B C 1
ATOM 3550 O O . GLN B 1 242 ? 5.262 13.605 28.344 1.00 51.10 241 GLN B O 1
ATOM 3556 N N . ILE B 1 243 ? 5.037 12.209 26.597 1.00 50.00 242 ILE B N 1
ATOM 3557 C CA . ILE B 1 243 ? 4.910 11.036 27.445 1.00 49.38 242 ILE B CA 1
ATOM 3558 C C . ILE B 1 243 ? 6.216 10.731 28.193 1.00 49.13 242 ILE B C 1
ATOM 3559 O O . ILE B 1 243 ? 6.201 10.346 29.371 1.00 48.96 242 ILE B O 1
ATOM 3564 N N . ASP B 1 244 ? 7.343 10.886 27.501 1.00 48.51 243 ASP B N 1
ATOM 3565 C CA . ASP B 1 244 ? 8.637 10.574 28.102 1.00 48.06 243 ASP B CA 1
ATOM 3566 C C . ASP B 1 244 ? 8.908 11.534 29.242 1.00 47.75 243 ASP B C 1
ATOM 3567 O O . ASP B 1 244 ? 9.382 11.124 30.296 1.00 47.42 243 ASP B O 1
ATOM 3572 N N . ASP B 1 245 ? 8.593 12.812 29.020 1.00 47.99 244 ASP B N 1
ATOM 3573 C CA . ASP B 1 245 ? 8.727 13.841 30.057 1.00 48.27 244 ASP B CA 1
ATOM 3574 C C . ASP B 1 245 ? 7.869 13.481 31.257 1.00 48.44 244 ASP B C 1
ATOM 3575 O O . ASP B 1 245 ? 8.351 13.373 32.386 1.00 48.35 244 ASP B O 1
ATOM 3580 N N . PHE B 1 246 ? 6.585 13.299 30.993 1.00 48.66 245 PHE B N 1
ATOM 3581 C CA . PHE B 1 246 ? 5.647 12.886 32.013 1.00 49.25 245 PHE B CA 1
ATOM 3582 C C . PHE B 1 246 ? 6.196 11.746 32.859 1.00 49.95 245 PHE B C 1
ATOM 3583 O O . PHE B 1 246 ? 6.228 11.829 34.085 1.00 49.87 245 PHE B O 1
ATOM 3591 N N . LEU B 1 247 ? 6.608 10.671 32.204 1.00 50.73 246 LEU B N 1
ATOM 3592 C CA . LEU B 1 247 ? 6.996 9.477 32.928 1.00 51.63 246 LEU B CA 1
ATOM 3593 C C . LEU B 1 247 ? 8.352 9.645 33.575 1.00 52.63 246 LEU B C 1
ATOM 3594 O O . LEU B 1 247 ? 8.697 8.930 34.505 1.00 52.55 246 LEU B O 1
ATOM 3599 N N . GLU B 1 248 ? 9.132 10.590 33.069 1.00 54.47 247 GLU B N 1
ATOM 3600 C CA . GLU B 1 248 ? 10.529 10.738 33.493 1.00 55.91 247 GLU B CA 1
ATOM 3601 C C . GLU B 1 248 ? 10.766 11.713 34.649 1.00 57.13 247 GLU B C 1
ATOM 3602 O O . GLU B 1 248 ? 11.886 11.828 35.141 1.00 57.42 247 GLU B O 1
ATOM 3608 N N . GLY B 1 249 ? 9.725 12.403 35.093 1.00 58.47 248 GLY B N 1
ATOM 3609 C CA . GLY B 1 249 ? 9.902 13.396 36.147 1.00 60.43 248 GLY B CA 1
ATOM 3610 C C . GLY B 1 249 ? 10.512 14.682 35.617 1.00 61.71 248 GLY B C 1
ATOM 3611 O O . GLY B 1 249 ? 10.574 15.699 36.310 1.00 62.02 248 GLY B O 1
ATOM 3612 N N . LYS B 1 250 ? 10.974 14.659 34.375 1.00 63.07 249 LYS B N 1
ATOM 3613 C CA . LYS B 1 250 ? 11.509 15.884 33.815 1.00 64.08 249 LYS B CA 1
ATOM 3614 C C . LYS B 1 250 ? 10.514 17.003 34.093 1.00 65.29 249 LYS B C 1
ATOM 3615 O O . LYS B 1 250 ? 9.335 16.900 33.745 1.00 65.59 249 LYS B O 1
ATOM 3621 N N . PRO B 1 251 ? 10.978 18.066 34.764 1.00 66.41 250 PRO B N 1
ATOM 3622 C CA . PRO B 1 251 ? 10.100 19.208 35.008 1.00 66.77 250 PRO B CA 1
ATOM 3623 C C . PRO B 1 251 ? 9.649 19.704 33.653 1.00 66.95 250 PRO B C 1
ATOM 3624 O O . PRO B 1 251 ? 10.490 19.987 32.808 1.00 66.93 250 PRO B O 1
ATOM 3628 N N . MET B 1 252 ? 8.341 19.782 33.440 1.00 67.19 251 MET B N 1
ATOM 3629 C CA . MET B 1 252 ? 7.801 20.122 32.139 1.00 67.45 251 MET B CA 1
ATOM 3630 C C . MET B 1 252 ? 6.656 21.088 32.384 1.00 67.95 251 MET B C 1
ATOM 3631 O O . MET B 1 252 ? 6.264 21.291 33.531 1.00 67.94 251 MET B O 1
ATOM 3636 N N . ASP B 1 253 ? 6.121 21.679 31.320 1.00 68.54 252 ASP B N 1
ATOM 3637 C CA . ASP B 1 253 ? 4.995 22.597 31.455 1.00 69.10 252 ASP B CA 1
ATOM 3638 C C . ASP B 1 253 ? 3.837 21.968 32.233 1.00 69.27 252 ASP B C 1
ATOM 3639 O O . ASP B 1 253 ? 3.631 20.757 32.191 1.00 69.14 252 ASP B O 1
ATOM 3644 N N . ASP B 1 254 ? 3.082 22.801 32.940 1.00 69.72 253 ASP B N 1
ATOM 3645 C CA . ASP B 1 254 ? 1.960 22.325 33.745 1.00 70.31 253 ASP B CA 1
ATOM 3646 C C . ASP B 1 254 ? 0.820 21.809 32.874 1.00 70.04 253 ASP B C 1
ATOM 3647 O O . ASP B 1 254 ? 0.416 20.646 32.973 1.00 70.02 253 ASP B O 1
ATOM 3652 N N . ALA B 1 255 ? 0.287 22.695 32.041 1.00 69.90 254 ALA B N 1
ATOM 3653 C CA . ALA B 1 255 ? -0.793 22.343 31.131 1.00 69.70 254 ALA B CA 1
ATOM 3654 C C . ALA B 1 255 ? -0.498 21.024 30.439 1.00 69.57 254 ALA B C 1
ATOM 3655 O O . ALA B 1 255 ? -1.220 20.042 30.620 1.00 69.83 254 ALA B O 1
ATOM 3657 N N . VAL B 1 256 ? 0.560 21.005 29.636 1.00 69.19 255 VAL B N 1
ATOM 3658 C CA . VAL B 1 256 ? 0.958 19.793 28.939 1.00 68.77 255 VAL B CA 1
ATOM 3659 C C . VAL B 1 256 ? 0.820 18.566 29.846 1.00 68.56 255 VAL B C 1
ATOM 3660 O O . VAL B 1 256 ? 0.149 17.593 29.494 1.00 68.69 255 VAL B O 1
ATOM 3664 N N . ALA B 1 257 ? 1.458 18.611 31.009 1.00 68.09 256 ALA B N 1
ATOM 3665 C CA . ALA B 1 257 ? 1.359 17.514 31.964 1.00 67.91 256 ALA B CA 1
ATOM 3666 C C . ALA B 1 257 ? -0.091 17.120 32.214 1.00 67.86 256 ALA B C 1
ATOM 3667 O O . ALA B 1 257 ? -0.433 15.939 32.205 1.00 67.64 256 ALA B O 1
ATOM 3669 N N . GLU B 1 258 ? -0.925 18.117 32.492 1.00 67.93 257 GLU B N 1
ATOM 3670 C CA . GLU B 1 258 ? -2.339 17.888 32.741 1.00 67.86 257 GLU B CA 1
ATOM 3671 C C . GLU B 1 258 ? -2.909 17.133 31.560 1.00 67.40 257 GLU B C 1
ATOM 3672 O O . GLU B 1 258 ? -3.779 16.276 31.709 1.00 67.49 257 GLU B O 1
ATOM 3678 N N . THR B 1 259 ? -2.452 17.493 30.386 1.00 66.64 258 THR B N 1
ATOM 3679 C CA . THR B 1 259 ? -2.888 16.917 29.159 1.00 66.22 258 THR B CA 1
ATOM 3680 C C . THR B 1 259 ? -2.579 15.422 29.073 1.00 65.72 258 THR B C 1
ATOM 3681 O O . THR B 1 259 ? -3.426 14.612 28.730 1.00 65.36 258 THR B O 1
ATOM 3685 N N . VAL B 1 260 ? -1.359 15.071 29.412 1.00 64.89 259 VAL B N 1
ATOM 3686 C CA . VAL B 1 260 ? -0.913 13.710 29.316 1.00 64.19 259 VAL B CA 1
ATOM 3687 C C . VAL B 1 260 ? -1.655 12.891 30.328 1.00 64.20 259 VAL B C 1
ATOM 3688 O O . VAL B 1 260 ? -1.973 11.755 30.091 1.00 64.45 259 VAL B O 1
ATOM 3692 N N . LEU B 1 261 ? -1.947 13.477 31.464 1.00 64.06 260 LEU B N 1
ATOM 3693 C CA . LEU B 1 261 ? -2.662 12.754 32.472 1.00 63.98 260 LEU B CA 1
ATOM 3694 C C . LEU B 1 261 ? -4.085 12.495 32.036 1.00 63.91 260 LEU B C 1
ATOM 3695 O O . LEU B 1 261 ? -4.659 11.493 32.364 1.00 63.75 260 LEU B O 1
ATOM 3700 N N . ARG B 1 262 ? -4.648 13.415 31.281 1.00 64.08 261 ARG B N 1
ATOM 3701 C CA . ARG B 1 262 ? -5.994 13.250 30.786 1.00 64.41 261 ARG B CA 1
ATOM 3702 C C . ARG B 1 262 ? -6.089 12.045 29.854 1.00 64.55 261 ARG B C 1
ATOM 3703 O O . ARG B 1 262 ? -6.929 11.173 30.016 1.00 64.52 261 ARG B O 1
ATOM 3711 N N . PHE B 1 263 ? -5.216 12.018 28.867 1.00 64.54 262 PHE B N 1
ATOM 3712 C CA . PHE B 1 263 ? -5.175 10.969 27.876 1.00 64.42 262 PHE B CA 1
ATOM 3713 C C . PHE B 1 263 ? -4.949 9.598 28.480 1.00 64.11 262 PHE B C 1
ATOM 3714 O O . PHE B 1 263 ? -5.481 8.630 28.010 1.00 63.86 262 PHE B O 1
ATOM 3722 N N . TYR B 1 264 ? -4.168 9.527 29.537 1.00 64.10 263 TYR B N 1
ATOM 3723 C CA . TYR B 1 264 ? -3.875 8.270 30.132 1.00 64.19 263 TYR B CA 1
ATOM 3724 C C . TYR B 1 264 ? -5.074 7.795 30.895 1.00 64.36 263 TYR B C 1
ATOM 3725 O O . TYR B 1 264 ? -5.458 6.669 30.779 1.00 64.29 263 TYR B O 1
ATOM 3734 N N . ASP B 1 265 ? -5.689 8.661 31.671 1.00 64.51 264 ASP B N 1
ATOM 3735 C CA . ASP B 1 265 ? -6.836 8.239 32.422 1.00 64.88 264 ASP B CA 1
ATOM 3736 C C . ASP B 1 265 ? -7.927 7.883 31.456 1.00 65.08 264 ASP B C 1
ATOM 3737 O O . ASP B 1 265 ? -8.663 6.949 31.677 1.00 65.23 264 ASP B O 1
ATOM 3742 N N . ALA B 1 266 ? -8.020 8.623 30.368 1.00 65.29 265 ALA B N 1
ATOM 3743 C CA . ALA B 1 266 ? -9.043 8.369 29.376 1.00 65.66 265 ALA B CA 1
ATOM 3744 C C . ALA B 1 266 ? -8.748 7.070 28.693 1.00 66.14 265 ALA B C 1
ATOM 3745 O O . ALA B 1 266 ? -9.152 6.854 27.567 1.00 66.50 265 ALA B O 1
ATOM 3747 N N . THR B 1 267 ? -8.023 6.208 29.387 1.00 66.35 266 THR B N 1
ATOM 3748 C CA . THR B 1 267 ? -7.696 4.876 28.892 1.00 66.42 266 THR B CA 1
ATOM 3749 C C . THR B 1 267 ? -7.445 3.885 30.043 1.00 66.26 266 THR B C 1
ATOM 3750 O O . THR B 1 267 ? -7.294 2.695 29.842 1.00 65.84 266 THR B O 1
#